Protein AF-0000000084436915 (afdb_homodimer)

Foldseek 3Di:
DVVLVVVLVVLLVVLVVLQPVCVVVWAWDDWDWFWAWEWEQDPNDTDHTDTATKIWIWTFDDDLQDTAKIKIWIGHPVDLLFIKMFMAGQVNVVVQCVVQVPDDHPSCVVVVVVVLRVCSVVPPPQWHWYWYDYPVQKIKTWIWGCPVVDIDTRGITIMGRDDPVSSVSSSVSVVVSVVSSVVSVVVVVCVVPPPPD/DVVLVVVLVVLLVVLVVLQPVCVVVWAWDDWDWFWAWEWEQDPNDTDHTDTATKIWIWTFDDDLQDTAKIKIWIGHPVDLLFIKMFMAGQVNVVVQCVVQVPDDHPSCVVVVVVVLRVCSVVPPPQWHWYWYDYPVQKIKTWIWGCPVVDIDTRGITIMGRDDPVSSVSSSVSVVVSVVSSVVSVVVVVCVVPPPPD

Nearest PDB structures (foldseek):
  4ttz-assembly2_B  TM=8.827E-01  e=2.877E-11  Chlamydomonas reinhardtii
  4ckm-assembly1_A-2  TM=8.558E-01  e=2.824E-09  Leishmania major
  4ckn-assembly1_B  TM=7.468E-01  e=2.021E-10  Leishmania major
  4ckp-assembly1_B  TM=7.082E-01  e=3.585E-10  Leishmania major
  4ckp-assembly1_E  TM=7.113E-01  e=1.195E-09  Leishmania major

pLDDT: mean 89.86, std 12.75, range [22.12, 98.81]

Sequence (394 aa):
MADLLSQLEQDFIAIQQADPSLADGSRLVYDREVPFELRAMRDGQSSAGSLEPMKVKVLTTGEERNLASLRVEVATESDIFFHYTCIINDQGFLRLREDQNLVCEFSEFLMTLLKMFNRCIREPGRFIAALLLGDDGTANLEFVENLEYKLVSVLVLPFRASPPEVVREQAQYRYSAVRARLDLVTEQIKHASPARRMADLLSQLEQDFIAIQQADPSLADGSRLVYDREVPFELRAMRDGQSSAGSLEPMKVKVLTTGEERNLASLRVEVATESDIFFHYTCIINDQGFLRLREDQNLVCEFSEFLMTLLKMFNRCIREPGRFIAALLLGDDGTANLEFVENLEYKLVSVLVLPFRASPPEVVREQAQYRYSAVRARLDLVTEQIKHASPARR

Solvent-accessible surface area (backbone atoms only — not comparable to full-atom values): 21140 Å² total; per-residue (Å²): 110,69,64,57,50,49,49,50,50,51,51,51,50,54,52,58,70,64,40,71,85,42,72,84,68,37,42,78,78,43,78,45,74,35,53,28,33,39,26,45,38,52,94,85,41,72,49,87,61,46,82,40,70,26,40,37,36,34,31,35,37,69,46,97,93,45,66,49,32,39,36,38,38,42,33,36,87,88,39,59,70,48,41,33,36,28,75,37,36,66,68,51,41,54,51,49,29,66,77,63,69,52,88,68,51,76,76,51,41,56,60,53,51,53,49,50,52,48,37,22,58,76,33,64,79,39,28,40,36,33,38,36,34,45,86,81,42,41,28,36,39,33,32,33,39,44,71,85,85,48,79,42,79,74,45,75,44,68,30,32,51,50,56,69,69,56,31,51,52,50,32,45,46,53,42,53,45,52,48,52,48,37,53,54,54,53,54,49,50,58,64,69,56,60,74,88,122,110,70,66,57,50,50,49,50,52,50,51,50,50,55,51,58,70,63,39,70,85,41,71,85,68,36,42,78,79,42,77,45,75,32,55,26,34,39,26,45,39,52,95,86,40,69,48,87,60,43,82,40,69,26,42,37,36,34,32,35,37,70,46,98,91,45,66,48,34,40,36,38,38,40,32,37,88,90,39,59,69,48,38,32,35,28,76,38,35,66,68,52,40,54,51,49,30,65,77,62,70,52,87,70,51,76,76,52,40,57,58,52,50,53,49,52,53,48,38,22,58,76,33,64,81,38,29,40,35,33,39,37,34,45,87,81,43,41,29,38,40,33,33,33,38,45,71,86,86,48,79,40,80,75,45,75,44,69,31,31,52,50,56,69,70,56,33,50,51,50,33,45,48,54,43,51,45,49,49,51,50,36,53,53,54,53,54,48,52,58,65,68,56,60,74,88,123

Structure (mmCIF, N/CA/C/O backbone):
data_AF-0000000084436915-model_v1
#
loop_
_entity.id
_entity.type
_entity.pdbx_description
1 polymer 'Spindle assembly abnormal protein 6 N-terminal domain-containing protein'
#
loop_
_atom_site.group_PDB
_atom_site.id
_atom_site.type_symbol
_atom_site.label_atom_id
_atom_site.label_alt_id
_atom_site.label_comp_id
_atom_site.label_asym_id
_atom_site.label_entity_id
_atom_site.label_seq_id
_atom_site.pdbx_PDB_ins_code
_atom_site.Cartn_x
_atom_site.Cartn_y
_atom_site.Cartn_z
_atom_site.occupancy
_atom_site.B_iso_or_equiv
_atom_site.auth_seq_id
_atom_site.auth_comp_id
_atom_site.auth_asym_id
_atom_site.auth_atom_id
_atom_site.pdbx_PDB_model_num
ATOM 1 N N . MET A 1 1 ? -28.812 -1.755 16.781 1 49.59 1 MET A N 1
ATOM 2 C CA . MET A 1 1 ? -28.25 -0.771 15.867 1 49.59 1 MET A CA 1
ATOM 3 C C . MET A 1 1 ? -27.234 0.114 16.578 1 49.59 1 MET A C 1
ATOM 5 O O . MET A 1 1 ? -26.125 0.333 16.062 1 49.59 1 MET A O 1
ATOM 9 N N . ALA A 1 2 ? -27.547 0.521 17.797 1 55.34 2 ALA A N 1
ATOM 10 C CA . ALA A 1 2 ? -26.672 1.374 18.594 1 55.34 2 ALA A CA 1
ATOM 11 C C . ALA A 1 2 ? -25.406 0.633 19 1 55.34 2 ALA A C 1
ATOM 13 O O . ALA A 1 2 ? -24.312 1.193 18.938 1 55.34 2 ALA A O 1
ATOM 14 N N . ASP A 1 3 ? -25.594 -0.653 19.25 1 66.81 3 ASP A N 1
ATOM 15 C CA . ASP A 1 3 ? -24.484 -1.4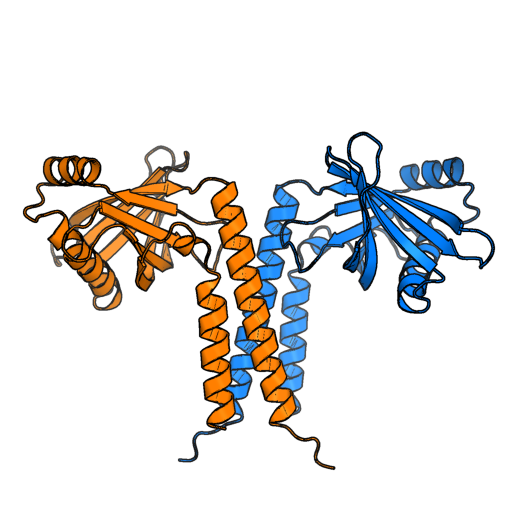69 19.703 1 66.81 3 ASP A CA 1
ATOM 16 C C . ASP A 1 3 ? -23.484 -1.728 18.578 1 66.81 3 ASP A C 1
ATOM 18 O O . ASP A 1 3 ? -22.281 -1.649 18.781 1 66.81 3 ASP A O 1
ATOM 22 N N . LEU A 1 4 ? -24.047 -1.872 17.453 1 65.19 4 LEU A N 1
ATOM 23 C CA . LEU A 1 4 ? -23.219 -2.115 16.266 1 65.19 4 LEU A CA 1
ATOM 24 C C . LEU A 1 4 ? -22.422 -0.872 15.906 1 65.19 4 LEU A C 1
ATOM 26 O O . LEU A 1 4 ? -21.234 -0.969 15.57 1 65.19 4 LEU A O 1
ATOM 30 N N . LEU A 1 5 ? -23.062 0.223 16.047 1 67.5 5 LEU A N 1
ATOM 31 C CA . LEU A 1 5 ? -22.391 1.479 15.758 1 67.5 5 LEU A CA 1
ATOM 32 C C . LEU A 1 5 ? -21.266 1.732 16.766 1 67.5 5 LEU A C 1
ATOM 34 O O . LEU A 1 5 ? -20.188 2.205 16.391 1 67.5 5 LEU A O 1
ATOM 38 N N . SER A 1 6 ? -21.594 1.365 17.984 1 72.31 6 SER A N 1
ATOM 39 C CA . SER A 1 6 ? -20.594 1.547 19.016 1 72.31 6 SER A CA 1
ATOM 40 C C . SER A 1 6 ? -19.375 0.644 18.781 1 72.31 6 SER A C 1
ATOM 42 O O . SER A 1 6 ? -18.234 1.072 18.938 1 72.31 6 SER A O 1
ATOM 44 N N . GLN A 1 7 ? -19.672 -0.538 18.406 1 73.38 7 GLN A N 1
ATOM 45 C CA . GLN A 1 7 ? -18.578 -1.467 18.125 1 73.38 7 GLN A CA 1
ATOM 46 C C . GLN A 1 7 ? -17.75 -0.993 16.938 1 73.38 7 GLN A C 1
ATOM 48 O O . GLN A 1 7 ? -16.516 -1.088 16.953 1 73.38 7 GLN A O 1
ATOM 53 N N . LEU A 1 8 ? -18.438 -0.499 15.977 1 73.5 8 LEU A N 1
ATOM 54 C CA . LEU A 1 8 ? -17.75 0.014 14.789 1 73.5 8 LEU A CA 1
ATOM 55 C C . LEU A 1 8 ? -16.844 1.179 15.148 1 73.5 8 LEU A C 1
ATOM 57 O O . LEU A 1 8 ? -15.711 1.268 14.648 1 73.5 8 LEU A O 1
ATOM 61 N N . GLU A 1 9 ? -17.375 1.971 15.992 1 74.38 9 GLU A N 1
ATOM 62 C CA . GLU A 1 9 ? -16.594 3.119 16.438 1 74.38 9 GLU A CA 1
ATOM 63 C C . GLU A 1 9 ? -15.352 2.674 17.188 1 74.38 9 GLU A C 1
ATOM 65 O O . GLU A 1 9 ? -14.266 3.227 17 1 74.38 9 GLU A O 1
ATOM 70 N N . GLN A 1 10 ? -15.586 1.636 18.031 1 76.75 10 GLN A N 1
ATOM 71 C CA . GLN A 1 10 ? -14.453 1.127 18.797 1 76.75 10 GLN A CA 1
ATOM 72 C C . GLN A 1 10 ? -13.414 0.485 17.891 1 76.75 10 GLN A C 1
ATOM 74 O O . GLN A 1 10 ? -12.211 0.647 18.109 1 76.75 10 GLN A O 1
ATOM 79 N N . ASP A 1 11 ? -13.914 -0.188 16.922 1 77.5 11 ASP A N 1
ATOM 80 C CA . ASP A 1 11 ? -13.008 -0.833 15.961 1 77.5 11 ASP A CA 1
ATOM 81 C C . ASP A 1 11 ? -12.227 0.203 15.164 1 77.5 11 ASP A C 1
ATOM 83 O O . ASP A 1 11 ? -11.031 0.03 14.914 1 77.5 11 ASP A O 1
ATOM 87 N N . PHE A 1 12 ? -12.891 1.218 14.891 1 77.5 12 PHE A N 1
ATOM 88 C CA . PHE A 1 12 ? -12.234 2.285 14.148 1 77.5 12 PHE A CA 1
ATOM 89 C C . PHE A 1 12 ? -11.164 2.963 14.992 1 77.5 12 PHE A C 1
ATOM 91 O O . PHE A 1 12 ? -10.094 3.301 14.484 1 77.5 12 PHE A O 1
ATOM 98 N N . ILE A 1 13 ? -11.438 3.061 16.281 1 77.69 13 ILE A N 1
ATOM 99 C CA . ILE A 1 13 ? -10.477 3.662 17.188 1 77.69 13 ILE A CA 1
ATOM 100 C C . ILE A 1 13 ? -9.242 2.771 17.297 1 77.69 13 ILE A C 1
ATOM 102 O O . ILE A 1 13 ? -8.109 3.266 17.281 1 77.69 13 ILE A O 1
ATOM 106 N N . ALA A 1 14 ? -9.492 1.497 17.344 1 80.44 14 ALA A N 1
ATOM 107 C CA . ALA A 1 14 ? -8.383 0.557 17.438 1 80.44 14 ALA A CA 1
ATOM 108 C C . ALA A 1 14 ? -7.496 0.616 16.203 1 80.44 14 ALA A C 1
ATOM 110 O O . ALA A 1 14 ? -6.27 0.528 16.297 1 80.44 14 ALA A O 1
ATOM 111 N N . ILE A 1 15 ? -8.094 0.757 15.109 1 83.94 15 ILE A N 1
ATOM 112 C CA . ILE A 1 15 ? -7.352 0.85 13.859 1 83.94 15 ILE A CA 1
ATOM 113 C C . ILE A 1 15 ? -6.496 2.115 13.859 1 83.94 15 ILE A C 1
ATOM 115 O O . ILE A 1 15 ? -5.328 2.082 13.461 1 83.94 15 ILE A O 1
ATOM 119 N N . GLN A 1 16 ? -7.012 3.168 14.391 1 84.06 16 GLN A N 1
ATOM 120 C CA . GLN A 1 16 ? -6.305 4.445 14.422 1 84.06 16 GLN A CA 1
ATOM 121 C C . GLN A 1 16 ? -5.113 4.387 15.375 1 84.06 16 GLN A C 1
ATOM 123 O O . GLN A 1 16 ? -4.086 5.023 15.133 1 84.06 16 GLN A O 1
ATOM 128 N N . GLN A 1 17 ? -5.273 3.561 16.406 1 86.75 17 GLN A N 1
ATOM 129 C CA . GLN A 1 17 ? -4.211 3.447 17.406 1 86.75 17 GLN A CA 1
ATOM 130 C C . GLN A 1 17 ? -2.99 2.736 16.828 1 86.75 17 GLN A C 1
ATOM 132 O O . GLN A 1 17 ? -1.882 2.869 17.359 1 86.75 17 GLN A O 1
ATOM 137 N N . ALA A 1 18 ? -3.197 2.045 15.758 1 92.12 18 ALA A N 1
ATOM 138 C CA . ALA A 1 18 ? -2.111 1.307 15.117 1 92.12 18 ALA A CA 1
ATOM 139 C C . ALA A 1 18 ? -1.327 2.201 14.164 1 92.12 18 ALA A C 1
ATOM 141 O O . ALA A 1 18 ? -0.371 1.752 13.523 1 92.12 18 ALA A O 1
ATOM 142 N N . ASP A 1 19 ? -1.645 3.492 14.094 1 95.12 19 ASP A N 1
ATOM 143 C CA . ASP A 1 19 ? -0.974 4.441 13.219 1 95.12 19 ASP A CA 1
ATOM 144 C C . ASP A 1 19 ? 0.506 4.566 13.57 1 95.12 19 ASP A C 1
ATOM 146 O O . ASP A 1 19 ? 0.853 4.953 14.688 1 95.12 19 ASP A O 1
ATOM 150 N N . PRO A 1 20 ? 1.365 4.254 12.578 1 96.69 20 PRO A N 1
ATOM 151 C CA . PRO A 1 20 ? 2.803 4.312 12.859 1 96.69 20 PRO A CA 1
ATOM 152 C C . PRO A 1 20 ? 3.27 5.711 13.25 1 96.69 20 PRO A C 1
ATOM 154 O O . PRO A 1 20 ? 4.301 5.859 13.914 1 96.69 20 PRO A O 1
ATOM 157 N N . SER A 1 21 ? 2.58 6.75 12.844 1 96.5 21 SER A N 1
ATOM 158 C CA . SER A 1 21 ? 2.936 8.133 13.164 1 96.5 21 SER A CA 1
ATOM 159 C C . SER A 1 21 ? 2.947 8.359 14.672 1 96.5 21 SER A C 1
ATOM 161 O O . SER A 1 21 ? 3.578 9.305 15.156 1 96.5 21 SER A O 1
ATOM 163 N N . LEU A 1 22 ? 2.293 7.5 15.43 1 96.19 22 LEU A N 1
ATOM 164 C CA . LEU A 1 22 ? 2.141 7.676 16.859 1 96.19 22 LEU A CA 1
ATOM 165 C C . LEU A 1 22 ? 3.131 6.805 17.625 1 96.19 22 LEU A C 1
ATOM 167 O O . LEU A 1 22 ? 3.193 6.859 18.859 1 96.19 22 LEU A O 1
ATOM 171 N N . ALA A 1 23 ? 3.881 5.977 16.922 1 93.56 23 ALA A N 1
ATOM 172 C CA . ALA A 1 23 ? 4.73 4.957 17.531 1 93.56 23 ALA A CA 1
ATOM 173 C C . ALA A 1 23 ? 5.781 5.586 18.438 1 93.56 23 ALA A C 1
ATOM 175 O O . ALA A 1 23 ? 6.227 4.965 19.406 1 93.56 23 ALA A O 1
ATOM 176 N N . ASP A 1 24 ? 6.172 6.855 18.172 1 92.56 24 ASP A N 1
ATOM 177 C CA . ASP A 1 24 ? 7.234 7.496 18.938 1 92.56 24 ASP A CA 1
ATOM 178 C C . ASP A 1 24 ? 6.668 8.258 20.125 1 92.56 24 ASP A C 1
ATOM 180 O O . ASP A 1 24 ? 7.383 9.016 20.797 1 92.56 24 ASP A O 1
ATOM 184 N N . GLY A 1 25 ? 5.418 8.102 20.391 1 91.62 25 GLY A N 1
ATOM 185 C CA . GLY A 1 25 ? 4.801 8.75 21.547 1 91.62 25 GLY A CA 1
ATOM 186 C C . GLY A 1 25 ? 4.277 10.141 21.234 1 91.62 25 GLY A C 1
ATOM 187 O O . GLY A 1 25 ? 3.834 10.859 22.141 1 91.62 25 GLY A O 1
ATOM 188 N N . SER A 1 26 ? 4.301 10.523 19.969 1 94.94 26 SER A N 1
ATOM 189 C CA . SER A 1 26 ? 3.787 11.836 19.578 1 94.94 26 SER A CA 1
ATOM 190 C C . SER A 1 26 ? 2.273 11.906 19.75 1 94.94 26 SER A C 1
ATOM 192 O O . SER A 1 26 ? 1.596 10.875 19.781 1 94.94 26 SER A O 1
ATOM 194 N N . ARG A 1 27 ? 1.855 13.078 19.938 1 95.19 27 ARG A N 1
ATOM 195 C CA . ARG A 1 27 ? 0.421 13.312 20.062 1 95.19 27 ARG A CA 1
ATOM 196 C C . ARG A 1 27 ? -0.157 13.891 18.781 1 95.19 27 ARG A C 1
ATOM 198 O O . ARG A 1 27 ? 0.373 14.867 18.25 1 95.19 27 ARG A O 1
ATOM 205 N N . LEU A 1 28 ? -1.145 13.25 18.312 1 96.06 28 LEU A N 1
ATOM 206 C CA . LEU A 1 28 ? -1.835 13.742 17.125 1 96.06 28 LEU A CA 1
ATOM 207 C C . LEU A 1 28 ? -2.758 14.906 17.484 1 96.06 28 LEU A C 1
ATOM 209 O O . LEU A 1 28 ? -3.689 14.742 18.266 1 96.06 28 LEU A O 1
ATOM 213 N N . VAL A 1 29 ? -2.594 16.062 16.859 1 96.12 29 VAL A N 1
ATOM 214 C CA . VAL A 1 29 ? -3.375 17.234 17.281 1 96.12 29 VAL A CA 1
ATOM 215 C C . VAL A 1 29 ? -4.188 17.75 16.094 1 96.12 29 VAL A C 1
ATOM 217 O O . VAL A 1 29 ? -5.035 18.641 16.266 1 96.12 29 VAL A O 1
ATOM 220 N N . TYR A 1 30 ? -3.906 17.266 14.945 1 97.69 30 TYR A N 1
ATOM 221 C CA . TYR A 1 30 ? -4.602 17.672 13.734 1 97.69 30 TYR A CA 1
ATOM 222 C C . TYR A 1 30 ? -4.621 16.547 12.703 1 97.69 30 TYR A C 1
ATOM 224 O O . TYR A 1 30 ? -3.605 15.891 12.477 1 97.69 30 TYR A O 1
ATOM 232 N N . ASP A 1 31 ? -5.688 16.219 12.156 1 97.06 31 ASP A N 1
ATOM 233 C CA . ASP A 1 31 ? -5.879 15.172 11.164 1 97.06 31 ASP A CA 1
ATOM 234 C C . ASP A 1 31 ? -7.039 15.508 10.227 1 97.06 31 ASP A C 1
ATOM 236 O O . ASP A 1 31 ? -8.195 15.234 10.547 1 97.06 31 ASP A O 1
ATOM 240 N N . ARG A 1 32 ? -6.691 16.109 9.031 1 97.94 32 ARG A N 1
ATOM 241 C CA . ARG A 1 32 ? -7.734 16.531 8.102 1 97.94 32 ARG A CA 1
ATOM 242 C C . ARG A 1 32 ? -7.25 16.438 6.66 1 97.94 32 ARG A C 1
ATOM 244 O O . ARG A 1 32 ? -6.051 16.312 6.41 1 97.94 32 ARG A O 1
ATOM 251 N N . GLU A 1 33 ? -8.211 16.375 5.824 1 97.94 33 GLU A N 1
ATOM 252 C CA . GLU A 1 33 ? -7.93 16.578 4.406 1 97.94 33 GLU A CA 1
ATOM 253 C C . GLU A 1 33 ? -7.926 18.062 4.055 1 97.94 33 GLU A C 1
ATOM 255 O O . GLU A 1 33 ? -8.883 18.781 4.355 1 97.94 33 GLU A O 1
ATOM 260 N N . VAL A 1 34 ? -6.859 18.547 3.537 1 98.56 34 VAL A N 1
ATOM 261 C CA . VAL A 1 34 ? -6.684 19.953 3.193 1 98.56 34 VAL A CA 1
ATOM 262 C C . VAL A 1 34 ? -6.402 20.078 1.699 1 98.56 34 VAL A C 1
ATOM 264 O O . VAL A 1 34 ? -5.582 19.344 1.146 1 98.56 34 VAL A O 1
ATOM 267 N N . PRO A 1 35 ? -7.066 21 1.013 1 98.12 35 PRO A N 1
ATOM 268 C CA . PRO A 1 35 ? -6.758 21.203 -0.405 1 98.12 35 PRO A CA 1
ATOM 269 C C . PRO A 1 35 ? -5.391 21.844 -0.625 1 98.12 35 PRO A C 1
ATOM 271 O O . PRO A 1 35 ? -5.086 22.875 -0.038 1 98.12 35 PRO A O 1
ATOM 274 N N . PHE A 1 36 ? -4.547 21.172 -1.396 1 98 36 PHE A N 1
ATOM 275 C CA . PHE A 1 36 ? -3.238 21.703 -1.777 1 98 36 PHE A CA 1
ATOM 276 C C . PHE A 1 36 ? -3.166 21.922 -3.281 1 98 36 PHE A C 1
ATOM 278 O O . PHE A 1 36 ? -3.717 21.156 -4.062 1 98 36 PHE A O 1
ATOM 285 N N . GLU A 1 37 ? -2.531 22.953 -3.621 1 95.88 37 GLU A N 1
ATOM 286 C CA . GLU A 1 37 ? -2.049 23.078 -4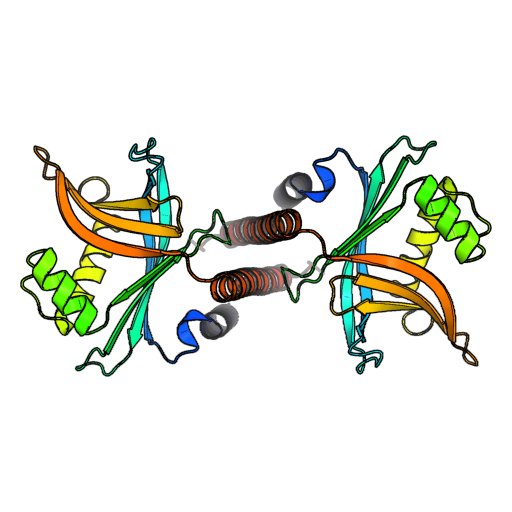.996 1 95.88 37 GLU A CA 1
ATOM 287 C C . GLU A 1 37 ? -0.69 22.391 -5.16 1 95.88 37 GLU A C 1
ATOM 289 O O . GLU A 1 37 ? 0.299 22.828 -4.562 1 95.88 37 GLU A O 1
ATOM 294 N N . LEU A 1 38 ? -0.652 21.359 -5.934 1 95.12 38 LEU A N 1
ATOM 295 C CA . LEU A 1 38 ? 0.601 20.656 -6.164 1 95.12 38 LEU A CA 1
ATOM 296 C C . LEU A 1 38 ? 1.319 21.203 -7.391 1 95.12 38 LEU A C 1
ATOM 298 O O . LEU A 1 38 ? 0.708 21.391 -8.445 1 95.12 38 LEU A O 1
ATOM 302 N N . ARG A 1 39 ? 2.549 21.516 -7.199 1 92.25 39 ARG A N 1
ATOM 303 C CA . ARG A 1 39 ? 3.391 22 -8.289 1 92.25 39 ARG A CA 1
ATOM 304 C C . ARG A 1 39 ? 4.723 21.25 -8.328 1 92.25 39 ARG A C 1
ATOM 306 O O . ARG A 1 39 ? 5.293 20.938 -7.277 1 92.25 39 ARG A O 1
ATOM 313 N N . ALA A 1 40 ? 5.043 20.844 -9.523 1 87.56 40 ALA A N 1
ATOM 314 C CA . ALA A 1 40 ? 6.352 20.203 -9.672 1 87.56 40 ALA A CA 1
ATOM 315 C C . ALA A 1 40 ? 7.402 21.219 -10.125 1 87.56 40 ALA A C 1
ATOM 317 O O . ALA A 1 40 ? 7.121 22.094 -10.945 1 87.56 40 ALA A O 1
ATOM 318 N N . MET A 1 41 ? 8.43 21.203 -9.359 1 77.25 41 MET A N 1
ATOM 319 C CA . MET A 1 41 ? 9.531 22.078 -9.75 1 77.25 41 MET A CA 1
ATOM 320 C C . MET A 1 41 ? 10.586 21.297 -10.531 1 77.25 41 MET A C 1
ATOM 322 O O . MET A 1 41 ? 11.148 20.328 -10.023 1 77.25 41 MET A O 1
ATOM 326 N N . ARG A 1 42 ? 10.523 21.438 -11.812 1 69.62 42 ARG A N 1
ATOM 327 C CA . ARG A 1 42 ? 11.57 20.844 -12.625 1 69.62 42 ARG A CA 1
ATOM 328 C C . ARG A 1 42 ? 12.508 21.906 -13.188 1 69.62 42 ARG A C 1
ATOM 330 O O . ARG A 1 42 ? 12.062 22.828 -13.867 1 69.62 42 ARG A O 1
ATOM 337 N N . ASP A 1 43 ? 13.75 21.703 -12.914 1 65.12 43 ASP A N 1
ATOM 338 C CA . ASP A 1 43 ? 14.781 22.594 -13.422 1 65.12 43 ASP A CA 1
ATOM 339 C C . ASP A 1 43 ? 14.406 24.062 -13.164 1 65.12 43 ASP A C 1
ATOM 341 O O . ASP A 1 43 ? 14.531 24.906 -14.047 1 65.12 43 ASP A O 1
ATOM 345 N N . GLY A 1 44 ? 13.828 24.328 -12.18 1 61.16 44 GLY A N 1
ATOM 346 C CA . GLY A 1 44 ? 13.531 25.688 -11.789 1 61.16 44 GLY A CA 1
ATOM 347 C C . GLY A 1 44 ? 12.188 26.172 -12.297 1 61.16 44 GLY A C 1
ATOM 348 O O . GLY A 1 44 ? 11.797 27.312 -12.039 1 61.16 44 GLY A O 1
ATOM 349 N N . GLN A 1 45 ? 11.586 25.375 -13.195 1 63.66 45 GLN A N 1
ATOM 350 C CA . GLN A 1 45 ? 10.297 25.812 -13.727 1 63.66 45 GLN A CA 1
ATOM 351 C C . GLN A 1 45 ? 9.156 24.984 -13.148 1 63.66 45 GLN A C 1
ATOM 353 O O . GLN A 1 45 ? 9.312 23.781 -12.906 1 63.66 45 GLN A O 1
ATOM 358 N N . SER A 1 46 ? 8.125 25.797 -12.695 1 64.5 46 SER A N 1
ATOM 359 C CA . SER A 1 46 ? 6.949 25.156 -12.109 1 64.5 46 SER A CA 1
ATOM 360 C C . SER A 1 46 ? 5.961 24.719 -13.188 1 64.5 46 SER A C 1
ATOM 362 O O . SER A 1 46 ? 5.812 25.406 -14.203 1 64.5 46 SER A O 1
ATOM 364 N N . SER A 1 47 ? 5.531 23.438 -13.086 1 67.38 47 SER A N 1
ATOM 365 C CA . SER A 1 47 ? 4.461 22.969 -13.961 1 67.38 47 SER A CA 1
ATOM 366 C C . SER A 1 47 ? 3.098 23.438 -13.469 1 67.38 47 SER A C 1
ATOM 368 O O . SER A 1 47 ? 2.986 24.016 -12.383 1 67.38 47 SER A O 1
ATOM 370 N N . ALA A 1 48 ? 2.178 23.406 -14.406 1 75.06 48 ALA A N 1
ATOM 371 C CA . ALA A 1 48 ? 0.808 23.734 -14.031 1 75.06 48 ALA A CA 1
ATOM 372 C C . ALA A 1 48 ? 0.351 22.922 -12.828 1 75.06 48 ALA A C 1
ATOM 374 O O . ALA A 1 48 ? 0.646 21.734 -12.727 1 75.06 48 ALA A O 1
ATOM 375 N N . GLY A 1 49 ? -0.13 23.578 -11.797 1 79.62 49 GLY A N 1
ATOM 376 C CA . GLY A 1 49 ? -0.54 23 -10.531 1 79.62 49 GLY A CA 1
ATOM 377 C C . GLY A 1 49 ? -1.896 22.312 -10.602 1 79.62 49 GLY A C 1
ATOM 378 O O . GLY A 1 49 ? -2.654 22.531 -11.555 1 79.62 49 GLY A O 1
ATOM 379 N N . SER A 1 50 ? -2.004 21.344 -9.773 1 88.31 50 SER A N 1
ATOM 380 C CA . SER A 1 50 ? -3.293 20.688 -9.617 1 88.31 50 SER A CA 1
ATOM 381 C C . SER A 1 50 ? -3.762 20.719 -8.164 1 88.31 50 SER A C 1
ATOM 383 O O . SER A 1 50 ? -2.953 20.609 -7.242 1 88.31 50 SER A O 1
ATOM 385 N N . LEU A 1 51 ? -5.02 21.156 -8.07 1 92.12 51 LEU A N 1
ATOM 386 C CA . LEU A 1 51 ? -5.617 21.125 -6.738 1 92.12 51 LEU A CA 1
ATOM 387 C C . LEU A 1 51 ? -5.949 19.688 -6.332 1 92.12 51 LEU A C 1
ATOM 389 O O . LEU A 1 51 ? -6.609 18.969 -7.082 1 92.12 51 LEU A O 1
ATOM 393 N N . GLU A 1 52 ? -5.461 19.281 -5.176 1 94.62 52 GLU A N 1
ATOM 394 C CA . GLU A 1 52 ? -5.66 17.922 -4.707 1 94.62 52 GLU A CA 1
ATOM 395 C C . GLU A 1 52 ? -5.945 17.875 -3.209 1 94.62 52 GLU A C 1
ATOM 397 O O . GLU A 1 52 ? -5.352 18.641 -2.441 1 94.62 52 GLU A O 1
ATOM 402 N N . PRO A 1 53 ? -6.824 17.047 -2.832 1 97 53 PRO A N 1
ATOM 403 C CA . PRO A 1 53 ? -6.996 16.844 -1.392 1 97 53 PRO A CA 1
ATOM 404 C C . PRO A 1 53 ? -5.82 16.109 -0.754 1 97 53 PRO A C 1
ATOM 406 O O . PRO A 1 53 ? -5.438 15.031 -1.216 1 97 53 PRO A O 1
ATOM 409 N N . MET A 1 54 ? -5.234 16.641 0.22 1 98.12 54 MET A N 1
ATOM 410 C CA . MET A 1 54 ? -4.094 16.047 0.915 1 98.12 54 MET A CA 1
ATOM 411 C C . MET A 1 54 ? -4.453 15.703 2.357 1 98.12 54 MET A C 1
ATOM 413 O O . MET A 1 54 ? -5.125 16.484 3.033 1 98.12 54 MET A O 1
ATOM 417 N N . LYS A 1 55 ? -4.023 14.539 2.783 1 98.12 55 LYS A N 1
ATOM 418 C CA . LYS A 1 55 ? -4.137 14.195 4.195 1 98.12 55 LYS A CA 1
ATOM 419 C C . LYS A 1 55 ? -3.021 14.844 5.012 1 98.12 55 LYS A C 1
ATOM 421 O O . LYS A 1 55 ? -1.841 14.586 4.773 1 98.12 55 LYS A O 1
ATOM 426 N N . VAL A 1 56 ? -3.422 15.664 5.961 1 98.81 56 VAL A N 1
ATOM 427 C CA . VAL A 1 56 ? -2.445 16.375 6.777 1 98.81 56 VAL A CA 1
ATOM 428 C C . VAL A 1 56 ? -2.57 15.938 8.234 1 98.81 56 VAL A C 1
ATOM 430 O O . VAL A 1 56 ? -3.658 15.992 8.812 1 98.81 56 VAL A O 1
ATOM 433 N N . LYS A 1 57 ? -1.502 15.469 8.766 1 98.5 57 LYS A N 1
ATOM 434 C CA . LYS A 1 57 ? -1.404 15.203 10.195 1 98.5 57 LYS A CA 1
ATOM 435 C C . LYS A 1 57 ? -0.389 16.125 10.859 1 98.5 57 LYS A C 1
ATOM 437 O O . LYS A 1 57 ? 0.685 16.375 10.312 1 98.5 57 LYS A O 1
ATOM 442 N N . VAL A 1 58 ? -0.761 16.656 11.961 1 98.5 58 VAL A N 1
ATOM 443 C CA . VAL A 1 58 ? 0.177 17.406 12.789 1 98.5 58 VAL A CA 1
ATOM 444 C C . VAL A 1 58 ? 0.342 16.719 14.141 1 98.5 58 VAL A C 1
ATOM 446 O O . VAL A 1 58 ? -0.642 16.469 14.836 1 98.5 58 VAL A O 1
ATOM 449 N N . LEU A 1 59 ? 1.568 16.375 14.43 1 97.62 59 LEU A N 1
ATOM 450 C CA . LEU A 1 59 ? 1.896 15.672 15.664 1 97.62 59 LEU A CA 1
ATOM 451 C C . LEU A 1 59 ? 2.867 16.484 16.516 1 97.62 59 LEU A C 1
ATOM 453 O O . LEU A 1 59 ? 3.684 17.234 15.977 1 97.62 59 LEU A O 1
ATOM 457 N N . THR A 1 60 ? 2.744 16.328 17.812 1 96.94 60 THR A N 1
ATOM 458 C CA . THR A 1 60 ? 3.607 17.094 18.703 1 96.94 60 THR A CA 1
ATOM 459 C C . THR A 1 60 ? 4.262 16.188 19.734 1 96.94 60 THR A C 1
ATOM 461 O O . THR A 1 60 ? 3.74 15.117 20.047 1 96.94 60 THR A O 1
ATOM 464 N N . THR A 1 61 ? 5.418 16.547 20.125 1 95.62 61 THR A N 1
ATOM 465 C CA . THR A 1 61 ? 6.066 15.953 21.281 1 95.62 61 THR A CA 1
ATOM 466 C C . THR A 1 61 ? 6.312 17 22.359 1 95.62 61 THR A C 1
ATOM 468 O O . THR A 1 61 ? 6.305 18.203 22.078 1 95.62 61 THR A O 1
ATOM 471 N N . GLY A 1 62 ? 6.457 16.516 23.562 1 91.19 62 GLY A N 1
ATOM 472 C CA . GLY A 1 62 ? 6.648 17.438 24.672 1 91.19 62 GLY A CA 1
ATOM 473 C C . GLY A 1 62 ? 5.414 17.578 25.547 1 91.19 62 GLY A C 1
ATOM 474 O O . GLY A 1 62 ? 4.461 16.812 25.406 1 91.19 62 GLY A O 1
ATOM 475 N N . GLU A 1 63 ? 5.504 18.484 26.422 1 84 63 GLU A N 1
ATOM 476 C CA . GLU A 1 63 ? 4.387 18.75 27.328 1 84 63 GLU A CA 1
ATOM 477 C C . GLU A 1 63 ? 3.486 19.859 26.781 1 84 63 GLU A C 1
ATOM 479 O O . GLU A 1 63 ? 3.881 20.594 25.875 1 84 63 GLU A O 1
ATOM 484 N N . GLU A 1 64 ? 2.201 19.859 27.234 1 73 64 GLU A N 1
ATOM 485 C CA . GLU A 1 64 ? 1.214 20.828 26.766 1 73 64 GLU A CA 1
ATOM 486 C C . GLU A 1 64 ? 1.772 22.25 26.797 1 73 64 GLU A C 1
ATOM 488 O O . GLU A 1 64 ? 1.579 23.016 25.859 1 73 64 GLU A O 1
ATOM 493 N N . ARG A 1 65 ? 2.537 22.594 27.859 1 77.56 65 ARG A N 1
ATOM 494 C CA . ARG A 1 65 ? 3.035 23.953 28.016 1 77.56 65 ARG A CA 1
ATOM 495 C C . ARG A 1 65 ? 4.469 24.078 27.516 1 77.56 65 ARG A C 1
ATOM 497 O O . ARG A 1 65 ? 5.047 25.156 27.531 1 77.56 65 ARG A O 1
ATOM 504 N N . ASN A 1 66 ? 5.008 22.984 27.094 1 86.5 66 ASN A N 1
ATOM 505 C CA . ASN A 1 66 ? 6.387 22.984 26.609 1 86.5 66 ASN A CA 1
ATOM 506 C C . ASN A 1 66 ? 6.562 22.078 25.391 1 86.5 66 ASN A C 1
ATOM 508 O O . ASN A 1 66 ? 7.082 20.969 25.5 1 86.5 66 ASN A O 1
ATOM 512 N N . LEU A 1 67 ? 6.215 22.719 24.25 1 90.62 67 LEU A N 1
ATOM 513 C CA . LEU A 1 67 ? 6.297 22.016 22.984 1 90.62 67 LEU A CA 1
ATOM 514 C C . LEU A 1 67 ? 7.746 21.734 22.609 1 90.62 67 LEU A C 1
ATOM 516 O O . LEU A 1 67 ? 8.57 22.641 22.578 1 90.62 67 LEU A O 1
ATOM 520 N N . ALA A 1 68 ? 8.078 20.422 22.438 1 93.62 68 ALA A N 1
ATOM 521 C CA . ALA A 1 68 ? 9.445 20.047 22.094 1 93.62 68 ALA A CA 1
ATOM 522 C C . ALA A 1 68 ? 9.625 19.984 20.578 1 93.62 68 ALA A C 1
ATOM 524 O O . ALA A 1 68 ? 10.68 20.375 20.062 1 93.62 68 ALA A O 1
ATOM 525 N N . SER A 1 69 ? 8.68 19.484 19.891 1 95.88 69 SER A N 1
ATOM 526 C CA . SER A 1 69 ? 8.781 19.406 18.438 1 95.88 69 SER A CA 1
ATOM 527 C C . SER A 1 69 ? 7.406 19.297 17.781 1 95.88 69 SER A C 1
ATOM 529 O O . SER A 1 69 ? 6.438 18.906 18.438 1 95.88 69 SER A O 1
ATOM 531 N N . LEU A 1 70 ? 7.367 19.766 16.609 1 96.19 70 LEU A N 1
ATOM 532 C CA . LEU A 1 70 ? 6.207 19.672 15.734 1 96.19 70 LEU A CA 1
ATOM 533 C C . LEU A 1 70 ? 6.551 18.891 14.461 1 96.19 70 LEU A C 1
ATOM 535 O O . LEU A 1 70 ? 7.598 19.125 13.859 1 96.19 70 LEU A O 1
ATOM 539 N N . ARG A 1 71 ? 5.68 17.891 14.125 1 97.94 71 ARG A N 1
ATOM 540 C CA . ARG A 1 71 ? 5.852 17.125 12.891 1 97.94 71 ARG A CA 1
ATOM 541 C C . ARG A 1 71 ? 4.594 17.188 12.023 1 97.94 71 ARG A C 1
ATOM 543 O O . ARG A 1 71 ? 3.498 16.875 12.492 1 97.94 71 ARG A O 1
ATOM 550 N N . VAL A 1 72 ? 4.781 17.672 10.859 1 98.69 72 VAL A N 1
ATOM 551 C CA . VAL A 1 72 ? 3.689 17.703 9.891 1 98.69 72 VAL A CA 1
ATOM 552 C C . VAL A 1 72 ? 3.895 16.594 8.852 1 98.69 72 VAL A C 1
ATOM 554 O O . VAL A 1 72 ? 4.984 16.469 8.289 1 98.69 72 VAL A O 1
ATOM 557 N N . GLU A 1 73 ? 2.912 15.812 8.68 1 98.81 73 GLU A N 1
ATOM 558 C CA . GLU A 1 73 ? 2.926 14.766 7.656 1 98.81 73 GLU A CA 1
ATOM 559 C C . GLU A 1 73 ? 1.895 15.055 6.57 1 98.81 73 GLU A C 1
ATOM 561 O O . GLU A 1 73 ? 0.775 15.477 6.863 1 98.81 73 GLU A O 1
ATOM 566 N N . VAL A 1 74 ? 2.324 14.891 5.367 1 98.75 74 VAL A N 1
ATOM 567 C CA . VAL A 1 74 ? 1.433 15.086 4.227 1 98.75 74 VAL A CA 1
ATOM 568 C C . VAL A 1 74 ? 1.418 13.836 3.355 1 98.75 74 VAL A C 1
ATOM 570 O O . VAL A 1 74 ? 2.475 13.312 2.994 1 98.75 74 VAL A O 1
ATOM 573 N N . ALA A 1 75 ? 0.255 13.344 3.09 1 98.31 75 ALA A N 1
ATOM 574 C CA . ALA A 1 75 ? 0.054 12.172 2.242 1 98.31 75 ALA A CA 1
ATOM 575 C C . ALA A 1 75 ? -1.17 12.344 1.349 1 98.31 75 ALA A C 1
ATOM 577 O O . ALA A 1 75 ? -1.928 13.305 1.502 1 98.31 75 ALA A O 1
ATOM 578 N N . THR A 1 76 ? -1.281 11.531 0.347 1 96.62 76 THR A N 1
ATOM 579 C CA . THR A 1 76 ? -2.438 11.555 -0.543 1 96.62 76 THR A CA 1
ATOM 580 C C . THR A 1 76 ? -2.969 10.148 -0.783 1 96.62 76 THR A C 1
ATOM 582 O O . THR A 1 76 ? -2.215 9.172 -0.718 1 96.62 76 THR A O 1
ATOM 585 N N . GLU A 1 77 ? -4.242 10.039 -1.065 1 93.38 77 GLU A N 1
ATOM 586 C CA . GLU A 1 77 ? -4.863 8.75 -1.374 1 93.38 77 GLU A CA 1
ATOM 587 C C . GLU A 1 77 ? -4.551 8.32 -2.803 1 93.38 77 GLU A C 1
ATOM 589 O O . GLU A 1 77 ? -4.703 7.145 -3.146 1 93.38 77 GLU A O 1
ATOM 594 N N . SER A 1 78 ? -4.137 9.203 -3.609 1 93.44 78 SER A N 1
ATOM 595 C CA . SER A 1 78 ? -3.914 8.914 -5.023 1 93.44 78 SER A CA 1
ATOM 596 C C . SER A 1 78 ? -2.602 8.172 -5.238 1 93.44 78 SER A C 1
ATOM 598 O O . SER A 1 78 ? -2.396 7.547 -6.281 1 93.44 78 SER A O 1
ATOM 600 N N . ASP A 1 79 ? -1.712 8.273 -4.359 1 95.81 79 ASP A N 1
ATOM 601 C CA . ASP A 1 79 ? -0.422 7.594 -4.375 1 95.81 79 ASP A CA 1
ATOM 602 C C . ASP A 1 79 ? -0.021 7.145 -2.975 1 95.81 79 ASP A C 1
ATOM 604 O O . ASP A 1 79 ? 0.42 7.953 -2.158 1 95.81 79 ASP A O 1
ATOM 608 N N . ILE A 1 80 ? -0.074 5.875 -2.75 1 96.5 80 ILE A N 1
ATOM 609 C CA . ILE A 1 80 ? 0.091 5.352 -1.398 1 96.5 80 ILE A CA 1
ATOM 610 C C . ILE A 1 80 ? 1.542 5.52 -0.954 1 96.5 80 ILE A C 1
ATOM 612 O O . ILE A 1 80 ? 1.855 5.379 0.23 1 96.5 80 ILE A O 1
ATOM 616 N N . PHE A 1 81 ? 2.461 5.914 -1.854 1 96.88 81 PHE A N 1
ATOM 617 C CA . PHE A 1 81 ? 3.873 6.062 -1.525 1 96.88 81 PHE A CA 1
ATOM 618 C C . PHE A 1 81 ? 4.227 7.531 -1.322 1 96.88 81 PHE A C 1
ATOM 620 O O . PHE A 1 81 ? 5.359 7.859 -0.96 1 96.88 81 PHE A O 1
ATOM 627 N N . PHE A 1 82 ? 3.344 8.398 -1.598 1 97.5 82 PHE A N 1
ATOM 628 C CA . PHE A 1 82 ? 3.551 9.828 -1.362 1 97.5 82 PHE A CA 1
ATOM 629 C C . PHE A 1 82 ? 3.465 10.148 0.126 1 97.5 82 PHE A C 1
ATOM 631 O O . PHE A 1 82 ? 2.404 10.008 0.736 1 97.5 82 PHE A O 1
ATOM 638 N N . HIS A 1 83 ? 4.57 10.523 0.666 1 98.56 83 HIS A N 1
ATOM 639 C CA . HIS A 1 83 ? 4.625 10.867 2.082 1 98.56 83 HIS A CA 1
ATOM 640 C C . HIS A 1 83 ? 5.754 11.852 2.367 1 98.56 83 HIS A C 1
ATOM 642 O O . HIS A 1 83 ? 6.926 11.547 2.143 1 98.56 83 HIS A O 1
ATOM 648 N N . TYR A 1 84 ? 5.438 13.016 2.756 1 98.69 84 TYR A N 1
ATOM 649 C CA . TYR A 1 84 ? 6.395 14.062 3.088 1 98.69 84 TYR A CA 1
ATOM 650 C C . TYR A 1 84 ? 6.234 14.508 4.535 1 98.69 84 TYR A C 1
ATOM 652 O O . TYR A 1 84 ? 5.129 14.469 5.086 1 98.69 84 TYR A O 1
ATOM 660 N N . THR A 1 85 ? 7.305 14.898 5.129 1 98.69 85 THR A N 1
ATOM 661 C CA . THR A 1 85 ? 7.262 15.328 6.523 1 98.69 85 THR A CA 1
ATOM 662 C C . THR A 1 85 ? 8.039 16.625 6.719 1 98.69 85 THR A C 1
ATOM 664 O O . THR A 1 85 ? 8.969 16.922 5.961 1 98.69 85 THR A O 1
ATOM 667 N N . CYS A 1 86 ? 7.633 17.469 7.555 1 98.56 86 CYS A N 1
ATOM 668 C CA . CYS A 1 86 ? 8.32 18.641 8.086 1 98.56 86 CYS A CA 1
ATOM 669 C C . CYS A 1 86 ? 8.422 18.578 9.602 1 98.56 86 CYS A C 1
ATOM 671 O O . CYS A 1 86 ? 7.406 18.484 10.297 1 98.56 86 CYS A O 1
ATOM 673 N N . ILE A 1 87 ? 9.609 18.578 10.07 1 97.75 87 ILE A N 1
ATOM 674 C CA . ILE A 1 87 ? 9.828 18.516 11.508 1 97.75 87 ILE A CA 1
ATOM 675 C C . ILE A 1 87 ? 10.445 19.828 12 1 97.75 87 ILE A C 1
ATOM 677 O O . ILE A 1 87 ? 11.469 20.266 11.469 1 97.75 87 ILE A O 1
ATOM 681 N N . ILE A 1 88 ? 9.836 20.391 12.977 1 97.19 88 ILE A N 1
ATOM 682 C CA . ILE A 1 88 ? 10.297 21.656 13.531 1 97.19 88 ILE A CA 1
ATOM 683 C C . ILE A 1 88 ? 10.516 21.516 15.039 1 97.19 88 ILE A C 1
ATOM 685 O O . ILE A 1 88 ? 9.562 21.25 15.781 1 97.19 88 ILE A O 1
ATOM 689 N N . ASN A 1 89 ? 11.734 21.578 15.469 1 95.12 89 ASN A N 1
ATOM 690 C CA . ASN A 1 89 ? 12.055 21.672 16.891 1 95.12 89 ASN A CA 1
ATOM 691 C C . ASN A 1 89 ? 12.398 23.109 17.297 1 95.12 89 ASN A C 1
ATOM 693 O O . ASN A 1 89 ? 12.211 24.047 16.516 1 95.12 89 ASN A O 1
ATOM 697 N N . ASP A 1 90 ? 12.875 23.328 18.5 1 93.12 90 ASP A N 1
ATOM 698 C CA . ASP A 1 90 ? 13.164 24.672 19 1 93.12 90 ASP A CA 1
ATOM 699 C C . ASP A 1 90 ? 14.148 25.406 18.094 1 93.12 90 ASP A C 1
ATOM 701 O O . ASP A 1 90 ? 13.906 26.547 17.688 1 93.12 90 ASP A O 1
ATOM 705 N N . GLN A 1 91 ? 15.203 24.688 17.781 1 94.19 91 GLN A N 1
ATOM 706 C CA . GLN A 1 91 ? 16.219 25.297 16.953 1 94.19 91 GLN A CA 1
ATOM 707 C C . GLN A 1 91 ? 15.688 25.578 15.547 1 94.19 91 GLN A C 1
ATOM 709 O O . GLN A 1 91 ? 15.953 26.641 14.977 1 94.19 91 GLN A O 1
ATOM 714 N N . GLY A 1 92 ? 14.984 24.609 15.016 1 95 92 GLY A N 1
ATOM 715 C CA . GLY A 1 92 ? 14.367 24.812 13.711 1 95 92 GLY A CA 1
ATOM 716 C C . GLY A 1 92 ? 13.406 25.984 13.68 1 95 92 GLY A C 1
ATOM 717 O O . GLY A 1 92 ? 13.375 26.734 12.703 1 95 92 GLY A O 1
ATOM 718 N N . PHE A 1 93 ? 12.695 26.141 14.758 1 95.94 93 PHE A N 1
ATOM 719 C CA . PHE A 1 93 ? 11.734 27.234 14.805 1 95.94 93 PHE A CA 1
ATOM 720 C C . PHE A 1 93 ? 12.453 28.578 14.867 1 95.94 93 PHE A C 1
ATOM 722 O O . PHE A 1 93 ? 12.016 29.547 14.242 1 95.94 93 PHE A O 1
ATOM 729 N N . LEU A 1 94 ? 13.477 28.641 15.633 1 95.25 94 LEU A N 1
ATOM 730 C CA . LEU A 1 94 ? 14.234 29.891 15.727 1 95.25 94 LEU A CA 1
ATOM 731 C C . LEU A 1 94 ? 14.711 30.344 14.352 1 95.25 94 LEU A C 1
ATOM 733 O O . LEU A 1 94 ? 14.633 31.531 14.023 1 95.25 94 LEU A O 1
ATOM 737 N N . ARG A 1 95 ? 15.18 29.391 13.562 1 95.69 95 ARG A N 1
ATOM 738 C CA . ARG A 1 95 ? 15.617 29.703 12.203 1 95.69 95 ARG A CA 1
ATOM 739 C C . ARG A 1 95 ? 14.445 30.156 11.336 1 95.69 95 ARG A C 1
ATOM 741 O O . ARG A 1 95 ? 14.562 31.109 10.578 1 95.69 95 ARG A O 1
ATOM 748 N N . LEU A 1 96 ? 13.375 29.422 11.461 1 95.56 96 LEU A N 1
ATOM 749 C CA . LEU A 1 96 ? 12.164 29.766 10.719 1 95.56 96 LEU A CA 1
ATOM 750 C C . LEU A 1 96 ? 11.68 31.172 11.078 1 95.56 96 LEU A C 1
ATOM 752 O O . LEU A 1 96 ? 11.305 31.938 10.203 1 95.56 96 LEU A O 1
ATOM 756 N N . ARG A 1 97 ? 11.656 31.422 12.352 1 95.12 97 ARG A N 1
ATOM 757 C CA . ARG A 1 97 ? 11.219 32.719 12.867 1 95.12 97 ARG A CA 1
ATOM 758 C C . ARG A 1 97 ? 12.078 33.844 12.305 1 95.12 97 ARG A C 1
ATOM 760 O O . ARG A 1 97 ? 11.547 34.844 11.836 1 95.12 97 ARG A O 1
ATOM 767 N N . GLU A 1 98 ? 13.367 33.625 12.336 1 94.94 98 GLU A N 1
ATOM 768 C CA . GLU A 1 98 ? 14.305 34.625 11.836 1 94.94 98 GLU A CA 1
ATOM 769 C C . GLU A 1 98 ? 14.18 34.781 10.328 1 94.94 98 GLU A C 1
ATOM 771 O O . GLU A 1 98 ? 14.094 35.906 9.82 1 94.94 98 GLU A O 1
ATOM 776 N N . ASP A 1 99 ? 14.109 33.719 9.594 1 95.56 99 ASP A N 1
ATOM 777 C CA . ASP A 1 99 ? 14.109 33.719 8.133 1 95.56 99 ASP A CA 1
ATOM 778 C C . ASP A 1 99 ? 12.812 34.281 7.578 1 95.56 99 ASP A C 1
ATOM 780 O O . ASP A 1 99 ? 12.812 34.906 6.508 1 95.56 99 ASP A O 1
ATOM 784 N N . GLN A 1 100 ? 11.688 34.156 8.344 1 95.38 100 GLN A N 1
ATOM 785 C CA . GLN A 1 100 ? 10.398 34.5 7.77 1 95.38 100 GLN A CA 1
ATOM 786 C C . GLN A 1 100 ? 9.703 35.594 8.602 1 95.38 100 GLN A C 1
ATOM 788 O O . GLN A 1 100 ? 8.508 35.812 8.445 1 95.38 100 GLN A O 1
ATOM 793 N N . ASN A 1 101 ? 10.398 36.188 9.492 1 94.81 101 ASN A N 1
ATOM 794 C CA . ASN A 1 101 ? 9.945 37.312 10.305 1 94.81 101 ASN A CA 1
ATOM 795 C C . ASN A 1 101 ? 8.656 37 11.047 1 94.81 101 ASN A C 1
ATOM 797 O O . ASN A 1 101 ? 7.688 37.75 10.984 1 94.81 101 ASN A O 1
ATOM 801 N N . LEU A 1 102 ? 8.711 35.781 11.68 1 93.12 102 LEU A N 1
ATOM 802 C CA . LEU A 1 102 ? 7.566 35.375 12.5 1 93.12 102 LEU A CA 1
ATOM 803 C C . LEU A 1 102 ? 7.594 36.094 13.844 1 93.12 102 LEU A C 1
ATOM 805 O O . LEU A 1 102 ? 8.656 36.281 14.438 1 93.12 102 LEU A O 1
ATOM 809 N N . VAL A 1 103 ? 6.457 36.5 14.359 1 92 103 VAL A N 1
ATOM 810 C CA . VAL A 1 103 ? 6.387 37.281 15.594 1 92 103 VAL A CA 1
ATOM 811 C C . VAL A 1 103 ? 5.871 36.375 16.734 1 92 103 VAL A C 1
ATOM 813 O O . VAL A 1 103 ? 5.922 36.781 17.891 1 92 103 VAL A O 1
ATOM 816 N N . CYS A 1 104 ? 5.637 35.281 16.547 1 90.62 104 CYS A N 1
ATOM 817 C CA . CYS A 1 104 ? 5.086 34.406 17.578 1 90.62 104 CYS A CA 1
ATOM 818 C C . CYS A 1 104 ? 6.172 33.531 18.188 1 90.62 104 CYS A C 1
ATOM 820 O O . CYS A 1 104 ? 7.277 33.438 17.641 1 90.62 104 CYS A O 1
ATOM 822 N N . GLU A 1 105 ? 5.797 32.938 19.391 1 91.38 105 GLU A N 1
ATOM 823 C CA . GLU A 1 105 ? 6.652 31.922 20.016 1 91.38 105 GLU A CA 1
ATOM 824 C C . GLU A 1 105 ? 6.32 30.531 19.5 1 91.38 105 GLU A C 1
ATOM 826 O O . GLU A 1 105 ? 5.25 30.312 18.938 1 91.38 105 GLU A O 1
ATOM 831 N N . PHE A 1 106 ? 7.289 29.656 19.734 1 92.31 106 PHE A N 1
ATOM 832 C CA . PHE A 1 106 ? 7.113 28.297 19.25 1 92.31 106 PHE A CA 1
ATOM 833 C C . PHE A 1 106 ? 5.812 27.688 19.781 1 92.31 106 PHE A C 1
ATOM 835 O O . PHE A 1 106 ? 5.09 27.016 19.031 1 92.31 106 PHE A O 1
ATOM 842 N N . SER A 1 107 ? 5.434 27.969 21 1 87.44 107 SER A N 1
ATOM 843 C CA . SER A 1 107 ? 4.242 27.438 21.641 1 87.44 107 SER A CA 1
ATOM 844 C C . SER A 1 107 ? 2.973 27.922 20.953 1 87.44 107 SER A C 1
ATOM 846 O O . SER A 1 107 ? 1.946 27.234 20.969 1 87.44 107 SER A O 1
ATOM 848 N N . GLU A 1 108 ? 3.064 29.109 20.391 1 92.31 108 GLU A N 1
ATOM 849 C CA . GLU A 1 108 ? 1.914 29.703 19.719 1 92.31 108 GLU A CA 1
ATOM 850 C C . GLU A 1 108 ? 1.876 29.297 18.25 1 92.31 108 GLU A C 1
ATOM 852 O O . GLU A 1 108 ? 0.84 29.422 17.594 1 92.31 108 GLU A O 1
ATOM 857 N N . PHE A 1 109 ? 3.037 28.891 17.812 1 95.31 109 PHE A N 1
ATOM 858 C CA . PHE A 1 109 ? 3.178 28.609 16.391 1 95.31 109 PHE A CA 1
ATOM 859 C C . PHE A 1 109 ? 2.262 27.453 15.969 1 95.31 109 PHE A C 1
ATOM 861 O O . PHE A 1 109 ? 1.688 27.484 14.875 1 95.31 109 PHE A O 1
ATOM 868 N N . LEU A 1 110 ? 2.172 26.469 16.812 1 95 110 LEU A N 1
ATOM 869 C CA . LEU A 1 110 ? 1.309 25.328 16.516 1 95 110 LEU A CA 1
ATOM 870 C C . LEU A 1 110 ? -0.101 25.797 16.172 1 95 110 LEU A C 1
ATOM 872 O O . LEU A 1 110 ? -0.633 25.438 15.109 1 95 110 LEU A O 1
ATOM 876 N N . MET A 1 111 ? -0.691 26.578 17.047 1 95.12 111 MET A N 1
ATOM 877 C CA . MET A 1 111 ? -2.057 27.062 16.828 1 95.12 111 MET A CA 1
ATOM 878 C C . MET A 1 111 ? -2.16 27.875 15.547 1 95.12 111 MET A C 1
ATOM 880 O O . MET A 1 111 ? -3.148 27.766 14.82 1 95.12 111 MET A O 1
ATOM 884 N N . THR A 1 112 ? -1.208 28.688 15.328 1 95.44 112 THR A N 1
ATOM 885 C CA . THR A 1 112 ? -1.168 29.5 14.117 1 95.44 112 THR A CA 1
ATOM 886 C C . THR A 1 112 ? -1.168 28.594 12.875 1 95.44 112 THR A C 1
ATOM 888 O O . THR A 1 112 ? -1.915 28.844 11.93 1 95.44 112 THR A O 1
ATOM 891 N N . LEU A 1 113 ? -0.324 27.594 12.922 1 97.5 113 LEU A N 1
ATOM 892 C CA . LEU A 1 113 ? -0.211 26.656 11.805 1 97.5 113 LEU A CA 1
ATOM 893 C C . LEU A 1 113 ? -1.539 25.953 11.547 1 97.5 113 LEU A C 1
ATOM 895 O O . LEU A 1 113 ? -1.984 25.859 10.398 1 97.5 113 LEU A O 1
ATOM 899 N N . LEU A 1 114 ? -2.139 25.469 12.602 1 98.25 114 LEU A N 1
ATOM 900 C CA . LEU A 1 114 ? -3.422 24.781 12.469 1 98.25 114 LEU A CA 1
ATOM 901 C C . LEU A 1 114 ? -4.477 25.719 11.883 1 98.25 114 LEU A C 1
ATOM 903 O O . LEU A 1 114 ? -5.297 25.297 11.062 1 98.25 114 LEU A O 1
ATOM 907 N N . LYS A 1 115 ? -4.477 26.938 12.32 1 97.81 115 LYS A N 1
ATOM 908 C CA . LYS A 1 115 ? -5.387 27.938 11.773 1 97.81 115 LYS A CA 1
ATOM 909 C C . LYS A 1 115 ? -5.176 28.109 10.273 1 97.81 115 LYS A C 1
ATOM 911 O O . LYS A 1 115 ? -6.137 28.266 9.516 1 97.81 115 LYS A O 1
ATOM 916 N N . MET A 1 116 ? -3.969 28.125 9.883 1 98 116 MET A N 1
ATOM 917 C CA . MET A 1 116 ? -3.662 28.281 8.469 1 98 116 MET A CA 1
ATOM 918 C C . MET A 1 116 ? -4.207 27.109 7.66 1 98 116 MET A C 1
ATOM 920 O O . MET A 1 116 ? -4.84 27.297 6.621 1 98 116 MET A O 1
ATOM 924 N N . PHE A 1 117 ? -3.957 25.906 8.156 1 98.62 117 PHE A N 1
ATOM 925 C CA . PHE A 1 117 ? -4.516 24.734 7.488 1 98.62 117 PHE A CA 1
ATOM 926 C C . PHE A 1 117 ? -6.031 24.828 7.395 1 98.62 117 PHE A C 1
ATOM 928 O O . PHE A 1 117 ? -6.617 24.562 6.344 1 98.62 117 PHE A O 1
ATOM 935 N N . ASN A 1 118 ? -6.645 25.281 8.422 1 98.5 118 ASN A N 1
ATOM 936 C CA . ASN A 1 118 ? -8.102 25.375 8.445 1 98.5 118 ASN A CA 1
ATOM 937 C C . ASN A 1 118 ? -8.594 26.453 7.488 1 98.5 118 ASN A C 1
ATOM 939 O O . ASN A 1 118 ? -9.664 26.328 6.891 1 98.5 118 ASN A O 1
ATOM 943 N N . ARG A 1 119 ? -7.895 27.5 7.391 1 98.12 119 ARG A N 1
ATOM 944 C CA . ARG A 1 119 ? -8.266 28.562 6.461 1 98.12 119 ARG A CA 1
ATOM 945 C C . ARG A 1 119 ? -8.234 28.062 5.02 1 98.12 119 ARG A C 1
ATOM 947 O O . ARG A 1 119 ? -9.07 28.453 4.199 1 98.12 119 ARG A O 1
ATOM 954 N N . CYS A 1 120 ? -7.277 27.188 4.703 1 98.12 120 CYS A N 1
ATOM 955 C CA . CYS A 1 120 ? -7.223 26.594 3.369 1 98.12 120 CYS A CA 1
ATOM 956 C C . CYS A 1 120 ? -8.5 25.812 3.066 1 98.12 120 CYS A C 1
ATOM 958 O O . CYS A 1 120 ? -8.914 25.719 1.91 1 98.12 120 CYS A O 1
ATOM 960 N N . ILE A 1 121 ? -9.039 25.266 4.074 1 98.31 121 ILE A N 1
ATOM 961 C CA . ILE A 1 121 ? -10.266 24.5 3.926 1 98.31 121 ILE A CA 1
ATOM 962 C C . ILE A 1 121 ? -11.461 25.438 3.824 1 98.31 121 ILE A C 1
ATOM 964 O O . ILE A 1 121 ? -12.32 25.281 2.949 1 98.31 121 ILE A O 1
ATOM 968 N N . ARG A 1 122 ? -11.531 26.453 4.613 1 98 122 ARG A N 1
ATOM 969 C CA . ARG A 1 122 ? -12.711 27.297 4.785 1 98 122 ARG A CA 1
ATOM 970 C C . ARG A 1 122 ? -12.773 28.375 3.709 1 98 122 ARG A C 1
ATOM 972 O O . ARG A 1 122 ? -13.859 28.828 3.338 1 98 122 ARG A O 1
ATOM 979 N N . GLU A 1 123 ? -11.586 28.797 3.266 1 96.94 123 GLU A N 1
ATOM 980 C CA . GLU A 1 123 ? -11.5 29.906 2.322 1 96.94 123 GLU A CA 1
ATOM 981 C C . GLU A 1 123 ? -10.734 29.5 1.065 1 96.94 123 GLU A C 1
ATOM 983 O O . GLU A 1 123 ? -9.727 30.125 0.723 1 96.94 123 GLU A O 1
ATOM 988 N N . PRO A 1 124 ? -11.352 28.547 0.416 1 90.88 124 PRO A N 1
ATOM 989 C CA . PRO A 1 124 ? -10.664 28.125 -0.808 1 90.88 124 PRO A CA 1
ATOM 990 C C . PRO A 1 124 ? -10.484 29.281 -1.8 1 90.88 124 PRO A C 1
ATOM 992 O O . PRO A 1 124 ? -11.398 30.094 -1.976 1 90.88 124 PRO A O 1
ATOM 995 N N . GLY A 1 125 ? -9.398 29.406 -2.428 1 89.88 125 GLY A N 1
ATOM 996 C CA . GLY A 1 125 ? -9.109 30.484 -3.369 1 89.88 125 GLY A CA 1
ATOM 997 C C . GLY A 1 125 ? -8.492 31.703 -2.711 1 89.88 125 GLY A C 1
ATOM 998 O O . GLY A 1 125 ? -7.605 32.344 -3.283 1 89.88 125 GLY A O 1
ATOM 999 N N . ARG A 1 126 ? -8.969 32.031 -1.544 1 96 126 ARG A N 1
ATOM 1000 C CA . ARG A 1 126 ? -8.43 33.188 -0.813 1 96 126 ARG A CA 1
ATOM 1001 C C . ARG A 1 126 ? -7.148 32.812 -0.076 1 96 126 ARG A C 1
ATOM 1003 O O . ARG A 1 126 ? -6.188 33.562 -0.049 1 96 126 ARG A O 1
ATOM 1010 N N . PHE A 1 127 ? -7.227 31.734 0.561 1 97.44 127 PHE A N 1
ATOM 1011 C CA . PHE A 1 127 ? -6.066 31.188 1.262 1 97.44 127 PHE A CA 1
ATOM 1012 C C . PHE A 1 127 ? -5.664 29.844 0.682 1 97.44 127 PHE A C 1
ATOM 1014 O O . PHE A 1 127 ? -6.461 28.906 0.684 1 97.44 127 PHE A O 1
ATOM 1021 N N . ILE A 1 128 ? -4.414 29.781 0.153 1 96.69 128 ILE A N 1
ATOM 1022 C CA . ILE A 1 128 ? -3.998 28.641 -0.656 1 96.69 128 ILE A CA 1
ATOM 1023 C C . ILE A 1 128 ? -2.76 27.984 -0.037 1 96.69 128 ILE A C 1
ATOM 1025 O O . ILE A 1 128 ? -1.844 28.688 0.406 1 96.69 128 ILE A O 1
ATOM 1029 N N . ALA A 1 129 ? -2.756 26.719 0.082 1 98.06 129 ALA A N 1
ATOM 1030 C CA . ALA A 1 129 ? -1.547 25.953 0.378 1 98.06 129 ALA A CA 1
ATOM 1031 C C . ALA A 1 129 ? -0.953 25.344 -0.892 1 98.06 129 ALA A C 1
ATOM 1033 O O . ALA A 1 129 ? -1.608 24.562 -1.578 1 98.06 129 ALA A O 1
ATOM 1034 N N . ALA A 1 130 ? 0.199 25.766 -1.227 1 96.88 130 ALA A N 1
ATOM 1035 C CA . ALA A 1 130 ? 0.873 25.266 -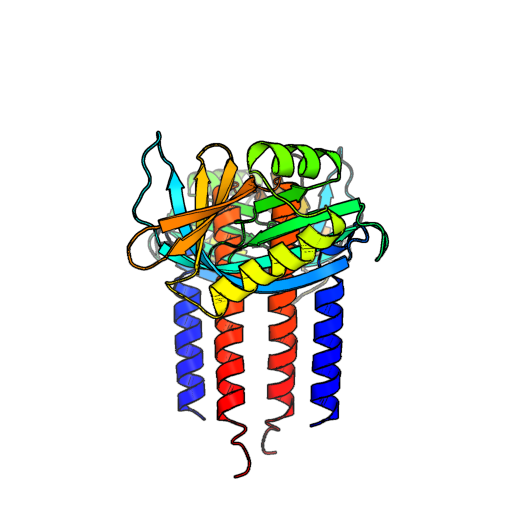2.424 1 96.88 130 ALA A CA 1
ATOM 1036 C C . ALA A 1 130 ? 2.08 24.406 -2.057 1 96.88 130 ALA A C 1
ATOM 1038 O O . ALA A 1 130 ? 2.996 24.875 -1.375 1 96.88 130 ALA A O 1
ATOM 1039 N N . LEU A 1 131 ? 2.057 23.203 -2.422 1 97.69 131 LEU A N 1
ATOM 1040 C CA . LEU A 1 131 ? 3.18 22.297 -2.191 1 97.69 131 LEU A CA 1
ATOM 1041 C C . LEU A 1 131 ? 4.051 22.172 -3.438 1 97.69 131 LEU A C 1
ATOM 1043 O O . LEU A 1 131 ? 3.617 21.625 -4.449 1 97.69 131 LEU A O 1
ATOM 1047 N N . LEU A 1 132 ? 5.168 22.703 -3.365 1 96.25 132 LEU A N 1
ATOM 1048 C CA . LEU A 1 132 ? 6.137 22.672 -4.457 1 96.25 132 LEU A CA 1
ATOM 1049 C C . LEU A 1 132 ? 7.113 21.516 -4.281 1 96.25 132 LEU A C 1
ATOM 1051 O O . LEU A 1 132 ? 7.902 21.5 -3.332 1 96.25 132 LEU A O 1
ATOM 1055 N N . LEU A 1 133 ? 7.098 20.609 -5.195 1 96 133 LEU A N 1
ATOM 1056 C CA . LEU A 1 133 ? 7.898 19.391 -5.078 1 96 133 LEU A CA 1
ATOM 1057 C C . LEU A 1 133 ? 9.18 19.516 -5.895 1 96 133 LEU A C 1
ATOM 1059 O O . LEU A 1 133 ? 9.133 19.828 -7.086 1 96 133 LEU A O 1
ATOM 1063 N N . GLY A 1 134 ? 10.227 19.266 -5.188 1 94.19 134 GLY A N 1
ATOM 1064 C CA . GLY A 1 134 ? 11.508 19.219 -5.883 1 94.19 134 GLY A CA 1
ATOM 1065 C C . GLY A 1 134 ? 11.836 17.844 -6.426 1 94.19 134 GLY A C 1
ATOM 1066 O O . GLY A 1 134 ? 11.141 16.859 -6.125 1 94.19 134 GLY A O 1
ATOM 1067 N N . ASP A 1 135 ? 12.922 17.719 -7.211 1 90.44 135 ASP A N 1
ATOM 1068 C CA . ASP A 1 135 ? 13.305 16.453 -7.828 1 90.44 135 ASP A CA 1
ATOM 1069 C C . ASP A 1 135 ? 14.188 15.633 -6.895 1 90.44 135 ASP A C 1
ATOM 1071 O O . ASP A 1 135 ? 14.453 14.453 -7.156 1 90.44 135 ASP A O 1
ATOM 1075 N N . ASP A 1 136 ? 14.641 16.219 -5.801 1 93.25 136 ASP A N 1
ATOM 1076 C CA . ASP A 1 136 ? 15.586 15.523 -4.926 1 93.25 136 ASP A CA 1
ATOM 1077 C C . ASP A 1 136 ? 14.914 15.109 -3.615 1 93.25 136 ASP A C 1
ATOM 1079 O O . ASP A 1 136 ? 15.594 14.867 -2.617 1 93.25 136 ASP A O 1
ATOM 1083 N N . GLY A 1 137 ? 13.633 15.125 -3.604 1 94.62 137 GLY A N 1
ATOM 1084 C CA . GLY A 1 137 ? 12.922 14.727 -2.4 1 94.62 137 GLY A CA 1
ATOM 1085 C C . GLY A 1 137 ? 12.586 15.898 -1.496 1 94.62 137 GLY A C 1
ATOM 1086 O O . GLY A 1 137 ? 11.93 15.727 -0.466 1 94.62 137 GLY A O 1
ATOM 1087 N N . THR A 1 138 ? 13.086 17.141 -1.834 1 96.75 138 THR A N 1
ATOM 1088 C CA . THR A 1 138 ? 12.734 18.328 -1.085 1 96.75 138 THR A CA 1
ATOM 1089 C C . THR A 1 138 ? 11.383 18.875 -1.534 1 96.75 138 THR A C 1
ATOM 1091 O O . THR A 1 138 ? 10.938 18.594 -2.65 1 96.75 138 THR A O 1
ATOM 1094 N N . ALA A 1 139 ? 10.742 19.547 -0.651 1 97.5 139 ALA A N 1
ATOM 1095 C CA . ALA A 1 139 ? 9.492 20.234 -0.978 1 97.5 139 ALA A CA 1
ATOM 1096 C C . ALA A 1 139 ? 9.281 21.438 -0.067 1 97.5 139 ALA A C 1
ATOM 1098 O O . ALA A 1 139 ? 9.812 21.484 1.044 1 97.5 139 ALA A O 1
ATOM 1099 N N . ASN A 1 140 ? 8.594 22.422 -0.595 1 97.5 140 ASN A N 1
ATOM 1100 C CA . ASN A 1 140 ? 8.172 23.578 0.201 1 97.5 140 ASN A CA 1
ATOM 1101 C C . ASN A 1 140 ? 6.652 23.734 0.202 1 97.5 140 ASN A C 1
ATOM 1103 O O . ASN A 1 140 ? 6.027 23.75 -0.859 1 97.5 140 ASN A O 1
ATOM 1107 N N . LEU A 1 141 ? 6.137 23.719 1.296 1 98.38 141 LEU A N 1
ATOM 1108 C CA . LEU A 1 141 ? 4.73 24.094 1.422 1 98.38 141 LEU A CA 1
ATOM 1109 C C . LEU A 1 141 ? 4.59 25.594 1.672 1 98.38 141 LEU A C 1
ATOM 1111 O O . LEU A 1 141 ? 5.043 26.109 2.701 1 98.38 141 LEU A O 1
ATOM 1115 N N . GLU A 1 142 ? 3.936 26.234 0.759 1 97.62 142 GLU A N 1
ATOM 1116 C CA . GLU A 1 142 ? 3.777 27.688 0.842 1 97.62 142 GLU A CA 1
ATOM 1117 C C . GLU A 1 142 ? 2.318 28.062 1.078 1 97.62 142 GLU A C 1
ATOM 1119 O O . GLU A 1 142 ? 1.436 27.672 0.318 1 97.62 142 GLU A O 1
ATOM 1124 N N . PHE A 1 143 ? 2.123 28.766 2.125 1 98.12 143 PHE A N 1
ATOM 1125 C CA . PHE A 1 143 ? 0.816 29.359 2.363 1 98.12 143 PHE A CA 1
ATOM 1126 C C . PHE A 1 143 ? 0.73 30.75 1.717 1 98.12 143 PHE A C 1
ATOM 1128 O O . PHE A 1 143 ? 1.527 31.625 2.025 1 98.12 143 PHE A O 1
ATOM 1135 N N . VAL A 1 144 ? -0.281 30.875 0.894 1 97.25 144 VAL A N 1
ATOM 1136 C CA . VAL A 1 144 ? -0.418 32.094 0.104 1 97.25 144 VAL A CA 1
ATOM 1137 C C . VAL A 1 144 ? -1.786 32.719 0.357 1 97.25 144 VAL A C 1
ATOM 1139 O O . VAL A 1 144 ? -2.811 32.031 0.302 1 97.25 144 VAL A O 1
ATOM 1142 N N . GLU A 1 145 ? -1.808 33.938 0.699 1 96.94 145 GLU A N 1
ATOM 1143 C CA . GLU A 1 145 ? -3.064 34.656 0.819 1 96.94 145 GLU A CA 1
ATOM 1144 C C . GLU A 1 145 ? -3.334 35.5 -0.424 1 96.94 145 GLU A C 1
ATOM 1146 O O . GLU A 1 145 ? -2.471 36.281 -0.861 1 96.94 145 GLU A O 1
ATOM 1151 N N . ASN A 1 146 ? -4.449 35.312 -1.001 1 95.31 146 ASN A N 1
ATOM 1152 C CA . ASN A 1 146 ? -4.926 36.094 -2.127 1 95.31 146 ASN A CA 1
ATOM 1153 C C . ASN A 1 146 ? -5.676 37.344 -1.657 1 95.31 146 ASN A C 1
ATOM 1155 O O . ASN A 1 146 ? -6.836 37.25 -1.254 1 95.31 146 ASN A O 1
ATOM 1159 N N . LEU A 1 147 ? -5.078 38.5 -1.709 1 93 147 LEU A N 1
ATOM 1160 C CA . LEU A 1 147 ? -5.656 39.75 -1.25 1 93 147 LEU A CA 1
ATOM 1161 C C . LEU A 1 147 ? -6.441 40.438 -2.367 1 93 147 LEU A C 1
ATOM 1163 O O . LEU A 1 147 ? -6.809 41.594 -2.252 1 93 147 LEU A O 1
ATOM 1167 N N . GLU A 1 148 ? -6.84 39.719 -3.4 1 89.75 148 GLU A N 1
ATOM 1168 C CA . GLU A 1 148 ? -7.566 40.188 -4.574 1 89.75 148 GLU A CA 1
ATOM 1169 C C . GLU A 1 148 ? -6.648 40.938 -5.523 1 89.75 148 GLU A C 1
ATOM 1171 O O . GLU A 1 148 ? -6.656 40.719 -6.734 1 89.75 148 GLU A O 1
ATOM 1176 N N . TYR A 1 149 ? -5.781 41.875 -5.039 1 92.81 149 TYR A N 1
ATOM 1177 C CA . TYR A 1 149 ? -4.898 42.656 -5.91 1 92.81 149 TYR A CA 1
ATOM 1178 C C . TYR A 1 149 ? -3.479 42.094 -5.871 1 92.81 149 TYR A C 1
ATOM 1180 O O . TYR A 1 149 ? -2.625 42.5 -6.656 1 92.81 149 TYR A O 1
ATOM 1188 N N . LYS A 1 150 ? -3.199 41.156 -4.918 1 95.62 150 LYS A N 1
ATOM 1189 C CA . LYS A 1 150 ? -1.848 40.625 -4.766 1 95.62 150 LYS A CA 1
ATOM 1190 C C . LYS A 1 150 ? -1.867 39.25 -4.07 1 95.62 150 LYS A C 1
ATOM 1192 O O . LYS A 1 150 ? -2.648 39.031 -3.145 1 95.62 150 LYS A O 1
ATOM 1197 N N . LEU A 1 151 ? -0.972 38.344 -4.508 1 94.06 151 LEU A N 1
ATOM 1198 C CA . LEU A 1 151 ? -0.707 37.094 -3.787 1 94.06 151 LEU A CA 1
ATOM 1199 C C . LEU A 1 151 ? 0.444 37.281 -2.805 1 94.06 151 LEU A C 1
ATOM 1201 O O . LEU A 1 151 ? 1.526 37.75 -3.184 1 94.06 151 LEU A O 1
ATOM 1205 N N . VAL A 1 152 ? 0.182 36.969 -1.55 1 96.06 152 VAL A N 1
ATOM 1206 C CA . VAL A 1 152 ? 1.199 37.188 -0.523 1 96.06 152 VAL A CA 1
ATOM 1207 C C . VAL A 1 152 ? 1.566 35.844 0.112 1 96.06 152 VAL A C 1
ATOM 1209 O O . VAL A 1 152 ? 0.694 35.125 0.598 1 96.06 152 VAL A O 1
ATOM 1212 N N . SER A 1 153 ? 2.824 35.531 0.108 1 96.31 153 SER A N 1
ATOM 1213 C CA . SER A 1 153 ? 3.314 34.375 0.83 1 96.31 153 SER A CA 1
ATOM 1214 C C . SER A 1 153 ? 3.354 34.625 2.334 1 96.31 153 SER A C 1
ATOM 1216 O O . SER A 1 153 ? 4.031 35.531 2.795 1 96.31 153 SER A O 1
ATOM 1218 N N . VAL A 1 154 ? 2.652 33.844 3.055 1 95.88 154 VAL A N 1
ATOM 1219 C CA . VAL A 1 154 ? 2.51 34.094 4.488 1 95.88 154 VAL A CA 1
ATOM 1220 C C . VAL A 1 154 ? 3.492 33.219 5.258 1 95.88 154 VAL A C 1
ATOM 1222 O O . VAL A 1 154 ? 4 33.625 6.309 1 95.88 154 VAL A O 1
ATOM 1225 N N . LEU A 1 155 ? 3.705 32.031 4.781 1 97.38 155 LEU A N 1
ATOM 1226 C CA . LEU A 1 155 ? 4.559 31.062 5.465 1 97.38 155 LEU A CA 1
ATOM 1227 C C . LEU A 1 155 ? 5.059 30 4.492 1 97.38 155 LEU A C 1
ATOM 1229 O O . LEU A 1 155 ? 4.309 29.531 3.637 1 97.38 155 LEU A O 1
ATOM 1233 N N . VAL A 1 156 ? 6.266 29.672 4.605 1 97.94 156 VAL A N 1
ATOM 1234 C CA . VAL A 1 156 ? 6.84 28.578 3.836 1 97.94 156 VAL A CA 1
ATOM 1235 C C . VAL A 1 156 ? 7.453 27.547 4.781 1 97.94 156 VAL A C 1
ATOM 1237 O O . VAL A 1 156 ? 8.242 27.891 5.664 1 97.94 156 VAL A O 1
ATOM 1240 N N . LEU A 1 157 ? 7.082 26.344 4.66 1 98.31 157 LEU A N 1
ATOM 1241 C CA . LEU A 1 157 ? 7.625 25.266 5.465 1 98.31 157 LEU A CA 1
ATOM 1242 C C . LEU A 1 157 ? 8.422 24.297 4.602 1 98.31 157 LEU A C 1
ATOM 1244 O O . LEU A 1 157 ? 7.953 23.859 3.545 1 98.31 157 LEU A O 1
ATOM 1248 N N . PRO A 1 158 ? 9.57 23.922 5.059 1 97.88 158 PRO A N 1
ATOM 1249 C CA . PRO A 1 158 ? 10.375 22.953 4.316 1 97.88 158 PRO A CA 1
ATOM 1250 C C . PRO A 1 158 ? 9.984 21.5 4.609 1 97.88 158 PRO A C 1
ATOM 1252 O O . PRO A 1 158 ? 9.938 21.094 5.773 1 97.88 158 PRO A O 1
ATOM 1255 N N . PHE A 1 159 ? 9.711 20.781 3.598 1 98.56 159 PHE A N 1
ATOM 1256 C CA . PHE A 1 159 ? 9.383 19.359 3.707 1 98.56 159 PHE A CA 1
ATOM 1257 C C . PHE A 1 159 ? 10.453 18.5 3.045 1 98.56 159 PHE A C 1
ATOM 1259 O O . PHE A 1 159 ? 11.25 19 2.25 1 98.56 159 PHE A O 1
ATOM 1266 N N . ARG A 1 160 ? 10.461 17.328 3.463 1 98.5 160 ARG A N 1
ATOM 1267 C CA . ARG A 1 160 ? 11.289 16.281 2.846 1 98.5 160 ARG A CA 1
ATOM 1268 C C . ARG A 1 160 ? 10.492 15 2.646 1 98.5 160 ARG A C 1
ATOM 1270 O O . ARG A 1 160 ? 9.688 14.625 3.498 1 98.5 160 ARG A O 1
ATOM 1277 N N . ALA A 1 161 ? 10.75 14.406 1.528 1 98.38 161 ALA A N 1
ATOM 1278 C CA . ALA A 1 161 ? 10.203 13.062 1.368 1 98.38 161 ALA A CA 1
ATOM 1279 C C . ALA A 1 161 ? 10.641 12.156 2.514 1 98.38 161 ALA A C 1
ATOM 1281 O O . ALA A 1 161 ? 11.812 12.156 2.906 1 98.38 161 ALA A O 1
ATOM 1282 N N . SER A 1 162 ? 9.672 11.43 3.057 1 98.38 162 SER A N 1
ATOM 1283 C CA . SER A 1 162 ? 10.016 10.508 4.137 1 98.38 162 SER A CA 1
ATOM 1284 C C . SER A 1 162 ? 10.914 9.383 3.639 1 98.38 162 SER A C 1
ATOM 1286 O O . SER A 1 162 ? 10.844 8.992 2.471 1 98.38 162 SER A O 1
ATOM 1288 N N . PRO A 1 163 ? 11.781 8.883 4.523 1 97 163 PRO A N 1
ATOM 1289 C CA . PRO A 1 163 ? 12.625 7.754 4.129 1 97 163 PRO A CA 1
ATOM 1290 C C . PRO A 1 163 ? 11.82 6.523 3.723 1 97 163 PRO A C 1
ATOM 1292 O O . PRO A 1 163 ? 10.68 6.359 4.152 1 97 163 PRO A O 1
ATOM 1295 N N . PRO A 1 164 ? 12.438 5.648 2.961 1 94.75 164 PRO A N 1
ATOM 1296 C CA . PRO A 1 164 ? 11.742 4.473 2.43 1 94.75 164 PRO A CA 1
ATOM 1297 C C . PRO A 1 164 ? 11.109 3.619 3.523 1 94.75 164 PRO A C 1
ATOM 1299 O O . PRO A 1 164 ? 10.016 3.08 3.334 1 94.75 164 PRO A O 1
ATOM 1302 N N . GLU A 1 165 ? 11.75 3.496 4.633 1 95.81 165 GLU A N 1
ATOM 1303 C CA . GLU A 1 165 ? 11.219 2.684 5.727 1 95.81 165 GLU A CA 1
ATOM 1304 C C . GLU A 1 165 ? 9.922 3.262 6.27 1 95.81 165 GLU A C 1
ATOM 1306 O O . GLU A 1 165 ? 8.977 2.521 6.566 1 95.81 165 GLU A O 1
ATOM 1311 N N . VAL A 1 166 ? 9.82 4.539 6.395 1 96.88 166 VAL A N 1
ATOM 1312 C CA . VAL A 1 166 ? 8.625 5.215 6.883 1 96.88 166 VAL A CA 1
ATOM 1313 C C . VAL A 1 166 ? 7.504 5.098 5.852 1 96.88 166 VAL A C 1
ATOM 1315 O O . VAL A 1 166 ? 6.355 4.812 6.203 1 96.88 166 VAL A O 1
ATOM 1318 N N . VAL A 1 167 ? 7.898 5.305 4.598 1 97.38 167 VAL A N 1
ATOM 1319 C CA . VAL A 1 167 ? 6.922 5.207 3.516 1 97.38 167 VAL A CA 1
ATOM 1320 C C . VAL A 1 167 ? 6.312 3.807 3.494 1 97.38 167 VAL A C 1
ATOM 1322 O O . VAL A 1 167 ? 5.098 3.652 3.363 1 97.38 167 VAL A O 1
ATOM 1325 N N . ARG A 1 168 ? 7.145 2.822 3.646 1 96.44 168 ARG A N 1
ATOM 1326 C CA . ARG A 1 168 ? 6.68 1.439 3.646 1 96.44 168 ARG A CA 1
ATOM 1327 C C . ARG A 1 168 ? 5.723 1.186 4.809 1 96.44 168 ARG A C 1
ATOM 1329 O O . ARG A 1 168 ? 4.656 0.595 4.625 1 96.44 168 ARG A O 1
ATOM 1336 N N . GLU A 1 169 ? 6.066 1.663 5.957 1 96.81 169 GLU A N 1
ATOM 1337 C CA . GLU A 1 169 ? 5.238 1.471 7.145 1 96.81 169 GLU A CA 1
ATOM 1338 C C . GLU A 1 169 ? 3.895 2.178 6.996 1 96.81 169 GLU A C 1
ATOM 1340 O O . GLU A 1 169 ? 2.85 1.61 7.32 1 96.81 169 GLU A O 1
ATOM 1345 N N . GLN A 1 170 ? 3.984 3.338 6.516 1 97.62 170 GLN A N 1
ATOM 1346 C CA . GLN A 1 170 ? 2.766 4.117 6.328 1 97.62 170 GLN A CA 1
ATOM 1347 C C . GLN A 1 170 ? 1.858 3.479 5.281 1 97.62 170 GLN A C 1
ATOM 1349 O O . GLN A 1 170 ? 0.644 3.395 5.473 1 97.62 170 GLN A O 1
ATOM 1354 N N . ALA A 1 171 ? 2.461 3.061 4.234 1 97.25 171 ALA A N 1
ATOM 1355 C CA . ALA A 1 171 ? 1.691 2.414 3.174 1 97.25 171 ALA A CA 1
ATOM 1356 C C . ALA A 1 171 ? 1.023 1.139 3.682 1 97.25 171 ALA A C 1
ATOM 1358 O O . ALA A 1 171 ? -0.168 0.919 3.449 1 97.25 171 ALA A O 1
ATOM 1359 N N . GLN A 1 172 ? 1.801 0.291 4.387 1 96.88 172 GLN A N 1
ATOM 1360 C CA . GLN A 1 172 ? 1.263 -0.943 4.949 1 96.88 172 GLN A CA 1
ATOM 1361 C C . GLN A 1 172 ? 0.111 -0.653 5.91 1 96.88 172 GLN A C 1
ATOM 1363 O O . GLN A 1 172 ? -0.918 -1.331 5.871 1 96.88 172 GLN A O 1
ATOM 1368 N N . TYR A 1 173 ? 0.293 0.316 6.773 1 96.75 173 TYR A N 1
ATOM 1369 C CA . TYR A 1 173 ? -0.737 0.695 7.734 1 96.75 173 TYR A CA 1
ATOM 1370 C C . TYR A 1 173 ? -2.012 1.131 7.023 1 96.75 173 TYR A C 1
ATOM 1372 O O . TYR A 1 173 ? -3.105 0.673 7.363 1 96.75 173 TYR A O 1
ATOM 1380 N N . ARG A 1 174 ? -1.873 2.029 6.07 1 95.94 174 ARG A N 1
ATOM 1381 C CA . ARG A 1 174 ? -3.039 2.547 5.363 1 95.94 174 ARG A CA 1
ATOM 1382 C C . ARG A 1 174 ? -3.799 1.426 4.664 1 95.94 174 ARG A C 1
ATOM 1384 O O . ARG A 1 174 ? -5.031 1.387 4.699 1 95.94 174 ARG A O 1
ATOM 1391 N N . TYR A 1 175 ? -3.072 0.553 4.039 1 96.75 175 TYR A N 1
ATOM 1392 C CA . TYR A 1 175 ? -3.701 -0.59 3.385 1 96.75 175 TYR A CA 1
ATOM 1393 C C . TYR A 1 175 ? -4.457 -1.446 4.395 1 96.75 175 TYR A C 1
ATOM 1395 O O . TYR A 1 175 ? -5.621 -1.788 4.18 1 96.75 175 TYR A O 1
ATOM 1403 N N . SER A 1 176 ? -3.762 -1.8 5.508 1 95.44 176 SER A N 1
ATOM 1404 C CA . SER A 1 176 ? -4.363 -2.652 6.531 1 95.44 176 SER A CA 1
ATOM 1405 C C . SER A 1 176 ? -5.586 -1.988 7.152 1 95.44 176 SER A C 1
ATOM 1407 O O . SER A 1 176 ? -6.562 -2.664 7.484 1 95.44 176 SER A O 1
ATOM 1409 N N . ALA A 1 177 ? -5.504 -0.713 7.328 1 93.5 177 ALA A N 1
ATOM 1410 C CA . ALA A 1 177 ? -6.613 0.029 7.93 1 93.5 177 ALA A CA 1
ATOM 1411 C C . ALA A 1 177 ? -7.844 -0.001 7.027 1 93.5 177 ALA A C 1
ATOM 1413 O O . ALA A 1 177 ? -8.961 -0.233 7.5 1 93.5 177 ALA A O 1
ATOM 1414 N N . VAL A 1 178 ? -7.645 0.234 5.727 1 93.31 178 VAL A N 1
ATOM 1415 C CA . VAL A 1 178 ? -8.758 0.245 4.781 1 93.31 178 VAL A CA 1
ATOM 1416 C C . VAL A 1 178 ? -9.344 -1.16 4.656 1 93.31 178 VAL A C 1
ATOM 1418 O O . VAL A 1 178 ? -10.562 -1.325 4.57 1 93.31 178 VAL A O 1
ATOM 1421 N N . ARG A 1 179 ? -8.5 -2.143 4.637 1 93 179 ARG A N 1
ATOM 1422 C CA . ARG A 1 179 ? -8.961 -3.525 4.574 1 93 179 ARG A CA 1
ATOM 1423 C C . ARG A 1 179 ? -9.805 -3.877 5.797 1 93 179 ARG A C 1
ATOM 1425 O O . ARG A 1 179 ? -10.859 -4.496 5.672 1 93 179 ARG A O 1
ATOM 1432 N N . ALA A 1 180 ? -9.297 -3.496 6.965 1 91.31 180 ALA A N 1
ATOM 1433 C CA . ALA A 1 180 ? -10.039 -3.754 8.195 1 91.31 180 ALA A CA 1
ATOM 1434 C C . ALA A 1 180 ? -11.406 -3.076 8.172 1 91.31 180 ALA A C 1
ATOM 1436 O O . ALA A 1 180 ? -12.398 -3.662 8.602 1 91.31 180 ALA A O 1
ATOM 1437 N N . ARG A 1 181 ? -11.469 -1.919 7.711 1 89.56 181 ARG A N 1
ATOM 1438 C CA . ARG A 1 181 ? -12.734 -1.192 7.605 1 89.56 181 ARG A CA 1
ATOM 1439 C C . ARG A 1 181 ? -13.695 -1.897 6.656 1 89.56 181 ARG A C 1
ATOM 1441 O O . ARG A 1 181 ? -14.883 -2.016 6.941 1 89.56 181 ARG A O 1
ATOM 1448 N N . LEU A 1 182 ? -13.195 -2.301 5.555 1 89.25 182 LEU A N 1
ATOM 1449 C CA . LEU A 1 182 ? -14.008 -3.02 4.582 1 89.25 182 LEU A CA 1
ATOM 1450 C C . LEU A 1 182 ? -14.602 -4.281 5.195 1 89.25 182 LEU A C 1
ATOM 1452 O O . LEU A 1 182 ? -15.789 -4.57 5.012 1 89.25 182 LEU A O 1
ATOM 1456 N N . ASP A 1 183 ? -13.695 -4.992 5.859 1 88.25 183 ASP A N 1
ATOM 1457 C CA . ASP A 1 183 ? -14.148 -6.219 6.504 1 88.25 183 ASP A CA 1
ATOM 1458 C C . ASP A 1 183 ? -15.273 -5.938 7.5 1 88.25 183 ASP A C 1
ATOM 1460 O O . ASP A 1 183 ? -16.25 -6.672 7.562 1 88.25 183 ASP A O 1
ATOM 1464 N N . LEU A 1 184 ? -15.156 -4.91 8.266 1 84.12 184 LEU A N 1
ATOM 1465 C CA . LEU A 1 184 ? -16.141 -4.535 9.281 1 84.12 184 LEU A CA 1
ATOM 1466 C C . LEU A 1 184 ? -17.469 -4.156 8.633 1 84.12 184 LEU A C 1
ATOM 1468 O O . LEU A 1 184 ? -18.531 -4.598 9.078 1 84.12 184 LEU A O 1
ATOM 1472 N N . VAL A 1 185 ? -17.422 -3.402 7.617 1 82.06 185 VAL A N 1
ATOM 1473 C CA . VAL A 1 185 ? -18.625 -2.916 6.957 1 82.06 185 VAL A CA 1
ATOM 1474 C C . VAL A 1 185 ? -19.328 -4.07 6.254 1 82.06 185 VAL A C 1
ATOM 1476 O O . VAL A 1 185 ? -20.562 -4.156 6.27 1 82.06 185 VAL A O 1
ATOM 1479 N N . THR A 1 186 ? -18.609 -4.938 5.641 1 82.06 186 THR A N 1
ATOM 1480 C CA . THR A 1 186 ? -19.156 -6.086 4.938 1 82.06 186 THR A CA 1
ATOM 1481 C C . THR A 1 186 ? -19.828 -7.051 5.918 1 82.06 186 THR A C 1
ATOM 1483 O O . THR A 1 186 ? -20.891 -7.609 5.629 1 82.06 186 THR A O 1
ATOM 1486 N N . GLU A 1 187 ? -19.203 -7.18 7.02 1 79.31 187 GLU A N 1
ATOM 1487 C CA . GLU A 1 187 ? -19.781 -8.031 8.055 1 79.31 187 GLU A CA 1
ATOM 1488 C C . GLU A 1 187 ? -21.094 -7.457 8.57 1 79.31 187 GLU A C 1
ATOM 1490 O O . GLU A 1 187 ? -22.031 -8.203 8.891 1 79.31 187 GLU A O 1
ATOM 1495 N N . GLN A 1 188 ? -21.219 -6.203 8.602 1 74.31 188 GLN A N 1
ATOM 1496 C CA . GLN A 1 188 ? -22.438 -5.535 9.062 1 74.31 188 GLN A CA 1
ATOM 1497 C C . GLN A 1 188 ? -23.578 -5.711 8.062 1 74.31 188 GLN A C 1
ATOM 1499 O O . GLN A 1 188 ? -24.734 -5.871 8.453 1 74.31 188 GLN A O 1
ATOM 1504 N N . ILE A 1 189 ? -23.312 -5.648 6.887 1 73.69 189 ILE A N 1
ATOM 1505 C CA . ILE A 1 189 ? -24.328 -5.824 5.844 1 73.69 189 ILE A CA 1
ATOM 1506 C C . ILE A 1 189 ? -24.859 -7.25 5.887 1 73.69 189 ILE A C 1
ATOM 1508 O O . ILE A 1 189 ? -26.078 -7.465 5.734 1 73.69 189 ILE A O 1
ATOM 1512 N N . LYS A 1 190 ? -23.922 -8.133 6.051 1 73.06 190 LYS A N 1
ATOM 1513 C CA . LYS A 1 190 ? -24.359 -9.531 6.125 1 73.06 190 LYS A CA 1
ATOM 1514 C C . LYS A 1 190 ? -25.297 -9.75 7.305 1 73.06 190 LYS A C 1
ATOM 1516 O O . LYS A 1 190 ? -26.25 -10.523 7.199 1 73.06 190 LYS A O 1
ATOM 1521 N N . HIS A 1 191 ? -25.141 -9.07 8.305 1 68.81 191 HIS A N 1
ATOM 1522 C CA . HIS A 1 191 ? -25.969 -9.203 9.492 1 68.81 191 HIS A CA 1
ATOM 1523 C C . HIS A 1 191 ? -27.281 -8.422 9.352 1 68.81 191 HIS A C 1
ATOM 1525 O O . HIS A 1 191 ? -28.281 -8.773 9.969 1 68.81 191 HIS A O 1
ATOM 1531 N N . ALA A 1 192 ? -27.281 -7.32 8.773 1 60.81 192 ALA A N 1
ATOM 1532 C CA . ALA A 1 192 ? -28.5 -6.539 8.602 1 60.81 192 ALA A CA 1
ATOM 1533 C C . ALA A 1 192 ? -29.422 -7.172 7.551 1 60.81 192 ALA A C 1
ATOM 1535 O O . ALA A 1 192 ? -30.641 -6.977 7.574 1 60.81 192 ALA A O 1
ATOM 1536 N N . SER A 1 193 ? -29.109 -7.738 6.527 1 55.94 193 SER A N 1
ATOM 1537 C CA . SER A 1 193 ? -29.938 -8.398 5.523 1 55.94 193 SER A CA 1
ATOM 1538 C C . SER A 1 193 ? -30.094 -9.883 5.832 1 55.94 193 SER A C 1
ATOM 1540 O O . SER A 1 193 ? -29.391 -10.719 5.281 1 55.94 193 SER A O 1
ATOM 1542 N N . PRO A 1 194 ? -30.797 -10.141 6.992 1 50.75 194 PRO A N 1
ATOM 1543 C CA . PRO A 1 194 ? -31.047 -11.57 7.195 1 50.75 194 PRO A CA 1
ATOM 1544 C C . PRO A 1 194 ? -31.672 -12.242 5.965 1 50.75 194 PRO A C 1
ATOM 1546 O O . PRO A 1 194 ? -32.375 -11.586 5.188 1 50.75 194 PRO A O 1
ATOM 1549 N N . ALA A 1 195 ? -31.094 -13.195 5.383 1 40.56 195 ALA A N 1
ATOM 1550 C CA . ALA A 1 195 ? -31.891 -14.008 4.469 1 40.56 195 ALA A CA 1
ATOM 1551 C C . ALA A 1 195 ? -33.312 -14.188 4.992 1 40.56 195 ALA A C 1
ATOM 1553 O O . ALA A 1 195 ? -33.531 -14.398 6.191 1 40.56 195 ALA A O 1
ATOM 1554 N N . ARG A 1 196 ? -34.438 -13.57 4.348 1 36.12 196 ARG A N 1
ATOM 1555 C CA . ARG A 1 196 ? -35.75 -14.219 4.469 1 36.12 196 ARG A CA 1
ATOM 1556 C C . ARG A 1 196 ? -35.594 -15.742 4.414 1 36.12 196 ARG A C 1
ATOM 1558 O O . ARG A 1 196 ? -35.219 -16.297 3.387 1 36.12 196 ARG A O 1
ATOM 1565 N N . ARG A 1 197 ? -35.219 -16.406 5.535 1 23.14 197 ARG A N 1
ATOM 1566 C CA . ARG A 1 197 ? -35.844 -17.719 5.727 1 23.14 197 ARG A CA 1
ATOM 1567 C C . ARG A 1 197 ? -37.344 -17.578 5.871 1 23.14 197 ARG A C 1
ATOM 1569 O O . ARG A 1 197 ? -37.844 -16.688 6.574 1 23.14 197 ARG A O 1
ATOM 1576 N N . MET B 1 1 ? -32.719 -4.234 -5.652 1 49.94 1 MET B N 1
ATOM 1577 C CA . MET B 1 1 ? -31.703 -5.066 -5.02 1 49.94 1 MET B CA 1
ATOM 1578 C C . MET B 1 1 ? -30.859 -5.785 -6.07 1 49.94 1 MET B C 1
ATOM 1580 O O . MET B 1 1 ? -29.625 -5.781 -5.992 1 49.94 1 MET B O 1
ATOM 1584 N N . ALA B 1 2 ? -31.516 -6.293 -7.09 1 55.56 2 ALA B N 1
ATOM 1585 C CA . ALA B 1 2 ? -30.844 -7.008 -8.164 1 55.56 2 ALA B CA 1
ATOM 1586 C C . ALA B 1 2 ? -29.953 -6.062 -8.977 1 55.56 2 ALA B C 1
ATOM 1588 O O . ALA B 1 2 ? -28.828 -6.414 -9.344 1 55.56 2 ALA B O 1
ATOM 1589 N N . ASP B 1 3 ? -30.469 -4.844 -9.133 1 67.06 3 ASP B N 1
ATOM 1590 C CA . ASP B 1 3 ? -29.75 -3.859 -9.945 1 67.06 3 ASP B CA 1
ATOM 1591 C C . ASP B 1 3 ? -28.5 -3.377 -9.234 1 67.06 3 ASP B C 1
ATOM 1593 O O . ASP B 1 3 ? -27.438 -3.23 -9.859 1 67.06 3 ASP B O 1
ATOM 1597 N N . LEU B 1 4 ? -28.641 -3.285 -7.973 1 65.31 4 LEU B N 1
ATOM 1598 C CA . LEU B 1 4 ? -27.5 -2.848 -7.164 1 65.31 4 LEU B CA 1
ATOM 1599 C C . LEU B 1 4 ? -26.406 -3.908 -7.145 1 65.31 4 LEU B C 1
ATOM 1601 O O . LEU B 1 4 ? -25.219 -3.584 -7.242 1 65.31 4 LEU B O 1
ATOM 1605 N N . LEU B 1 5 ? -26.844 -5.109 -7.082 1 67.56 5 LEU B N 1
ATOM 1606 C CA . LEU B 1 5 ? -25.891 -6.207 -7.086 1 67.56 5 LEU B CA 1
ATOM 1607 C C . LEU B 1 5 ? -25.172 -6.293 -8.43 1 67.56 5 LEU B C 1
ATOM 1609 O O . LEU B 1 5 ? -23.969 -6.547 -8.477 1 67.56 5 LEU B O 1
ATOM 1613 N N . SER B 1 6 ? -25.984 -6.047 -9.438 1 72.5 6 SER B N 1
ATOM 1614 C CA . SER B 1 6 ? -25.391 -6.086 -10.773 1 72.5 6 SER B CA 1
ATOM 1615 C C . SER B 1 6 ? -24.375 -4.969 -10.953 1 72.5 6 SER B C 1
ATOM 1617 O O . SER B 1 6 ? -23.297 -5.188 -11.531 1 72.5 6 SER B O 1
ATOM 1619 N N . GLN B 1 7 ? -24.719 -3.846 -10.477 1 73.56 7 GLN B N 1
ATOM 1620 C CA . GLN B 1 7 ? -23.797 -2.723 -10.57 1 73.56 7 GLN B CA 1
ATOM 1621 C C . GLN B 1 7 ? -22.531 -2.99 -9.773 1 73.56 7 GLN B C 1
ATOM 1623 O O . GLN B 1 7 ? -21.422 -2.672 -10.219 1 73.56 7 GLN B O 1
ATOM 1628 N N . LEU B 1 8 ? -22.719 -3.551 -8.641 1 73.5 8 LEU B N 1
ATOM 1629 C CA . LEU B 1 8 ? -21.578 -3.883 -7.793 1 73.5 8 LEU B CA 1
ATOM 1630 C C . LEU B 1 8 ? -20.656 -4.875 -8.492 1 73.5 8 LEU B C 1
ATOM 1632 O O . LEU B 1 8 ? -19.422 -4.738 -8.43 1 73.5 8 LEU B O 1
ATOM 1636 N N . GLU B 1 9 ? -21.297 -5.789 -9.102 1 74.5 9 GLU B N 1
ATOM 1637 C CA . GLU B 1 9 ? -20.531 -6.793 -9.82 1 74.5 9 GLU B CA 1
ATOM 1638 C C . GLU B 1 9 ? -19.75 -6.16 -10.969 1 74.5 9 GLU B C 1
ATOM 1640 O O . GLU B 1 9 ? -18.578 -6.5 -11.195 1 74.5 9 GLU B O 1
ATOM 1645 N N . GLN B 1 10 ? -20.453 -5.223 -11.641 1 76.81 10 GLN B N 1
ATOM 1646 C CA . GLN B 1 10 ? -19.781 -4.547 -12.75 1 76.81 10 GLN B CA 1
ATOM 1647 C C . GLN B 1 10 ? -18.625 -3.688 -12.258 1 76.81 10 GLN B C 1
ATOM 1649 O O . GLN B 1 10 ? -17.562 -3.635 -12.891 1 76.81 10 GLN B O 1
ATOM 1654 N N . ASP B 1 11 ? -18.844 -3.072 -11.156 1 77.62 11 ASP B N 1
ATOM 1655 C CA . ASP B 1 11 ? -17.812 -2.234 -10.578 1 77.62 11 ASP B CA 1
ATOM 1656 C C . ASP B 1 11 ? -16.609 -3.074 -10.133 1 77.62 11 ASP B C 1
ATOM 1658 O O . ASP B 1 11 ? -15.461 -2.676 -10.328 1 77.62 11 ASP B O 1
ATOM 1662 N N . PHE B 1 12 ? -16.938 -4.176 -9.68 1 77.69 12 PHE B N 1
ATOM 1663 C CA . PHE B 1 12 ? -15.883 -5.074 -9.234 1 77.69 12 PHE B CA 1
ATOM 1664 C C . PHE B 1 12 ? -15.078 -5.578 -10.43 1 77.69 12 PHE B C 1
ATOM 1666 O O . PHE B 1 12 ? -13.852 -5.695 -10.352 1 77.69 12 PHE B O 1
ATOM 1673 N N . ILE B 1 13 ? -15.758 -5.785 -11.523 1 77.88 13 ILE B N 1
ATOM 1674 C CA . ILE B 1 13 ? -15.094 -6.238 -12.734 1 77.88 13 ILE B CA 1
ATOM 1675 C C . ILE B 1 13 ? -14.164 -5.141 -13.258 1 77.88 13 ILE B C 1
ATOM 1677 O O . ILE B 1 13 ? -13.031 -5.418 -13.664 1 77.88 13 ILE B O 1
ATOM 1681 N N . ALA B 1 14 ? -14.664 -3.938 -13.18 1 80.56 14 ALA B N 1
ATOM 1682 C CA . ALA B 1 14 ? -13.852 -2.814 -13.648 1 80.56 14 ALA B CA 1
ATOM 1683 C C . ALA B 1 14 ? -12.586 -2.658 -12.805 1 80.56 14 ALA B C 1
ATOM 1685 O O . ALA B 1 14 ? -11.516 -2.35 -13.336 1 80.56 14 ALA B O 1
ATOM 1686 N N . ILE B 1 15 ? -12.719 -2.861 -11.578 1 84 15 ILE B N 1
ATOM 1687 C CA . ILE B 1 15 ? -11.578 -2.764 -10.672 1 84 15 ILE B CA 1
ATOM 1688 C C . ILE B 1 15 ? -10.562 -3.85 -11.016 1 84 15 ILE B C 1
ATOM 1690 O O . ILE B 1 15 ? -9.359 -3.588 -11.055 1 84 15 ILE B O 1
ATOM 1694 N N . GLN B 1 16 ? -11.023 -4.996 -11.352 1 83.94 16 GLN B N 1
ATOM 1695 C CA . GLN B 1 16 ? -10.148 -6.121 -11.672 1 83.94 16 GLN B CA 1
ATOM 1696 C C . GLN B 1 16 ? -9.406 -5.887 -12.984 1 83.94 16 GLN B C 1
ATOM 1698 O O . GLN B 1 16 ? -8.266 -6.316 -13.141 1 83.94 16 GLN B O 1
ATOM 1703 N N . GLN B 1 17 ? -10.086 -5.16 -13.875 1 86.56 17 GLN B N 1
ATOM 1704 C CA . GLN B 1 17 ? -9.484 -4.898 -15.18 1 86.56 17 GLN B CA 1
ATOM 1705 C C . GLN B 1 17 ? -8.289 -3.951 -15.055 1 86.56 17 GLN B C 1
ATOM 1707 O O . GLN B 1 17 ? -7.441 -3.898 -15.945 1 86.56 17 GLN B O 1
ATOM 1712 N N . ALA B 1 18 ? -8.227 -3.262 -13.961 1 92.06 18 ALA B N 1
ATOM 1713 C CA . ALA B 1 18 ? -7.141 -2.314 -13.734 1 92.06 18 ALA B CA 1
ATOM 1714 C C . ALA B 1 18 ? -5.918 -3.014 -13.148 1 92.06 18 ALA B C 1
ATOM 1716 O O . ALA B 1 18 ? -4.895 -2.373 -12.883 1 92.06 18 ALA B O 1
ATOM 1717 N N . ASP B 1 19 ? -5.949 -4.348 -13.016 1 95.12 19 ASP B N 1
ATOM 1718 C CA . ASP B 1 19 ? -4.844 -5.125 -12.461 1 95.12 19 ASP B CA 1
ATOM 1719 C C . ASP B 1 19 ? -3.592 -4.996 -13.32 1 95.12 19 ASP B C 1
ATOM 1721 O O . ASP B 1 19 ? -3.605 -5.352 -14.5 1 95.12 19 ASP B O 1
ATOM 1725 N N . PRO B 1 20 ? -2.508 -4.484 -12.695 1 96.69 20 PRO B N 1
ATOM 1726 C CA . PRO B 1 20 ? -1.282 -4.293 -13.469 1 96.69 20 PRO B CA 1
ATOM 1727 C C . PRO B 1 20 ? -0.74 -5.598 -14.047 1 96.69 20 PRO B C 1
ATOM 1729 O O . PRO B 1 20 ? -0.005 -5.582 -15.039 1 96.69 20 PRO B O 1
ATOM 1732 N N . SER B 1 21 ? -1.033 -6.734 -13.453 1 96.5 21 SER B N 1
ATOM 1733 C CA . SER B 1 21 ? -0.573 -8.039 -13.922 1 96.5 21 SER B CA 1
ATOM 1734 C C . SER B 1 21 ? -1.057 -8.312 -15.336 1 96.5 21 SER B C 1
ATOM 1736 O O . SER B 1 21 ? -0.478 -9.141 -16.047 1 96.5 21 SER B O 1
ATOM 1738 N N . LEU B 1 22 ? -2.092 -7.617 -15.781 1 96.12 22 LEU B N 1
ATOM 1739 C CA . LEU B 1 22 ? -2.713 -7.871 -17.078 1 96.12 22 LEU B CA 1
ATOM 1740 C C . LEU B 1 22 ? -2.236 -6.863 -18.109 1 96.12 22 LEU B C 1
ATOM 1742 O O . LEU B 1 22 ? -2.609 -6.949 -19.281 1 96.12 22 LEU B O 1
ATOM 1746 N N . ALA B 1 23 ? -1.446 -5.887 -17.703 1 93.5 23 ALA B N 1
ATOM 1747 C CA . ALA B 1 23 ? -1.072 -4.75 -18.531 1 93.5 23 ALA B CA 1
ATOM 1748 C C . ALA B 1 23 ? -0.319 -5.211 -19.781 1 93.5 23 ALA B C 1
ATOM 1750 O O . ALA B 1 23 ? -0.375 -4.555 -20.828 1 93.5 23 ALA B O 1
ATOM 1751 N N . ASP B 1 24 ? 0.37 -6.371 -19.719 1 92.44 24 ASP B N 1
ATOM 1752 C CA . ASP B 1 24 ? 1.185 -6.836 -20.844 1 92.44 24 ASP B CA 1
ATOM 1753 C C . ASP B 1 24 ? 0.375 -7.727 -21.781 1 92.44 24 ASP B C 1
ATOM 1755 O O . ASP B 1 24 ? 0.932 -8.359 -22.672 1 92.44 24 ASP B O 1
ATOM 1759 N N . GLY B 1 25 ? -0.894 -7.805 -21.562 1 91.69 25 GLY B N 1
ATOM 1760 C CA . GLY B 1 25 ? -1.752 -8.594 -22.438 1 91.69 25 GLY B CA 1
ATOM 1761 C C . GLY B 1 25 ? -1.866 -10.047 -22 1 91.69 25 GLY B C 1
ATOM 1762 O O . GLY B 1 25 ? -2.463 -10.859 -22.719 1 91.69 25 GLY B O 1
ATOM 1763 N N . SER B 1 26 ? -1.322 -10.375 -20.844 1 94.88 26 SER B N 1
ATOM 1764 C CA . SER B 1 26 ? -1.415 -11.742 -20.344 1 94.88 26 SER B CA 1
ATOM 1765 C C . SER B 1 26 ? -2.85 -12.094 -19.953 1 94.88 26 SER B C 1
ATOM 1767 O O . SER B 1 26 ? -3.668 -11.211 -19.703 1 94.88 26 SER B O 1
ATOM 1769 N N . ARG B 1 27 ? -3.086 -13.32 -20.016 1 95.12 27 ARG B N 1
ATOM 1770 C CA . ARG B 1 27 ? -4.402 -13.82 -19.641 1 95.12 27 ARG B CA 1
ATOM 1771 C C . ARG B 1 27 ? -4.367 -14.453 -18.25 1 95.12 27 ARG B C 1
ATOM 1773 O O . ARG B 1 27 ? -3.51 -15.297 -17.969 1 95.12 27 ARG B O 1
ATOM 1780 N N . LEU B 1 28 ? -5.215 -13.984 -17.422 1 96 28 LEU B N 1
ATOM 1781 C CA . LEU B 1 28 ? -5.332 -14.555 -16.094 1 96 28 LEU B CA 1
ATOM 1782 C C . LEU B 1 28 ? -6.09 -15.875 -16.125 1 96 28 LEU B C 1
ATOM 1784 O O . LEU B 1 28 ? -7.258 -15.914 -16.531 1 96 28 LEU B O 1
ATOM 1788 N N . VAL B 1 29 ? -5.512 -16.969 -15.656 1 96.06 29 VAL B N 1
ATOM 1789 C CA . VAL B 1 29 ? -6.16 -18.266 -15.805 1 96.06 29 VAL B CA 1
ATOM 1790 C C . VAL B 1 29 ? -6.391 -18.875 -14.43 1 96.06 29 VAL B C 1
ATOM 1792 O O . VAL B 1 29 ? -7.066 -19.906 -14.305 1 96.06 29 VAL B O 1
ATOM 1795 N N . TYR B 1 30 ? -5.805 -18.312 -13.43 1 97.56 30 TYR B N 1
ATOM 1796 C CA . TYR B 1 30 ? -5.938 -18.797 -12.07 1 97.56 30 TYR B CA 1
ATOM 1797 C C . TYR B 1 30 ? -5.789 -17.672 -11.062 1 97.56 30 TYR B C 1
ATOM 1799 O O . TYR B 1 30 ? -4.883 -16.828 -11.18 1 97.56 30 TYR B O 1
ATOM 1807 N N . ASP B 1 31 ? -6.633 -17.516 -10.164 1 97.06 31 ASP B N 1
ATOM 1808 C CA . ASP B 1 31 ? -6.641 -16.484 -9.125 1 97.06 31 ASP B CA 1
ATOM 1809 C C . ASP B 1 31 ? -7.309 -17 -7.852 1 97.06 31 ASP B C 1
ATOM 1811 O O . ASP B 1 31 ? -8.531 -16.938 -7.727 1 97.06 31 ASP B O 1
ATOM 1815 N N . ARG B 1 32 ? -6.449 -17.469 -6.887 1 97.94 32 ARG B N 1
ATOM 1816 C CA . ARG B 1 32 ? -6.996 -18.047 -5.66 1 97.94 32 ARG B CA 1
ATOM 1817 C C . ARG B 1 32 ? -6.055 -17.812 -4.48 1 97.94 32 ARG B C 1
ATOM 1819 O O . ARG B 1 32 ? -4.891 -17.453 -4.672 1 97.94 32 ARG B O 1
ATOM 1826 N N . GLU B 1 33 ? -6.652 -17.906 -3.355 1 97.94 33 GLU B N 1
ATOM 1827 C CA . GLU B 1 33 ? -5.855 -18 -2.135 1 97.94 33 GLU B CA 1
ATOM 1828 C C . GLU B 1 33 ? -5.453 -19.438 -1.854 1 97.94 33 GLU B C 1
ATOM 1830 O O . GLU B 1 33 ? -6.305 -20.328 -1.813 1 97.94 33 GLU B O 1
ATOM 1835 N N . VAL B 1 34 ? -4.199 -19.703 -1.763 1 98.56 34 VAL B N 1
ATOM 1836 C CA . VAL B 1 34 ? -3.658 -21.031 -1.557 1 98.56 34 VAL B CA 1
ATOM 1837 C C . VAL B 1 34 ? -2.84 -21.078 -0.268 1 98.56 34 VAL B C 1
ATOM 1839 O O . VAL B 1 34 ? -2.023 -20.172 -0.019 1 98.56 34 VAL B O 1
ATOM 1842 N N . PRO B 1 35 ? -3.031 -22.062 0.579 1 98.12 35 PRO B N 1
ATOM 1843 C CA . PRO B 1 35 ? -2.203 -22.172 1.783 1 98.12 35 PRO B CA 1
ATOM 1844 C C . PRO B 1 35 ? -0.753 -22.531 1.474 1 98.12 35 PRO B C 1
ATOM 1846 O O . PRO B 1 35 ? -0.499 -23.531 0.785 1 98.12 35 PRO B O 1
ATOM 1849 N N . PHE B 1 36 ? 0.168 -21.703 1.91 1 98 36 PHE B N 1
ATOM 1850 C CA . PHE B 1 36 ? 1.597 -21.969 1.78 1 98 36 PHE B CA 1
ATOM 1851 C C . PHE B 1 36 ? 2.244 -22.125 3.15 1 98 36 PHE B C 1
ATOM 1853 O O . PHE B 1 36 ? 1.88 -21.438 4.102 1 98 36 PHE B O 1
ATOM 1860 N N . GLU B 1 37 ? 3.135 -23.016 3.209 1 95.88 37 GLU B N 1
ATOM 1861 C CA . GLU B 1 37 ? 4.09 -22.984 4.312 1 95.88 37 GLU B CA 1
ATOM 1862 C C . GLU B 1 37 ? 5.27 -22.062 4 1 95.88 37 GLU B C 1
ATOM 1864 O O . GLU B 1 37 ? 6.039 -22.328 3.076 1 95.88 37 GLU B O 1
ATOM 1869 N N . LEU B 1 38 ? 5.391 -21.016 4.73 1 95.12 38 LEU B N 1
ATOM 1870 C CA . LEU B 1 38 ? 6.488 -20.094 4.523 1 95.12 38 LEU B CA 1
ATOM 1871 C C . LEU B 1 38 ? 7.691 -20.453 5.387 1 95.12 38 LEU B C 1
ATOM 1873 O O . LEU B 1 38 ? 7.543 -20.703 6.586 1 95.12 38 LEU B O 1
ATOM 1877 N N . ARG B 1 39 ? 8.805 -20.531 4.758 1 92.25 39 ARG B N 1
ATOM 1878 C CA . ARG B 1 39 ? 10.055 -20.812 5.453 1 92.25 39 ARG B CA 1
ATOM 1879 C C . ARG B 1 39 ? 11.156 -19.844 5.035 1 92.25 39 ARG B C 1
ATOM 1881 O O . ARG B 1 39 ? 11.25 -19.469 3.863 1 92.25 39 ARG B O 1
ATOM 1888 N N . ALA B 1 40 ? 11.797 -19.344 6.047 1 87.75 40 ALA B N 1
ATOM 1889 C CA . ALA B 1 40 ? 12.938 -18.484 5.742 1 87.75 40 ALA B CA 1
ATOM 1890 C C . ALA B 1 40 ? 14.242 -19.281 5.742 1 87.75 40 ALA B C 1
ATOM 1892 O O . ALA B 1 40 ? 14.438 -20.172 6.574 1 87.75 40 ALA B O 1
ATOM 1893 N N . MET B 1 41 ? 14.906 -19.094 4.676 1 77.69 41 MET B N 1
ATOM 1894 C CA . MET B 1 41 ? 16.219 -19.734 4.613 1 77.69 41 MET B CA 1
ATOM 1895 C C . MET B 1 41 ? 17.312 -18.766 5.004 1 77.69 41 MET B C 1
ATOM 1897 O O . MET B 1 41 ? 17.484 -17.719 4.367 1 77.69 41 MET B O 1
ATOM 1901 N N . ARG B 1 42 ? 17.75 -18.891 6.215 1 69.56 42 ARG B N 1
ATOM 1902 C CA . ARG B 1 42 ? 18.891 -18.078 6.629 1 69.56 42 ARG B CA 1
ATOM 1903 C C . ARG B 1 42 ? 20.141 -18.938 6.773 1 69.56 42 ARG B C 1
ATOM 1905 O O . ARG B 1 42 ? 20.141 -19.906 7.527 1 69.56 42 ARG B O 1
ATOM 1912 N N . ASP B 1 43 ? 21.141 -18.484 6.098 1 65.38 43 ASP B N 1
ATOM 1913 C CA . ASP B 1 43 ? 22.438 -19.172 6.164 1 65.38 43 ASP B CA 1
ATOM 1914 C C . ASP B 1 43 ? 22.266 -20.672 5.992 1 65.38 43 ASP B C 1
ATOM 1916 O O . ASP B 1 43 ? 22.859 -21.469 6.738 1 65.38 43 ASP B O 1
ATOM 1920 N N . GLY B 1 44 ? 21.422 -21.078 5.277 1 61.47 44 GLY B N 1
ATOM 1921 C CA . GLY B 1 44 ? 21.266 -22.484 4.965 1 61.47 44 GLY B CA 1
ATOM 1922 C C . GLY B 1 44 ? 20.297 -23.188 5.891 1 61.47 44 GLY B C 1
ATOM 1923 O O . GLY B 1 44 ? 20.047 -24.391 5.742 1 61.47 44 GLY B O 1
ATOM 1924 N N . GLN B 1 45 ? 19.938 -22.484 6.988 1 63.66 45 GLN B N 1
ATOM 1925 C CA . GLN B 1 45 ? 19.031 -23.141 7.918 1 63.66 45 GLN B CA 1
ATOM 1926 C C . GLN B 1 45 ? 17.625 -22.547 7.816 1 63.66 45 GLN B C 1
ATOM 1928 O O . GLN B 1 45 ? 17.453 -21.344 7.582 1 63.66 45 GLN B O 1
ATOM 1933 N N . SER B 1 46 ? 16.672 -23.547 7.715 1 64.44 46 SER B N 1
ATOM 1934 C CA . SER B 1 46 ? 15.266 -23.141 7.617 1 64.44 46 SER B CA 1
ATOM 1935 C C . SER B 1 46 ? 14.672 -22.875 8.992 1 64.44 46 SER B C 1
ATOM 1937 O O . SER B 1 46 ? 15.016 -23.547 9.969 1 64.44 46 SER B O 1
ATOM 1939 N N . SER B 1 47 ? 14.016 -21.703 9.109 1 67.31 47 SER B N 1
ATOM 1940 C CA . SER B 1 47 ? 13.266 -21.406 10.328 1 67.31 47 SER B CA 1
ATOM 1941 C C . SER B 1 47 ? 11.922 -22.141 10.336 1 67.31 47 SER B C 1
ATOM 1943 O O . SER B 1 47 ? 11.531 -22.75 9.344 1 67.31 47 SER B O 1
ATOM 1945 N N . ALA B 1 48 ? 11.406 -22.234 11.547 1 74.75 48 ALA B N 1
ATOM 1946 C CA . ALA B 1 48 ? 10.078 -22.844 11.672 1 74.75 48 ALA B CA 1
ATOM 1947 C C . ALA B 1 48 ? 9.078 -22.156 10.742 1 74.75 48 ALA B C 1
ATOM 1949 O O . ALA B 1 48 ? 9.102 -20.938 10.594 1 74.75 48 ALA B O 1
ATOM 1950 N N . GLY B 1 49 ? 8.383 -22.922 9.938 1 79.81 49 GLY B N 1
ATOM 1951 C CA . GLY B 1 49 ? 7.449 -22.453 8.93 1 79.81 49 GLY B CA 1
ATOM 1952 C C . GLY B 1 49 ? 6.109 -22.031 9.508 1 79.81 49 GLY B C 1
ATOM 1953 O O . GLY B 1 49 ? 5.797 -22.344 10.656 1 79.81 49 GLY B O 1
ATOM 1954 N N . SER B 1 50 ? 5.535 -21.125 8.805 1 88.38 50 SER B N 1
ATOM 1955 C CA . SER B 1 50 ? 4.18 -20.719 9.148 1 88.38 50 SER B CA 1
ATOM 1956 C C . SER B 1 50 ? 3.234 -20.891 7.961 1 88.38 50 SER B C 1
ATOM 1958 O O . SER B 1 50 ? 3.619 -20.641 6.816 1 88.38 50 SER B O 1
ATOM 1960 N N . LEU B 1 51 ? 2.117 -21.562 8.297 1 92 51 LEU B N 1
ATOM 1961 C CA . LEU B 1 51 ? 1.085 -21.672 7.273 1 92 51 LEU B CA 1
ATOM 1962 C C . LEU B 1 51 ? 0.371 -20.344 7.066 1 92 51 LEU B C 1
ATOM 1964 O O . LEU B 1 51 ? -0.101 -19.734 8.023 1 92 51 LEU B O 1
ATOM 1968 N N . GLU B 1 52 ? 0.34 -19.891 5.828 1 94.56 52 GLU B N 1
ATOM 1969 C CA . GLU B 1 52 ? -0.26 -18.594 5.512 1 94.56 52 GLU B CA 1
ATOM 1970 C C . GLU B 1 52 ? -1.065 -18.656 4.215 1 94.56 52 GLU B C 1
ATOM 1972 O O . GLU B 1 52 ? -0.659 -19.328 3.262 1 94.56 52 GLU B O 1
ATOM 1977 N N . PRO B 1 53 ? -2.152 -18.016 4.215 1 97 53 PRO B N 1
ATOM 1978 C CA . PRO B 1 53 ? -2.867 -17.891 2.939 1 97 53 PRO B CA 1
ATOM 1979 C C . PRO B 1 53 ? -2.152 -16.984 1.947 1 97 53 PRO B C 1
ATOM 1981 O O . PRO B 1 53 ? -1.84 -15.828 2.275 1 97 53 PRO B O 1
ATOM 1984 N N . MET B 1 54 ? -1.862 -17.422 0.808 1 98.06 54 MET B N 1
ATOM 1985 C CA . MET B 1 54 ? -1.177 -16.656 -0.228 1 98.06 54 MET B CA 1
ATOM 1986 C C . MET B 1 54 ? -2.086 -16.438 -1.433 1 98.06 54 MET B C 1
ATOM 1988 O O . MET B 1 54 ? -2.809 -17.344 -1.845 1 98.06 54 MET B O 1
ATOM 1992 N N . LYS B 1 55 ? -2.057 -15.227 -1.95 1 98.12 55 LYS B N 1
ATOM 1993 C CA . LYS B 1 55 ? -2.734 -14.961 -3.217 1 98.12 55 LYS B CA 1
ATOM 1994 C C . LYS B 1 55 ? -1.89 -15.422 -4.398 1 98.12 55 LYS B C 1
ATOM 1996 O O . LYS B 1 55 ? -0.771 -14.938 -4.594 1 98.12 55 LYS B O 1
ATOM 2001 N N . VAL B 1 56 ? -2.447 -16.328 -5.168 1 98.81 56 VAL B N 1
ATOM 2002 C CA . VAL B 1 56 ? -1.714 -16.875 -6.301 1 98.81 56 VAL B CA 1
ATOM 2003 C C . VAL B 1 56 ? -2.432 -16.531 -7.602 1 98.81 56 VAL B C 1
ATOM 2005 O O . VAL B 1 56 ? -3.623 -16.797 -7.754 1 98.81 56 VAL B O 1
ATOM 2008 N N . LYS B 1 57 ? -1.729 -15.883 -8.469 1 98.5 57 LYS B N 1
ATOM 2009 C CA . LYS B 1 57 ? -2.203 -15.656 -9.836 1 98.5 57 LYS B CA 1
ATOM 2010 C C . LYS B 1 57 ? -1.341 -16.406 -10.844 1 98.5 57 LYS B C 1
ATOM 2012 O O . LYS B 1 57 ? -0.115 -16.438 -10.727 1 98.5 57 LYS B O 1
ATOM 2017 N N . VAL B 1 58 ? -1.976 -17.047 -11.75 1 98.44 58 VAL B N 1
ATOM 2018 C CA . VAL B 1 58 ? -1.275 -17.641 -12.891 1 98.44 58 VAL B CA 1
ATOM 2019 C C . VAL B 1 58 ? -1.735 -16.969 -14.18 1 98.44 58 VAL B C 1
ATOM 2021 O O . VAL B 1 58 ? -2.932 -16.922 -14.477 1 98.44 58 VAL B O 1
ATOM 2024 N N . LEU B 1 59 ? -0.786 -16.422 -14.875 1 97.62 59 LEU B N 1
ATOM 2025 C CA . LEU B 1 59 ? -1.058 -15.719 -16.125 1 97.62 59 LEU B CA 1
ATOM 2026 C C . LEU B 1 59 ? -0.321 -16.375 -17.297 1 97.62 59 LEU B C 1
ATOM 2028 O O . LEU B 1 59 ? 0.759 -16.938 -17.109 1 97.62 59 LEU B O 1
ATOM 2032 N N . THR B 1 60 ? -0.917 -16.281 -18.453 1 96.88 60 THR B N 1
ATOM 2033 C CA . THR B 1 60 ? -0.3 -16.906 -19.625 1 96.88 60 THR B CA 1
ATOM 2034 C C . THR B 1 60 ? -0.243 -15.938 -20.797 1 96.88 60 THR B C 1
ATOM 2036 O O . THR B 1 60 ? -1.027 -14.984 -20.859 1 96.88 60 THR B O 1
ATOM 2039 N N . THR B 1 61 ? 0.75 -16.078 -21.578 1 95.56 61 THR B N 1
ATOM 2040 C CA . THR B 1 61 ? 0.818 -15.414 -22.875 1 95.56 61 THR B CA 1
ATOM 2041 C C . THR B 1 61 ? 0.849 -16.438 -24 1 95.56 61 THR B C 1
ATOM 2043 O O . THR B 1 61 ? 1.16 -17.609 -23.766 1 95.56 61 THR B O 1
ATOM 2046 N N . GLY B 1 62 ? 0.466 -15.984 -25.156 1 91.19 62 GLY B N 1
ATOM 2047 C CA . GLY B 1 62 ? 0.41 -16.875 -26.297 1 91.19 62 GLY B CA 1
ATOM 2048 C C . GLY B 1 62 ? -1.004 -17.281 -26.672 1 91.19 62 GLY B C 1
ATOM 2049 O O . GLY B 1 62 ? -1.973 -16.703 -26.172 1 91.19 62 GLY B O 1
ATOM 2050 N N . GLU B 1 63 ? -1.063 -18.188 -27.547 1 83.88 63 GLU B N 1
ATOM 2051 C CA . GLU B 1 63 ? -2.359 -18.688 -28 1 83.88 63 GLU B CA 1
ATOM 2052 C C . GLU B 1 63 ? -2.781 -19.922 -27.203 1 83.88 63 GLU B C 1
ATOM 2054 O O . GLU B 1 63 ? -1.957 -20.547 -26.531 1 83.88 63 GLU B O 1
ATOM 2059 N N . GLU B 1 64 ? -4.125 -20.188 -27.188 1 73.25 64 GLU B N 1
ATOM 2060 C CA . GLU B 1 64 ? -4.676 -21.312 -26.438 1 73.25 64 GLU B CA 1
ATOM 2061 C C . GLU B 1 64 ? -3.91 -22.594 -26.719 1 73.25 64 GLU B C 1
ATOM 2063 O O . GLU B 1 64 ? -3.604 -23.359 -25.812 1 73.25 64 GLU B O 1
ATOM 2068 N N . ARG B 1 65 ? -3.529 -22.828 -28 1 77.75 65 ARG B N 1
ATOM 2069 C CA . ARG B 1 65 ? -2.871 -24.078 -28.375 1 77.75 65 ARG B CA 1
ATOM 2070 C C . ARG B 1 65 ? -1.357 -23.906 -28.438 1 77.75 65 ARG B C 1
ATOM 2072 O O . ARG B 1 65 ? -0.627 -24.859 -28.703 1 77.75 65 ARG B O 1
ATOM 2079 N N . ASN B 1 66 ? -0.914 -22.719 -28.172 1 86.38 66 ASN B N 1
ATOM 2080 C CA . ASN B 1 66 ? 0.518 -22.438 -28.219 1 86.38 66 ASN B CA 1
ATOM 2081 C C . ASN B 1 66 ? 0.941 -21.484 -27.109 1 86.38 66 ASN B C 1
ATOM 2083 O O . ASN B 1 66 ? 1.182 -20.297 -27.359 1 86.38 66 ASN B O 1
ATOM 2087 N N . LEU B 1 67 ? 1.129 -22.141 -25.953 1 90.56 67 LEU B N 1
ATOM 2088 C CA . LEU B 1 67 ? 1.524 -21.391 -24.766 1 90.56 67 LEU B CA 1
ATOM 2089 C C . LEU B 1 67 ? 2.938 -20.844 -24.922 1 90.56 67 LEU B C 1
ATOM 2091 O O . LEU B 1 67 ? 3.873 -21.578 -25.203 1 90.56 67 LEU B O 1
ATOM 2095 N N . ALA B 1 68 ? 3.055 -19.484 -24.828 1 93.5 68 ALA B N 1
ATOM 2096 C CA . ALA B 1 68 ? 4.363 -18.844 -24.969 1 93.5 68 ALA B CA 1
ATOM 2097 C C . ALA B 1 68 ? 5.062 -18.719 -23.625 1 93.5 68 ALA B C 1
ATOM 2099 O O . ALA B 1 68 ? 6.285 -18.875 -23.531 1 93.5 68 ALA B O 1
ATOM 2100 N N . SER B 1 69 ? 4.355 -18.375 -22.625 1 95.88 69 SER B N 1
ATOM 2101 C CA . SER B 1 69 ? 4.957 -18.234 -21.297 1 95.88 69 SER B CA 1
ATOM 2102 C C . SER B 1 69 ? 3.908 -18.344 -20.203 1 95.88 69 SER B C 1
ATOM 2104 O O . SER B 1 69 ? 2.717 -18.156 -20.453 1 95.88 69 SER B O 1
ATOM 2106 N N . LEU B 1 70 ? 4.371 -18.766 -19.109 1 96.19 70 LEU B N 1
ATOM 2107 C CA . LEU B 1 70 ? 3.605 -18.844 -17.875 1 96.19 70 LEU B CA 1
ATOM 2108 C C . LEU B 1 70 ? 4.234 -17.984 -16.797 1 96.19 70 LEU B C 1
ATOM 2110 O O . LEU B 1 70 ? 5.453 -17.984 -16.609 1 96.19 70 LEU B O 1
ATOM 2114 N N . ARG B 1 71 ? 3.375 -17.141 -16.125 1 97.88 71 ARG B N 1
ATOM 2115 C CA . ARG B 1 71 ? 3.836 -16.328 -15 1 97.88 71 ARG B CA 1
ATOM 2116 C C . ARG B 1 71 ? 3.006 -16.594 -13.75 1 97.88 71 ARG B C 1
ATOM 2118 O O . ARG B 1 71 ? 1.778 -16.5 -13.781 1 97.88 71 ARG B O 1
ATOM 2125 N N . VAL B 1 72 ? 3.678 -16.984 -12.75 1 98.69 72 VAL B N 1
ATOM 2126 C CA . VAL B 1 72 ? 3.031 -17.172 -11.453 1 98.69 72 VAL B CA 1
ATOM 2127 C C . VAL B 1 72 ? 3.393 -16.031 -10.516 1 98.69 72 VAL B C 1
ATOM 2129 O O . VAL B 1 72 ? 4.566 -15.672 -10.375 1 98.69 72 VAL B O 1
ATOM 2132 N N . GLU B 1 73 ? 2.41 -15.422 -9.984 1 98.81 73 GLU B N 1
ATOM 2133 C CA . GLU B 1 73 ? 2.598 -14.359 -9 1 98.81 73 GLU B CA 1
ATOM 2134 C C . GLU B 1 73 ? 2.098 -14.789 -7.625 1 98.81 73 GLU B C 1
ATOM 2136 O O . GLU B 1 73 ? 1.044 -15.422 -7.512 1 98.81 73 GLU B O 1
ATOM 2141 N N . VAL B 1 74 ? 2.883 -14.508 -6.648 1 98.75 74 VAL B N 1
ATOM 2142 C CA . VAL B 1 74 ? 2.512 -14.82 -5.277 1 98.75 74 VAL B CA 1
ATOM 2143 C C . VAL B 1 74 ? 2.584 -13.562 -4.414 1 98.75 74 VAL B C 1
ATOM 2145 O O . VAL B 1 74 ? 3.582 -12.844 -4.441 1 98.75 74 VAL B O 1
ATOM 2148 N N . ALA B 1 75 ? 1.538 -13.281 -3.73 1 98.31 75 ALA B N 1
ATOM 2149 C CA . ALA B 1 75 ? 1.443 -12.141 -2.826 1 98.31 75 ALA B CA 1
ATOM 2150 C C . ALA B 1 75 ? 0.677 -12.508 -1.559 1 98.31 75 ALA B C 1
ATOM 2152 O O . ALA B 1 75 ? 0.103 -13.594 -1.464 1 98.31 75 ALA B O 1
ATOM 2153 N N . THR B 1 76 ? 0.784 -11.695 -0.55 1 96.56 76 THR B N 1
ATOM 2154 C CA . THR B 1 76 ? 0.052 -11.898 0.695 1 96.56 76 THR B CA 1
ATOM 2155 C C . THR B 1 76 ? -0.608 -10.602 1.157 1 96.56 76 THR B C 1
ATOM 2157 O O . THR B 1 76 ? -0.122 -9.516 0.855 1 96.56 76 THR B O 1
ATOM 2160 N N . GLU B 1 77 ? -1.692 -10.719 1.876 1 93.38 77 GLU B N 1
ATOM 2161 C CA . GLU B 1 77 ? -2.383 -9.562 2.432 1 93.38 77 GLU B CA 1
ATOM 2162 C C . GLU B 1 77 ? -1.66 -9.023 3.664 1 93.38 77 GLU B C 1
ATOM 2164 O O . GLU B 1 77 ? -1.886 -7.887 4.074 1 93.38 77 GLU B O 1
ATOM 2169 N N . SER B 1 78 ? -0.829 -9.789 4.246 1 93.31 78 SER B N 1
ATOM 2170 C CA . SER B 1 78 ? -0.17 -9.422 5.492 1 93.31 78 SER B CA 1
ATOM 2171 C C . SER B 1 78 ? 0.977 -8.445 5.25 1 93.31 78 SER B C 1
ATOM 2173 O O . SER B 1 78 ? 1.434 -7.77 6.172 1 93.31 78 SER B O 1
ATOM 2175 N N . ASP B 1 79 ? 1.488 -8.406 4.105 1 95.75 79 ASP B N 1
ATOM 2176 C CA . ASP B 1 79 ? 2.551 -7.5 3.682 1 95.75 79 ASP B CA 1
ATOM 2177 C C . ASP B 1 79 ? 2.332 -7.035 2.244 1 95.75 79 ASP B C 1
ATOM 2179 O O . ASP B 1 79 ? 2.6 -7.781 1.297 1 95.75 79 ASP B O 1
ATOM 2183 N N . ILE B 1 80 ? 1.959 -5.82 2.094 1 96.5 80 ILE B N 1
ATOM 2184 C CA . ILE B 1 80 ? 1.528 -5.324 0.79 1 96.5 80 ILE B CA 1
ATOM 2185 C C . ILE B 1 80 ? 2.727 -5.242 -0.153 1 96.5 80 ILE B C 1
ATOM 2187 O O . ILE B 1 80 ? 2.562 -5.094 -1.365 1 96.5 80 ILE B O 1
ATOM 2191 N N . PHE B 1 81 ? 3.965 -5.422 0.344 1 96.94 81 PHE B N 1
ATOM 2192 C CA . PHE B 1 81 ? 5.164 -5.32 -0.475 1 96.94 81 PHE B CA 1
ATOM 2193 C C . PHE B 1 81 ? 5.688 -6.703 -0.841 1 96.94 81 PHE B C 1
ATOM 2195 O O . PHE B 1 81 ? 6.656 -6.828 -1.597 1 96.94 81 PHE B O 1
ATOM 2202 N N . PHE B 1 82 ? 5.141 -7.707 -0.292 1 97.5 82 PHE B N 1
ATOM 2203 C CA . PHE B 1 82 ? 5.508 -9.07 -0.639 1 97.5 82 PHE B CA 1
ATOM 2204 C C . PHE B 1 82 ? 4.953 -9.453 -2.008 1 97.5 82 PHE B C 1
ATOM 2206 O O . PHE B 1 82 ? 3.738 -9.531 -2.189 1 97.5 82 PHE B O 1
ATOM 2213 N N . HIS B 1 83 ? 5.84 -9.648 -2.924 1 98.56 83 HIS B N 1
ATOM 2214 C CA . HIS B 1 83 ? 5.445 -10.023 -4.277 1 98.56 83 HIS B CA 1
ATOM 2215 C C . HIS B 1 83 ? 6.551 -10.797 -4.98 1 98.56 83 HIS B C 1
ATOM 2217 O O . HIS B 1 83 ? 7.652 -10.281 -5.18 1 98.56 83 HIS B O 1
ATOM 2223 N N . TYR B 1 84 ? 6.34 -12 -5.262 1 98.69 84 TYR B N 1
ATOM 2224 C CA . TYR B 1 84 ? 7.289 -12.867 -5.953 1 98.69 84 TYR B CA 1
ATOM 2225 C C . TYR B 1 84 ? 6.703 -13.391 -7.258 1 98.69 84 TYR B C 1
ATOM 2227 O O . TYR B 1 84 ? 5.488 -13.57 -7.371 1 98.69 84 TYR B O 1
ATOM 2235 N N . THR B 1 85 ? 7.539 -13.602 -8.203 1 98.69 85 THR B N 1
ATOM 2236 C CA . THR B 1 85 ? 7.074 -14.086 -9.5 1 98.69 85 THR B CA 1
ATOM 2237 C C . THR B 1 85 ? 7.953 -15.227 -10 1 98.69 85 THR B C 1
ATOM 2239 O O . THR B 1 85 ? 9.133 -15.312 -9.641 1 98.69 85 THR B O 1
ATOM 2242 N N . CYS B 1 86 ? 7.438 -16.156 -10.672 1 98.56 86 CYS B N 1
ATOM 2243 C CA . CYS B 1 86 ? 8.094 -17.188 -11.453 1 98.56 86 CYS B CA 1
ATOM 2244 C C . CYS B 1 86 ? 7.629 -17.156 -12.906 1 98.56 86 CYS B C 1
ATOM 2246 O O . CYS B 1 86 ? 6.438 -17.281 -13.188 1 98.56 86 CYS B O 1
ATOM 2248 N N . ILE B 1 87 ? 8.555 -16.969 -13.766 1 97.69 87 ILE B N 1
ATOM 2249 C CA . ILE B 1 87 ? 8.227 -16.906 -15.188 1 97.69 87 ILE B CA 1
ATOM 2250 C C . ILE B 1 87 ? 8.852 -18.094 -15.914 1 97.69 87 ILE B C 1
ATOM 2252 O O . ILE B 1 87 ? 10.055 -18.328 -15.805 1 97.69 87 ILE B O 1
ATOM 2256 N N . ILE B 1 88 ? 8.047 -18.812 -16.625 1 97.12 88 ILE B N 1
ATOM 2257 C CA . ILE B 1 88 ? 8.508 -19.984 -17.359 1 97.12 88 ILE B CA 1
ATOM 2258 C C . ILE B 1 88 ? 8.133 -19.844 -18.828 1 97.12 88 ILE B C 1
ATOM 2260 O O . ILE B 1 88 ? 6.953 -19.797 -19.172 1 97.12 88 ILE B O 1
ATOM 2264 N N . ASN B 1 89 ? 9.109 -19.719 -19.672 1 94.94 89 ASN B N 1
ATOM 2265 C CA . ASN B 1 89 ? 8.898 -19.812 -21.109 1 94.94 89 ASN B CA 1
ATOM 2266 C C . ASN B 1 89 ? 9.336 -21.172 -21.656 1 94.94 89 ASN B C 1
ATOM 2268 O O . ASN B 1 89 ? 9.617 -22.094 -20.891 1 94.94 89 ASN B O 1
ATOM 2272 N N . ASP B 1 90 ? 9.383 -21.344 -22.969 1 92.88 90 ASP B N 1
ATOM 2273 C CA . ASP B 1 90 ? 9.711 -22.625 -23.594 1 92.88 90 ASP B CA 1
ATOM 2274 C C . ASP B 1 90 ? 11.07 -23.125 -23.125 1 92.88 90 ASP B C 1
ATOM 2276 O O . ASP B 1 90 ? 11.203 -24.266 -22.703 1 92.88 90 ASP B O 1
ATOM 2280 N N . GLN B 1 91 ? 12.008 -22.219 -23.188 1 93.94 91 GLN B N 1
ATOM 2281 C CA . GLN B 1 91 ? 13.359 -22.609 -22.797 1 93.94 91 GLN B CA 1
ATOM 2282 C C . GLN B 1 91 ? 13.43 -22.938 -21.297 1 93.94 91 GLN B C 1
ATOM 2284 O O . GLN B 1 91 ? 14.062 -23.906 -20.906 1 93.94 91 GLN B O 1
ATOM 2289 N N . GLY B 1 92 ? 12.797 -22.094 -20.516 1 94.88 92 GLY B N 1
ATOM 2290 C CA . GLY B 1 92 ? 12.734 -22.344 -19.078 1 94.88 92 GLY B CA 1
ATOM 2291 C C . GLY B 1 92 ? 12.078 -23.672 -18.75 1 94.88 92 GLY B C 1
ATOM 2292 O O . GLY B 1 92 ? 12.539 -24.391 -17.859 1 94.88 92 GLY B O 1
ATOM 2293 N N . PHE B 1 93 ? 11.078 -24 -19.5 1 95.81 93 PHE B N 1
ATOM 2294 C CA . PHE B 1 93 ? 10.383 -25.25 -19.25 1 95.81 93 PHE B CA 1
ATOM 2295 C C . PHE B 1 93 ? 11.266 -26.453 -19.594 1 95.81 93 PHE B C 1
ATOM 2297 O O . PHE B 1 93 ? 11.266 -27.453 -18.891 1 95.81 93 PHE B O 1
ATOM 2304 N N . LEU B 1 94 ? 11.938 -26.344 -20.688 1 95.12 94 LEU B N 1
ATOM 2305 C CA . LEU B 1 94 ? 12.82 -27.438 -21.094 1 95.12 94 LEU B CA 1
ATOM 2306 C C . LEU B 1 94 ? 13.836 -27.734 -19.984 1 95.12 94 LEU B C 1
ATOM 2308 O O . LEU B 1 94 ? 14.094 -28.906 -19.688 1 95.12 94 LEU B O 1
ATOM 2312 N N . ARG B 1 95 ? 14.383 -26.703 -19.391 1 95.56 95 ARG B N 1
ATOM 2313 C CA . ARG B 1 95 ? 15.32 -26.875 -18.281 1 95.56 95 ARG B CA 1
ATOM 2314 C C . ARG B 1 95 ? 14.641 -27.5 -17.078 1 95.56 95 ARG B C 1
ATOM 2316 O O . ARG B 1 95 ? 15.195 -28.406 -16.438 1 95.56 95 ARG B O 1
ATOM 2323 N N . LEU B 1 96 ? 13.477 -26.984 -16.781 1 95.44 96 LEU B N 1
ATOM 2324 C CA . LEU B 1 96 ? 12.695 -27.516 -15.664 1 95.44 96 LEU B CA 1
ATOM 2325 C C . LEU B 1 96 ? 12.383 -29 -15.875 1 95.44 96 LEU B C 1
ATOM 2327 O O . LEU B 1 96 ? 12.5 -29.797 -14.945 1 95.44 96 LEU B O 1
ATOM 2331 N N . ARG B 1 97 ? 11.945 -29.297 -17.062 1 95.06 97 ARG B N 1
ATOM 2332 C CA . ARG B 1 97 ? 11.602 -30.656 -17.438 1 95.06 97 ARG B CA 1
ATOM 2333 C C . ARG B 1 97 ? 12.789 -31.594 -17.25 1 95.06 97 ARG B C 1
ATOM 2335 O O . ARG B 1 97 ? 12.664 -32.656 -16.656 1 95.06 97 ARG B O 1
ATOM 2342 N N . GLU B 1 98 ? 13.922 -31.141 -17.734 1 94.88 98 GLU B N 1
ATOM 2343 C CA . GLU B 1 98 ? 15.141 -31.922 -17.641 1 94.88 98 GLU B CA 1
ATOM 2344 C C . GLU B 1 98 ? 15.602 -32.062 -16.188 1 94.88 98 GLU B C 1
ATOM 2346 O O . GLU B 1 98 ? 15.906 -33.156 -15.719 1 94.88 98 GLU B O 1
ATOM 2351 N N . ASP B 1 99 ? 15.602 -31 -15.438 1 95.44 99 ASP B N 1
ATOM 2352 C CA . ASP B 1 99 ? 16.125 -30.938 -14.07 1 95.44 99 ASP B CA 1
ATOM 2353 C C . ASP B 1 99 ? 15.242 -31.734 -13.109 1 95.44 99 ASP B C 1
ATOM 2355 O O . ASP B 1 99 ? 15.727 -32.281 -12.133 1 95.44 99 ASP B O 1
ATOM 2359 N N . GLN B 1 100 ? 13.914 -31.812 -13.422 1 95.19 100 GLN B N 1
ATOM 2360 C CA . GLN B 1 100 ? 13 -32.375 -12.438 1 95.19 100 GLN B CA 1
ATOM 2361 C C . GLN B 1 100 ? 12.258 -33.594 -13 1 95.19 100 GLN B C 1
ATOM 2363 O O . GLN B 1 100 ? 11.266 -34.031 -12.43 1 95.19 100 GLN B O 1
ATOM 2368 N N . ASN B 1 101 ? 12.695 -34.094 -14.102 1 94.75 101 ASN B N 1
ATOM 2369 C CA . ASN B 1 101 ? 12.203 -35.312 -14.727 1 94.75 101 ASN B CA 1
ATOM 2370 C C . ASN B 1 101 ? 10.695 -35.25 -14.953 1 94.75 101 ASN B C 1
ATOM 2372 O O . ASN B 1 101 ? 9.969 -36.188 -14.578 1 94.75 101 ASN B O 1
ATOM 2376 N N . LEU B 1 102 ? 10.297 -34.062 -15.531 1 93.06 102 LEU B N 1
ATOM 2377 C CA . LEU B 1 102 ? 8.883 -33.938 -15.875 1 93.06 102 LEU B CA 1
ATOM 2378 C C . LEU B 1 102 ? 8.562 -34.688 -17.156 1 93.06 102 LEU B C 1
ATOM 2380 O O . LEU B 1 102 ? 9.367 -34.719 -18.094 1 93.06 102 LEU B O 1
ATOM 2384 N N . VAL B 1 103 ? 7.406 -35.281 -17.25 1 92.06 103 VAL B N 1
ATOM 2385 C CA . VAL B 1 103 ? 7.047 -36.094 -18.391 1 92.06 103 VAL B CA 1
ATOM 2386 C C . VAL B 1 103 ? 5.996 -35.375 -19.234 1 92.06 103 VAL B C 1
ATOM 2388 O O . VAL B 1 103 ? 5.668 -35.812 -20.344 1 92.06 103 VAL B O 1
ATOM 2391 N N . CYS B 1 104 ? 5.645 -34.344 -18.969 1 90.75 104 CYS B N 1
ATOM 2392 C CA . CYS B 1 104 ? 4.605 -33.625 -19.703 1 90.75 104 CYS B CA 1
ATOM 2393 C C . CYS B 1 104 ? 5.215 -32.562 -20.625 1 90.75 104 CYS B C 1
ATOM 2395 O O . CYS B 1 104 ? 6.406 -32.25 -20.516 1 90.75 104 CYS B O 1
ATOM 2397 N N . GLU B 1 105 ? 4.332 -32.094 -21.594 1 91.31 105 GLU B N 1
ATOM 2398 C CA . GLU B 1 105 ? 4.703 -30.969 -22.438 1 91.31 105 GLU B CA 1
ATOM 2399 C C . GLU B 1 105 ? 4.328 -29.641 -21.797 1 91.31 105 GLU B C 1
ATOM 2401 O O . GLU B 1 105 ? 3.514 -29.594 -20.875 1 91.31 105 GLU B O 1
ATOM 2406 N N . PHE B 1 106 ? 4.98 -28.625 -22.312 1 92.19 106 PHE B N 1
ATOM 2407 C CA . PHE B 1 106 ? 4.75 -27.297 -21.75 1 92.19 106 PHE B CA 1
ATOM 2408 C C . PHE B 1 106 ? 3.264 -26.969 -21.75 1 92.19 106 PHE B C 1
ATOM 2410 O O . PHE B 1 106 ? 2.75 -26.406 -20.766 1 92.19 106 PHE B O 1
ATOM 2417 N N . SER B 1 107 ? 2.516 -27.328 -22.75 1 87.06 107 SER B N 1
ATOM 2418 C CA . SER B 1 107 ? 1.093 -27.031 -22.891 1 87.06 107 SER B CA 1
ATOM 2419 C C . SER B 1 107 ? 0.277 -27.719 -21.797 1 87.06 107 SER B C 1
ATOM 2421 O O . SER B 1 107 ? -0.786 -27.234 -21.406 1 87.06 107 SER B O 1
ATOM 2423 N N . GLU B 1 108 ? 0.777 -28.875 -21.391 1 92.25 108 GLU B N 1
ATOM 2424 C CA . GLU B 1 108 ? 0.085 -29.641 -20.359 1 92.25 108 GLU B CA 1
ATOM 2425 C C . GLU B 1 108 ? 0.51 -29.203 -18.953 1 92.25 108 GLU B C 1
ATOM 2427 O O . GLU B 1 108 ? -0.179 -29.484 -17.984 1 92.25 108 GLU B O 1
ATOM 2432 N N . PHE B 1 109 ? 1.65 -28.578 -18.969 1 95.25 109 PHE B N 1
ATOM 2433 C CA . PHE B 1 109 ? 2.238 -28.219 -17.688 1 95.25 109 PHE B CA 1
ATOM 2434 C C . PHE B 1 109 ? 1.344 -27.234 -16.922 1 95.25 109 PHE B C 1
ATOM 2436 O O . PHE B 1 109 ? 1.21 -27.328 -15.703 1 95.25 109 PHE B O 1
ATOM 2443 N N . LEU B 1 110 ? 0.78 -26.312 -17.656 1 94.88 110 LEU B N 1
ATOM 2444 C CA . LEU B 1 110 ? -0.114 -25.344 -17.031 1 94.88 110 LEU B CA 1
ATOM 2445 C C . LEU B 1 110 ? -1.196 -26.031 -16.219 1 94.88 110 LEU B C 1
ATOM 2447 O O . LEU B 1 110 ? -1.37 -25.75 -15.031 1 94.88 110 LEU B O 1
ATOM 2451 N N . MET B 1 111 ? -1.907 -26.953 -16.859 1 95.06 111 MET B N 1
ATOM 2452 C CA . MET B 1 111 ? -2.998 -27.656 -16.188 1 95.06 111 MET B CA 1
ATOM 2453 C C . MET B 1 111 ? -2.484 -28.422 -14.977 1 95.06 111 MET B C 1
ATOM 2455 O O . MET B 1 111 ? -3.15 -28.484 -13.938 1 95.06 111 MET B O 1
ATOM 2459 N N . THR B 1 112 ? -1.397 -29.062 -15.141 1 95.44 112 THR B N 1
ATOM 2460 C CA . THR B 1 112 ? -0.78 -29.797 -14.047 1 95.44 112 THR B CA 1
ATOM 2461 C C . THR B 1 112 ? -0.501 -28.875 -12.859 1 95.44 112 THR B C 1
ATOM 2463 O O . THR B 1 112 ? -0.804 -29.219 -11.719 1 95.44 112 THR B O 1
ATOM 2466 N N . LEU B 1 113 ? 0.082 -27.734 -13.164 1 97.44 113 LEU B N 1
ATOM 2467 C CA . LEU B 1 113 ? 0.415 -26.75 -12.141 1 97.44 113 LEU B CA 1
ATOM 2468 C C . LEU B 1 113 ? -0.838 -26.297 -11.398 1 97.44 113 LEU B C 1
ATOM 2470 O O . LEU B 1 113 ? -0.854 -26.234 -10.172 1 97.44 113 LEU B O 1
ATOM 2474 N N . LEU B 1 114 ? -1.858 -25.969 -12.156 1 98.25 114 LEU B N 1
ATOM 2475 C CA . LEU B 1 114 ? -3.111 -25.516 -11.555 1 98.25 114 LEU B CA 1
ATOM 2476 C C . LEU B 1 114 ? -3.699 -26.609 -10.664 1 98.25 114 LEU B C 1
ATOM 2478 O O . LEU B 1 114 ? -4.23 -26.312 -9.586 1 98.25 114 LEU B O 1
ATOM 2482 N N . LYS B 1 115 ? -3.629 -27.812 -11.109 1 97.75 115 LYS B N 1
ATOM 2483 C CA . LYS B 1 115 ? -4.082 -28.953 -10.305 1 97.75 115 LYS B CA 1
ATOM 2484 C C . LYS B 1 115 ? -3.318 -29.031 -8.992 1 97.75 115 LYS B C 1
ATOM 2486 O O . LYS B 1 115 ? -3.9 -29.344 -7.945 1 97.75 115 LYS B O 1
ATOM 2491 N N . MET B 1 116 ? -2.076 -28.812 -9.062 1 98 116 MET B N 1
ATOM 2492 C CA . MET B 1 116 ? -1.258 -28.859 -7.852 1 98 116 MET B CA 1
ATOM 2493 C C . MET B 1 116 ? -1.684 -27.781 -6.859 1 98 116 MET B C 1
ATOM 2495 O O . MET B 1 116 ? -1.849 -28.047 -5.672 1 98 116 MET B O 1
ATOM 2499 N N . PHE B 1 117 ? -1.852 -26.578 -7.371 1 98.56 117 PHE B N 1
ATOM 2500 C CA . PHE B 1 117 ? -2.336 -25.5 -6.504 1 98.56 117 PHE B CA 1
ATOM 2501 C C . PHE B 1 117 ? -3.676 -25.875 -5.879 1 98.56 117 PHE B C 1
ATOM 2503 O O . PHE B 1 117 ? -3.885 -25.688 -4.684 1 98.56 117 PHE B O 1
ATOM 2510 N N . ASN B 1 118 ? -4.52 -26.453 -6.633 1 98.5 118 ASN B N 1
ATOM 2511 C CA . ASN B 1 118 ? -5.844 -26.828 -6.137 1 98.5 118 ASN B CA 1
ATOM 2512 C C . ASN B 1 118 ? -5.758 -27.938 -5.102 1 98.5 118 ASN B C 1
ATOM 2514 O O . ASN B 1 118 ? -6.547 -27.984 -4.16 1 98.5 118 ASN B O 1
ATOM 2518 N N . ARG B 1 119 ? -4.883 -28.844 -5.309 1 98.12 119 ARG B N 1
ATOM 2519 C CA . ARG B 1 119 ? -4.699 -29.906 -4.34 1 98.12 119 ARG B CA 1
ATOM 2520 C C . ARG B 1 119 ? -4.25 -29.359 -2.99 1 98.12 119 ARG B C 1
ATOM 2522 O O . ARG B 1 119 ? -4.645 -29.875 -1.942 1 98.12 119 ARG B O 1
ATOM 2529 N N . CYS B 1 120 ? -3.412 -28.328 -3.01 1 98.12 120 CYS B N 1
ATOM 2530 C CA . CYS B 1 120 ? -2.996 -27.688 -1.763 1 98.12 120 CYS B CA 1
ATOM 2531 C C . CYS B 1 120 ? -4.195 -27.141 -0.996 1 98.12 120 CYS B C 1
ATOM 2533 O O . CYS B 1 120 ? -4.184 -27.094 0.235 1 98.12 120 CYS B O 1
ATOM 2535 N N . ILE B 1 121 ? -5.152 -26.734 -1.718 1 98.25 121 ILE B N 1
ATOM 2536 C CA . ILE B 1 121 ? -6.367 -26.188 -1.11 1 98.25 121 ILE B CA 1
ATOM 2537 C C . ILE B 1 121 ? -7.246 -27.344 -0.619 1 98.25 121 ILE B C 1
ATOM 2539 O O . ILE B 1 121 ? -7.742 -27.312 0.509 1 98.25 121 ILE B O 1
ATOM 2543 N N . ARG B 1 122 ? -7.41 -28.375 -1.379 1 97.94 122 ARG B N 1
ATOM 2544 C CA . ARG B 1 122 ? -8.391 -29.422 -1.148 1 97.94 122 ARG B CA 1
ATOM 2545 C C . ARG B 1 122 ? -7.871 -30.453 -0.153 1 97.94 122 ARG B C 1
ATOM 2547 O O . ARG B 1 122 ? -8.648 -31.094 0.565 1 97.94 122 ARG B O 1
ATOM 2554 N N . GLU B 1 123 ? -6.555 -30.625 -0.175 1 96.94 123 GLU B N 1
ATOM 2555 C CA . GLU B 1 123 ? -5.941 -31.672 0.645 1 96.94 123 GLU B CA 1
ATOM 2556 C C . GLU B 1 123 ? -4.859 -31.094 1.553 1 96.94 123 GLU B C 1
ATOM 2558 O O . GLU B 1 123 ? -3.703 -31.516 1.495 1 96.94 123 GLU B O 1
ATOM 2563 N N . PRO B 1 124 ? -5.363 -30.234 2.408 1 90.62 124 PRO B N 1
ATOM 2564 C CA . PRO B 1 124 ? -4.363 -29.656 3.311 1 90.62 124 PRO B CA 1
ATOM 2565 C C . PRO B 1 124 ? -3.637 -30.703 4.141 1 90.62 124 PRO B C 1
ATOM 2567 O O . PRO B 1 124 ? -4.258 -31.656 4.609 1 90.62 124 PRO B O 1
ATOM 2570 N N . GLY B 1 125 ? -2.395 -30.609 4.344 1 89.62 125 GLY B N 1
ATOM 2571 C CA . GLY B 1 125 ? -1.592 -31.562 5.086 1 89.62 125 GLY B CA 1
ATOM 2572 C C . GLY B 1 125 ? -1.041 -32.688 4.215 1 89.62 125 GLY B C 1
ATOM 2573 O O . GLY B 1 125 ? 0.094 -33.125 4.406 1 89.62 125 GLY B O 1
ATOM 2574 N N . ARG B 1 126 ? -1.836 -33.156 3.299 1 95.88 126 ARG B N 1
ATOM 2575 C CA . ARG B 1 126 ? -1.394 -34.219 2.389 1 95.88 126 ARG B CA 1
ATOM 2576 C C . ARG B 1 126 ? -0.556 -33.625 1.253 1 95.88 126 ARG B C 1
ATOM 2578 O O . ARG B 1 126 ? 0.46 -34.219 0.867 1 95.88 126 ARG B O 1
ATOM 2585 N N . PHE B 1 127 ? -1.059 -32.625 0.708 1 97.44 127 PHE B N 1
ATOM 2586 C CA . PHE B 1 127 ? -0.346 -31.906 -0.343 1 97.44 127 PHE B CA 1
ATOM 2587 C C . PHE B 1 127 ? -0.015 -30.484 0.098 1 97.44 127 PHE B C 1
ATOM 2589 O O . PHE B 1 127 ? -0.913 -29.719 0.425 1 97.44 127 PHE B O 1
ATOM 2596 N N . ILE B 1 128 ? 1.306 -30.172 0.142 1 96.56 128 ILE B N 1
ATOM 2597 C CA . ILE B 1 128 ? 1.773 -28.953 0.782 1 96.56 128 ILE B CA 1
ATOM 2598 C C . ILE B 1 128 ? 2.561 -28.109 -0.222 1 96.56 128 ILE B C 1
ATOM 2600 O O . ILE B 1 128 ? 3.365 -28.641 -0.99 1 96.56 128 ILE B O 1
ATOM 2604 N N . ALA B 1 129 ? 2.293 -26.875 -0.298 1 98.06 129 ALA B N 1
ATOM 2605 C CA . ALA B 1 129 ? 3.152 -25.922 -0.982 1 98.06 129 ALA B CA 1
ATOM 2606 C C . ALA B 1 129 ? 4.039 -25.172 0.01 1 98.06 129 ALA B C 1
ATOM 2608 O O . ALA B 1 129 ? 3.541 -24.484 0.909 1 98.06 129 ALA B O 1
ATOM 2609 N N . ALA B 1 130 ? 5.297 -25.359 -0.1 1 96.88 130 ALA B N 1
ATOM 2610 C CA . ALA B 1 130 ? 6.254 -24.703 0.792 1 96.88 130 ALA B CA 1
ATOM 2611 C C . ALA B 1 130 ? 7.07 -23.641 0.046 1 96.88 130 ALA B C 1
ATOM 2613 O O . ALA B 1 130 ? 7.75 -23.953 -0.934 1 96.88 130 ALA B O 1
ATOM 2614 N N . LEU B 1 131 ? 6.961 -22.453 0.435 1 97.69 131 LEU B N 1
ATOM 2615 C CA . LEU B 1 131 ? 7.738 -21.375 -0.154 1 97.69 131 LEU B CA 1
ATOM 2616 C C . LEU B 1 131 ? 8.961 -21.047 0.701 1 97.69 131 LEU B C 1
ATOM 2618 O O . LEU B 1 131 ? 8.828 -20.547 1.816 1 97.69 131 LEU B O 1
ATOM 2622 N N . LEU B 1 132 ? 10.047 -21.359 0.221 1 96.31 132 LEU B N 1
ATOM 2623 C CA . LEU B 1 132 ? 11.312 -21.109 0.892 1 96.31 132 LEU B CA 1
ATOM 2624 C C . LEU B 1 132 ? 11.938 -19.812 0.413 1 96.31 132 LEU B C 1
ATOM 2626 O O . LEU B 1 132 ? 12.305 -19.672 -0.757 1 96.31 132 LEU B O 1
ATOM 2630 N N . LEU B 1 133 ? 12.086 -18.906 1.297 1 96 133 LEU B N 1
ATOM 2631 C CA . LEU B 1 133 ? 12.555 -17.562 0.942 1 96 133 LEU B CA 1
ATOM 2632 C C . LEU B 1 133 ? 14.047 -17.422 1.239 1 96 133 LEU B C 1
ATOM 2634 O O . LEU B 1 133 ? 14.492 -17.688 2.355 1 96 133 LEU B O 1
ATOM 2638 N N . GLY B 1 134 ? 14.711 -17 0.213 1 94.31 134 GLY B N 1
ATOM 2639 C CA . GLY B 1 134 ? 16.125 -16.703 0.404 1 94.31 134 GLY B CA 1
ATOM 2640 C C . GLY B 1 134 ? 16.359 -15.266 0.845 1 94.31 134 GLY B C 1
ATOM 2641 O O . GLY B 1 134 ? 15.445 -14.445 0.853 1 94.31 134 GLY B O 1
ATOM 2642 N N . ASP B 1 135 ? 17.641 -14.922 1.193 1 90.5 135 ASP B N 1
ATOM 2643 C CA . ASP B 1 135 ? 17.969 -13.586 1.676 1 90.5 135 ASP B CA 1
ATOM 2644 C C . ASP B 1 135 ? 18.297 -12.648 0.516 1 90.5 135 ASP B C 1
ATOM 2646 O O . ASP B 1 135 ? 18.438 -11.438 0.708 1 90.5 135 ASP B O 1
ATOM 2650 N N . ASP B 1 136 ? 18.406 -13.172 -0.69 1 93.38 136 ASP B N 1
ATOM 2651 C CA . ASP B 1 136 ? 18.828 -12.352 -1.82 1 93.38 136 ASP B CA 1
ATOM 2652 C C . ASP B 1 136 ? 17.672 -12.109 -2.789 1 93.38 136 ASP B C 1
ATOM 2654 O O . ASP B 1 136 ? 17.891 -11.773 -3.955 1 93.38 136 ASP B O 1
ATOM 2658 N N . GLY B 1 137 ? 16.5 -12.352 -2.344 1 94.81 137 GLY B N 1
ATOM 2659 C CA . GLY B 1 137 ? 15.352 -12.141 -3.199 1 94.81 137 GLY B CA 1
ATOM 2660 C C . GLY B 1 137 ? 14.93 -13.383 -3.959 1 94.81 137 GLY B C 1
ATOM 2661 O O . GLY B 1 137 ? 13.93 -13.375 -4.684 1 94.81 137 GLY B O 1
ATOM 2662 N N . THR B 1 138 ? 15.742 -14.484 -3.852 1 96.81 138 THR B N 1
ATOM 2663 C CA . THR B 1 138 ? 15.375 -15.758 -4.465 1 96.81 138 THR B CA 1
ATOM 2664 C C . THR B 1 138 ? 14.391 -16.516 -3.58 1 96.81 138 THR B C 1
ATOM 2666 O O . THR B 1 138 ? 14.32 -16.281 -2.371 1 96.81 138 THR B O 1
ATOM 2669 N N . ALA B 1 139 ? 13.609 -17.328 -4.203 1 97.5 139 ALA B N 1
ATOM 2670 C CA . ALA B 1 139 ? 12.711 -18.219 -3.477 1 97.5 139 ALA B CA 1
ATOM 2671 C C . ALA B 1 139 ? 12.414 -19.484 -4.289 1 97.5 139 ALA B C 1
ATOM 2673 O O . ALA B 1 139 ? 12.516 -19.469 -5.52 1 97.5 139 ALA B O 1
ATOM 2674 N N . ASN B 1 140 ? 12.141 -20.547 -3.59 1 97.5 140 ASN B N 1
ATOM 2675 C CA . ASN B 1 140 ? 11.688 -21.781 -4.223 1 97.5 140 ASN B CA 1
ATOM 2676 C C . ASN B 1 140 ? 10.32 -22.219 -3.686 1 97.5 140 ASN B C 1
ATOM 2678 O O . ASN B 1 140 ? 10.133 -22.312 -2.471 1 97.5 140 ASN B O 1
ATOM 2682 N N . LEU B 1 141 ? 9.453 -22.344 -4.516 1 98.38 141 LEU B N 1
ATOM 2683 C CA . LEU B 1 141 ? 8.188 -22.984 -4.145 1 98.38 141 LEU B CA 1
ATOM 2684 C C . LEU B 1 141 ? 8.242 -24.484 -4.375 1 98.38 141 LEU B C 1
ATOM 2686 O O . LEU B 1 141 ? 8.391 -24.938 -5.516 1 98.38 141 LEU B O 1
ATOM 2690 N N . GLU B 1 142 ? 8.086 -25.203 -3.312 1 97.56 142 GLU B N 1
ATOM 2691 C CA . GLU B 1 142 ? 8.18 -26.656 -3.381 1 97.56 142 GLU B CA 1
ATOM 2692 C C . GLU B 1 142 ? 6.828 -27.297 -3.092 1 97.56 142 GLU B C 1
ATOM 2694 O O . GLU B 1 142 ? 6.215 -27.047 -2.055 1 97.56 142 GLU B O 1
ATOM 2699 N N . PHE B 1 143 ? 6.402 -28.062 -4.027 1 98.12 143 PHE B N 1
ATOM 2700 C CA . PHE B 1 143 ? 5.23 -28.906 -3.799 1 98.12 143 PHE B CA 1
ATOM 2701 C C . PHE B 1 143 ? 5.637 -30.25 -3.209 1 98.12 143 PHE B C 1
ATOM 2703 O O . PHE B 1 143 ? 6.418 -30.984 -3.814 1 98.12 143 PHE B O 1
ATOM 2710 N N . VAL B 1 144 ? 5.035 -30.516 -2.08 1 97.19 144 VAL B N 1
ATOM 2711 C CA . VAL B 1 144 ? 5.414 -31.703 -1.333 1 97.19 144 VAL B CA 1
ATOM 2712 C C . VAL B 1 144 ? 4.188 -32.594 -1.097 1 97.19 144 VAL B C 1
ATOM 2714 O O . VAL B 1 144 ? 3.143 -32.094 -0.658 1 97.19 144 VAL B O 1
ATOM 2717 N N . GLU B 1 145 ? 4.266 -33.812 -1.443 1 96.88 145 GLU B N 1
ATOM 2718 C CA . GLU B 1 145 ? 3.203 -34.75 -1.127 1 96.88 145 GLU B CA 1
ATOM 2719 C C . GLU B 1 145 ? 3.557 -35.594 0.102 1 96.88 145 GLU B C 1
ATOM 2721 O O . GLU B 1 145 ? 4.645 -36.156 0.179 1 96.88 145 GLU B O 1
ATOM 2726 N N . ASN B 1 146 ? 2.705 -35.562 1.046 1 95.12 146 ASN B N 1
ATO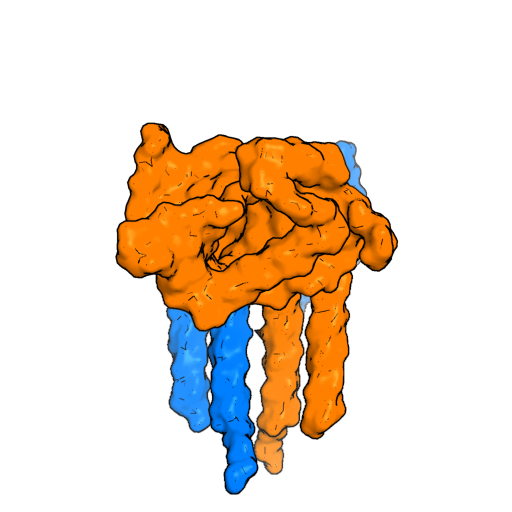M 2727 C CA . ASN B 1 146 ? 2.816 -36.406 2.244 1 95.12 146 ASN B CA 1
ATOM 2728 C C . ASN B 1 146 ? 2.193 -37.781 2.035 1 95.12 146 ASN B C 1
ATOM 2730 O O . ASN B 1 146 ? 0.97 -37.938 2.084 1 95.12 146 ASN B O 1
ATOM 2734 N N . LEU B 1 147 ? 2.965 -38.781 1.813 1 92.69 147 LEU B N 1
ATOM 2735 C CA . LEU B 1 147 ? 2.508 -40.156 1.551 1 92.69 147 LEU B CA 1
ATOM 2736 C C . LEU B 1 147 ? 2.316 -40.938 2.854 1 92.69 147 LEU B C 1
ATOM 2738 O O . LEU B 1 147 ? 2.164 -42.156 2.838 1 92.69 147 LEU B O 1
ATOM 2742 N N . GLU B 1 148 ? 2.172 -40.281 3.977 1 89.31 148 GLU B N 1
ATOM 2743 C CA . GLU B 1 148 ? 2.014 -40.812 5.316 1 89.31 148 GLU B CA 1
ATOM 2744 C C . GLU B 1 148 ? 3.338 -41.375 5.848 1 89.31 148 GLU B C 1
ATOM 2746 O O . GLU B 1 148 ? 3.717 -41.094 6.988 1 89.31 148 GLU B O 1
ATOM 2751 N N . TYR B 1 149 ? 4.125 -42.125 5.074 1 92.62 149 TYR B N 1
ATOM 2752 C CA . TYR B 1 149 ? 5.387 -42.688 5.547 1 92.62 149 TYR B CA 1
ATOM 2753 C C . TYR B 1 149 ? 6.57 -41.875 5.023 1 92.62 149 TYR B C 1
ATOM 2755 O O . TYR B 1 149 ? 7.711 -42.094 5.449 1 92.62 149 TYR B O 1
ATOM 2763 N N . LYS B 1 150 ? 6.312 -40.969 4.062 1 95.5 150 LYS B N 1
ATOM 2764 C CA . LYS B 1 150 ? 7.402 -40.188 3.453 1 95.5 150 LYS B CA 1
ATOM 2765 C C . LYS B 1 150 ? 6.887 -38.875 2.861 1 95.5 150 LYS B C 1
ATOM 2767 O O . LYS B 1 150 ? 5.805 -38.844 2.275 1 95.5 150 LYS B O 1
ATOM 2772 N N . LEU B 1 151 ? 7.699 -37.812 2.984 1 93.81 151 LEU B N 1
ATOM 2773 C CA . LEU B 1 151 ? 7.457 -36.562 2.258 1 93.81 151 LEU B CA 1
ATOM 2774 C C . LEU B 1 151 ? 8.188 -36.562 0.921 1 93.81 151 LEU B C 1
ATOM 2776 O O . LEU B 1 151 ? 9.398 -36.781 0.873 1 93.81 151 LEU B O 1
ATOM 2780 N N . VAL B 1 152 ? 7.441 -36.375 -0.146 1 95.94 152 VAL B N 1
ATOM 2781 C CA . VAL B 1 152 ? 8.039 -36.406 -1.476 1 95.94 152 VAL B CA 1
ATOM 2782 C C . VAL B 1 152 ? 7.906 -35.062 -2.16 1 95.94 152 VAL B C 1
ATOM 2784 O O . VAL B 1 152 ? 6.801 -34.531 -2.283 1 95.94 152 VAL B O 1
ATOM 2787 N N . SER B 1 153 ? 9 -34.531 -2.607 1 96.25 153 SER B N 1
ATOM 2788 C CA . SER B 1 153 ? 8.977 -33.312 -3.42 1 96.25 153 SER B CA 1
ATOM 2789 C C . SER B 1 153 ? 8.523 -33.625 -4.848 1 96.25 153 SER B C 1
ATOM 2791 O O . SER B 1 153 ? 9.148 -34.406 -5.543 1 96.25 153 SER B O 1
ATOM 2793 N N . VAL B 1 154 ? 7.484 -33 -5.246 1 95.75 154 VAL B N 1
ATOM 2794 C CA . VAL B 1 154 ? 6.887 -33.312 -6.539 1 95.75 154 VAL B CA 1
ATOM 2795 C C . VAL B 1 154 ? 7.352 -32.281 -7.582 1 95.75 154 VAL B C 1
ATOM 2797 O O . VAL B 1 154 ? 7.523 -32.625 -8.758 1 95.75 154 VAL B O 1
ATOM 2800 N N . LEU B 1 155 ? 7.5 -31.094 -7.172 1 97.31 155 LEU B N 1
ATOM 2801 C CA . LEU B 1 155 ? 7.859 -30 -8.078 1 97.31 155 LEU B CA 1
ATOM 2802 C C . LEU B 1 155 ? 8.477 -28.828 -7.32 1 97.31 155 LEU B C 1
ATOM 2804 O O . LEU B 1 155 ? 8 -28.484 -6.238 1 97.31 155 LEU B O 1
ATOM 2808 N N . VAL B 1 156 ? 9.477 -28.297 -7.84 1 97.88 156 VAL B N 1
ATOM 2809 C CA . VAL B 1 156 ? 10.078 -27.078 -7.289 1 97.88 156 VAL B CA 1
ATOM 2810 C C . VAL B 1 156 ? 10.109 -25.984 -8.359 1 97.88 156 VAL B C 1
ATOM 2812 O O . VAL B 1 156 ? 10.586 -26.219 -9.477 1 97.88 156 VAL B O 1
ATOM 2815 N N . LEU B 1 157 ? 9.594 -24.875 -8.078 1 98.31 157 LEU B N 1
ATOM 2816 C CA . LEU B 1 157 ? 9.609 -23.75 -8.992 1 98.31 157 LEU B CA 1
ATOM 2817 C C . LEU B 1 157 ? 10.469 -22.609 -8.438 1 98.31 157 LEU B C 1
ATOM 2819 O O . LEU B 1 157 ? 10.336 -22.234 -7.27 1 98.31 157 LEU B O 1
ATOM 2823 N N . PRO B 1 158 ? 11.281 -22.047 -9.258 1 97.88 158 PRO B N 1
ATOM 2824 C CA . PRO B 1 158 ? 12.109 -20.922 -8.828 1 97.88 158 PRO B CA 1
ATOM 2825 C C . PRO B 1 158 ? 11.375 -19.594 -8.906 1 97.88 158 PRO B C 1
ATOM 2827 O O . PRO B 1 158 ? 10.836 -19.234 -9.961 1 97.88 158 PRO B O 1
ATOM 2830 N N . PHE B 1 159 ? 11.367 -18.891 -7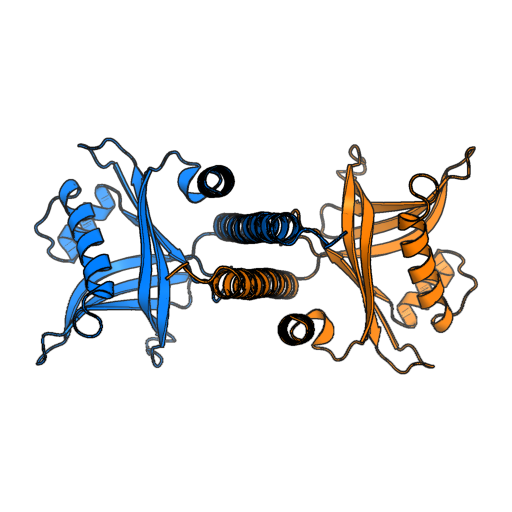.852 1 98.56 159 PHE B N 1
ATOM 2831 C CA . PHE B 1 159 ? 10.766 -17.562 -7.785 1 98.56 159 PHE B CA 1
ATOM 2832 C C . PHE B 1 159 ? 11.82 -16.5 -7.523 1 98.56 159 PHE B C 1
ATOM 2834 O O . PHE B 1 159 ? 12.93 -16.812 -7.086 1 98.56 159 PHE B O 1
ATOM 2841 N N . ARG B 1 160 ? 11.461 -15.336 -7.871 1 98.5 160 ARG B N 1
ATOM 2842 C CA . ARG B 1 160 ? 12.25 -14.148 -7.559 1 98.5 160 ARG B CA 1
ATOM 2843 C C . ARG B 1 160 ? 11.367 -13.023 -7.047 1 98.5 160 ARG B C 1
ATOM 2845 O O . ARG B 1 160 ? 10.25 -12.828 -7.539 1 98.5 160 ARG B O 1
ATOM 2852 N N . ALA B 1 161 ? 11.891 -12.367 -6.07 1 98.44 161 ALA B N 1
ATOM 2853 C CA . ALA B 1 161 ? 11.203 -11.141 -5.68 1 98.44 161 ALA B CA 1
ATOM 2854 C C . ALA B 1 161 ? 11.031 -10.203 -6.875 1 98.44 161 ALA B C 1
ATOM 2856 O O . ALA B 1 161 ? 11.961 -10.008 -7.66 1 98.44 161 ALA B O 1
ATOM 2857 N N . SER B 1 162 ? 9.82 -9.688 -7.008 1 98.38 162 SER B N 1
ATOM 2858 C CA . SER B 1 162 ? 9.578 -8.758 -8.102 1 98.38 162 SER B CA 1
ATOM 2859 C C . SER B 1 162 ? 10.375 -7.469 -7.922 1 98.38 162 SER B C 1
ATOM 2861 O O . SER B 1 162 ? 10.656 -7.062 -6.793 1 98.38 162 SER B O 1
ATOM 2863 N N . PRO B 1 163 ? 10.758 -6.84 -9.039 1 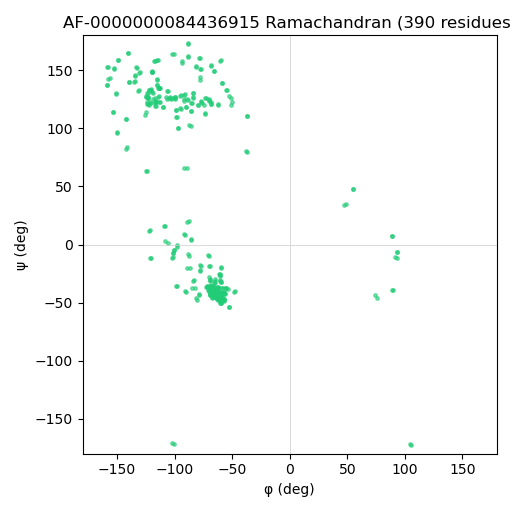97 163 PRO B N 1
ATOM 2864 C CA . PRO B 1 163 ? 11.469 -5.562 -8.938 1 97 163 PRO B CA 1
ATOM 2865 C C . PRO B 1 163 ? 10.648 -4.488 -8.234 1 97 163 PRO B C 1
ATOM 2867 O O . PRO B 1 163 ? 9.414 -4.555 -8.219 1 97 163 PRO B O 1
ATOM 2870 N N . PRO B 1 164 ? 11.32 -3.5 -7.703 1 94.81 164 PRO B N 1
ATOM 2871 C CA . PRO B 1 164 ? 10.656 -2.455 -6.918 1 94.81 164 PRO B CA 1
ATOM 2872 C C . PRO B 1 164 ? 9.531 -1.771 -7.684 1 94.81 164 PRO B C 1
ATOM 2874 O O . PRO B 1 164 ? 8.492 -1.435 -7.098 1 94.81 164 PRO B O 1
ATOM 2877 N N . GLU B 1 165 ? 9.703 -1.562 -8.945 1 95.81 165 GLU B N 1
ATOM 2878 C CA . GLU B 1 165 ? 8.688 -0.896 -9.75 1 95.81 165 GLU B CA 1
ATOM 2879 C C . GLU B 1 165 ? 7.406 -1.721 -9.812 1 95.81 165 GLU B C 1
ATOM 2881 O O . GLU B 1 165 ? 6.305 -1.172 -9.734 1 95.81 165 GLU B O 1
ATOM 2886 N N . VAL B 1 166 ? 7.5 -2.994 -9.938 1 96.94 166 VAL B N 1
ATOM 2887 C CA . VAL B 1 166 ? 6.352 -3.895 -9.992 1 96.94 166 VAL B CA 1
ATOM 2888 C C . VAL B 1 166 ? 5.672 -3.947 -8.625 1 96.94 166 VAL B C 1
ATOM 2890 O O . VAL B 1 166 ? 4.441 -3.891 -8.539 1 96.94 166 VAL B O 1
ATOM 2893 N N . VAL B 1 167 ? 6.523 -4.043 -7.598 1 97.38 167 VAL B N 1
ATOM 2894 C CA . VAL B 1 167 ? 5.996 -4.09 -6.238 1 97.38 167 VAL B CA 1
ATOM 2895 C C . VAL B 1 167 ? 5.191 -2.824 -5.953 1 97.38 167 VAL B C 1
ATOM 2897 O O . VAL B 1 167 ? 4.094 -2.891 -5.395 1 97.38 167 VAL B O 1
ATOM 2900 N N . ARG B 1 168 ? 5.715 -1.704 -6.355 1 96.44 168 ARG B N 1
ATOM 2901 C CA . ARG B 1 168 ? 5.035 -0.432 -6.145 1 96.44 168 ARG B CA 1
ATOM 2902 C C . ARG B 1 168 ? 3.699 -0.395 -6.879 1 96.44 168 ARG B C 1
ATOM 2904 O O . ARG B 1 168 ? 2.68 0.001 -6.309 1 96.44 168 ARG B O 1
ATOM 2911 N N . GLU B 1 169 ? 3.697 -0.844 -8.094 1 96.81 169 GLU B N 1
ATOM 2912 C CA . GLU B 1 169 ? 2.482 -0.844 -8.898 1 96.81 169 GLU B CA 1
ATOM 2913 C C . GLU B 1 169 ? 1.428 -1.778 -8.312 1 96.81 169 GLU B C 1
ATOM 2915 O O . GLU B 1 169 ? 0.252 -1.42 -8.227 1 96.81 169 GLU B O 1
ATOM 2920 N N . GLN B 1 170 ? 1.887 -2.881 -7.934 1 97.62 170 GLN B N 1
ATOM 2921 C CA . GLN B 1 170 ? 0.978 -3.863 -7.355 1 97.62 170 GLN B CA 1
ATOM 2922 C C . GLN B 1 170 ? 0.401 -3.363 -6.031 1 97.62 170 GLN B C 1
ATOM 2924 O O . GLN B 1 170 ? -0.796 -3.51 -5.777 1 97.62 170 GLN B O 1
ATOM 2929 N N . ALA B 1 171 ? 1.252 -2.811 -5.254 1 97.25 171 ALA B N 1
ATOM 2930 C CA . ALA B 1 171 ? 0.805 -2.277 -3.969 1 97.25 171 ALA B CA 1
ATOM 2931 C C . ALA B 1 171 ? -0.219 -1.163 -4.164 1 97.25 171 ALA B C 1
ATOM 2933 O O . ALA B 1 171 ? -1.27 -1.157 -3.518 1 97.25 171 ALA B O 1
ATOM 2934 N N . GLN B 1 172 ? 0.091 -0.213 -5.07 1 96.94 172 GLN B N 1
ATOM 2935 C CA . GLN B 1 172 ? -0.826 0.883 -5.367 1 96.94 172 GLN B CA 1
ATOM 2936 C C . GLN B 1 172 ? -2.17 0.358 -5.859 1 96.94 172 GLN B C 1
ATOM 2938 O O . GLN B 1 172 ? -3.225 0.84 -5.441 1 96.94 172 GLN B O 1
ATOM 2943 N N . TYR B 1 173 ? -2.135 -0.594 -6.766 1 96.81 173 TYR B N 1
ATOM 2944 C CA . TYR B 1 173 ? -3.352 -1.187 -7.312 1 96.81 173 TYR B CA 1
ATOM 2945 C C . TYR B 1 173 ? -4.188 -1.821 -6.207 1 96.81 173 TYR B C 1
ATOM 2947 O O . TYR B 1 173 ? -5.395 -1.58 -6.121 1 96.81 173 TYR B O 1
ATOM 2955 N N . ARG B 1 174 ? -3.557 -2.646 -5.395 1 96 174 ARG B N 1
ATOM 2956 C CA . ARG B 1 174 ? -4.281 -3.344 -4.336 1 96 174 ARG B CA 1
ATOM 2957 C C . ARG B 1 174 ? -4.93 -2.355 -3.375 1 96 174 ARG B C 1
ATOM 2959 O O . ARG B 1 174 ? -6.078 -2.541 -2.969 1 96 174 ARG B O 1
ATOM 2966 N N . TYR B 1 175 ? -4.199 -1.343 -3.025 1 96.81 175 TYR B N 1
ATOM 2967 C CA . TYR B 1 175 ? -4.75 -0.31 -2.156 1 96.81 175 TYR B CA 1
ATOM 2968 C C . TYR B 1 175 ? -5.957 0.36 -2.803 1 96.81 175 TYR B C 1
ATOM 2970 O O . TYR B 1 175 ? -7.012 0.491 -2.178 1 96.81 175 TYR B O 1
ATOM 2978 N N . SER B 1 176 ? -5.789 0.789 -4.078 1 95.5 176 SER B N 1
ATOM 2979 C CA . SER B 1 176 ? -6.855 1.482 -4.793 1 95.5 176 SER B CA 1
ATOM 2980 C C . SER B 1 176 ? -8.078 0.588 -4.961 1 95.5 176 SER B C 1
ATOM 2982 O O . SER B 1 176 ? -9.219 1.062 -4.898 1 95.5 176 SER B O 1
ATOM 2984 N N . ALA B 1 177 ? -7.84 -0.654 -5.188 1 93.62 177 ALA B N 1
ATOM 2985 C CA . ALA B 1 177 ? -8.938 -1.604 -5.379 1 93.62 177 ALA B CA 1
ATOM 2986 C C . ALA B 1 177 ? -9.75 -1.769 -4.102 1 93.62 177 ALA B C 1
ATOM 2988 O O . ALA B 1 177 ? -10.984 -1.764 -4.137 1 93.62 177 ALA B O 1
ATOM 2989 N N . VAL B 1 178 ? -9.055 -1.919 -2.971 1 93.31 178 VAL B N 1
ATOM 2990 C CA . VAL B 1 178 ? -9.742 -2.1 -1.694 1 93.31 178 VAL B CA 1
ATOM 2991 C C . VAL B 1 178 ? -10.492 -0.821 -1.323 1 93.31 178 VAL B C 1
ATOM 2993 O O . VAL B 1 178 ? -11.602 -0.877 -0.802 1 93.31 178 VAL B O 1
ATOM 2996 N N . ARG B 1 179 ? -9.883 0.295 -1.564 1 93 179 ARG B N 1
ATOM 2997 C CA . ARG B 1 179 ? -10.539 1.571 -1.294 1 93 179 ARG B CA 1
ATOM 2998 C C . ARG B 1 179 ? -11.812 1.724 -2.127 1 93 179 ARG B C 1
ATOM 3000 O O . ARG B 1 179 ? -12.844 2.146 -1.613 1 93 179 ARG B O 1
ATOM 3007 N N . ALA B 1 180 ? -11.695 1.401 -3.404 1 91.44 180 ALA B N 1
ATOM 3008 C CA . ALA B 1 180 ? -12.852 1.48 -4.289 1 91.44 180 ALA B CA 1
ATOM 3009 C C . ALA B 1 180 ? -13.977 0.568 -3.807 1 91.44 180 ALA B C 1
ATOM 3011 O O . ALA B 1 180 ? -15.148 0.948 -3.836 1 91.44 180 ALA B O 1
ATOM 3012 N N . ARG B 1 181 ? -13.664 -0.562 -3.396 1 89.56 181 ARG B N 1
ATOM 3013 C CA . ARG B 1 181 ? -14.656 -1.502 -2.877 1 89.56 181 ARG B CA 1
ATOM 3014 C C . ARG B 1 181 ? -15.328 -0.951 -1.623 1 89.56 181 ARG B C 1
ATOM 3016 O O . ARG B 1 181 ? -16.547 -1.059 -1.467 1 89.56 181 ARG B O 1
ATOM 3023 N N . LEU B 1 182 ? -14.547 -0.433 -0.759 1 89.25 182 LEU B N 1
ATOM 3024 C CA . LEU B 1 182 ? -15.078 0.161 0.463 1 89.25 182 LEU B CA 1
ATOM 3025 C C . LEU B 1 182 ? -16.062 1.275 0.141 1 89.25 182 LEU B C 1
ATOM 3027 O O . LEU B 1 182 ? -17.141 1.352 0.743 1 89.25 182 LEU B O 1
ATOM 3031 N N . ASP B 1 183 ? -15.602 2.119 -0.779 1 88.25 183 ASP B N 1
ATOM 3032 C CA . ASP B 1 183 ? -16.469 3.223 -1.177 1 88.25 183 ASP B CA 1
ATOM 3033 C C . ASP B 1 183 ? -17.797 2.709 -1.725 1 88.25 183 ASP B C 1
ATOM 3035 O O . ASP B 1 183 ? -18.859 3.252 -1.407 1 88.25 183 ASP B O 1
ATOM 3039 N N . LEU B 1 184 ? -17.781 1.688 -2.516 1 84.12 184 LEU B N 1
ATOM 3040 C CA . LEU B 1 184 ? -18.969 1.106 -3.125 1 84.12 184 LEU B CA 1
ATOM 3041 C C . LEU B 1 184 ? -19.891 0.52 -2.062 1 84.12 184 LEU B C 1
ATOM 3043 O O . LEU B 1 184 ? -21.109 0.746 -2.094 1 84.12 184 LEU B O 1
ATOM 3047 N N . VAL B 1 185 ? -19.359 -0.172 -1.152 1 82.12 185 VAL B N 1
ATOM 3048 C CA . VAL B 1 185 ? -20.141 -0.845 -0.126 1 82.12 185 VAL B CA 1
ATOM 3049 C C . VAL B 1 185 ? -20.75 0.187 0.821 1 82.12 185 VAL B C 1
ATOM 3051 O O . VAL B 1 185 ? -21.906 0.051 1.243 1 82.12 185 VAL B O 1
ATOM 3054 N N . THR B 1 186 ? -20.016 1.19 1.156 1 82.06 186 THR B N 1
ATOM 3055 C CA . THR B 1 186 ? -20.484 2.244 2.047 1 82.06 186 THR B CA 1
ATOM 3056 C C . THR B 1 186 ? -21.625 3.039 1.395 1 82.06 186 THR B C 1
ATOM 3058 O O . THR B 1 186 ? -22.594 3.408 2.059 1 82.06 186 THR B O 1
ATOM 3061 N N . GLU B 1 187 ? -21.469 3.236 0.157 1 79.25 187 GLU B N 1
ATOM 3062 C CA . GLU B 1 187 ? -22.516 3.936 -0.577 1 79.25 187 GLU B CA 1
ATOM 3063 C C . GLU B 1 187 ? -23.797 3.113 -0.614 1 79.25 187 GLU B C 1
ATOM 3065 O O . GLU B 1 187 ? -24.906 3.668 -0.564 1 79.25 187 GLU B O 1
ATOM 3070 N N . GLN B 1 188 ? -23.703 1.862 -0.638 1 74.5 188 GLN B N 1
ATOM 3071 C CA . GLN B 1 188 ? -24.844 0.968 -0.66 1 74.5 188 GLN B CA 1
ATOM 3072 C C . GLN B 1 188 ? -25.578 0.973 0.682 1 74.5 188 GLN B C 1
ATOM 3074 O O . GLN B 1 188 ? -26.812 0.906 0.728 1 74.5 188 GLN B O 1
ATOM 3079 N N . ILE B 1 189 ? -24.922 1.003 1.693 1 73.88 189 ILE B N 1
ATOM 3080 C CA . ILE B 1 189 ? -25.5 1.032 3.029 1 73.88 189 ILE B CA 1
ATOM 3081 C C . ILE B 1 189 ? -26.281 2.334 3.227 1 73.88 189 ILE B C 1
ATOM 3083 O O . ILE B 1 189 ? -27.359 2.334 3.805 1 73.88 189 ILE B O 1
ATOM 3087 N N . LYS B 1 190 ? -25.641 3.363 2.768 1 73.12 190 LYS B N 1
ATOM 3088 C CA . LYS B 1 190 ? -26.312 4.656 2.895 1 73.12 190 LYS B CA 1
ATOM 3089 C C . LYS B 1 190 ? -27.641 4.664 2.135 1 73.12 190 LYS B C 1
ATOM 3091 O O . LYS B 1 190 ? -28.625 5.254 2.592 1 73.12 190 LYS B O 1
ATOM 3096 N N . HIS B 1 191 ? -27.75 3.971 1.129 1 68.31 191 HIS B N 1
ATOM 3097 C CA . HIS B 1 191 ? -28.953 3.916 0.317 1 68.31 191 HIS B CA 1
ATOM 3098 C C . HIS B 1 191 ? -29.953 2.91 0.883 1 68.31 191 HIS B C 1
ATOM 3100 O O . HIS B 1 191 ? -31.156 3.039 0.667 1 68.31 191 HIS B O 1
ATOM 3106 N N . ALA B 1 192 ? -29.547 1.836 1.39 1 60.72 192 ALA B N 1
ATOM 3107 C CA . ALA B 1 192 ? -30.469 0.852 1.964 1 60.72 192 ALA B CA 1
ATOM 3108 C C . ALA B 1 192 ? -31.047 1.349 3.283 1 60.72 192 ALA B C 1
ATOM 3110 O O . ALA B 1 192 ? -32.125 0.927 3.688 1 60.72 192 ALA B O 1
ATOM 3111 N N . SER B 1 193 ? -30.5 2.01 4.141 1 55.72 193 SER B N 1
ATOM 3112 C CA . SER B 1 193 ? -31.031 2.545 5.391 1 55.72 193 SER B CA 1
ATOM 3113 C C . SER B 1 193 ? -31.625 3.936 5.191 1 55.72 193 SER B C 1
ATOM 3115 O O . SER B 1 193 ? -30.953 4.941 5.434 1 55.72 193 SER B O 1
ATOM 3117 N N . PRO B 1 194 ? -32.719 3.975 4.395 1 50.72 194 PRO B N 1
ATOM 3118 C CA . PRO B 1 194 ? -33.344 5.301 4.34 1 50.72 194 PRO B CA 1
ATOM 3119 C C . PRO B 1 194 ? -33.594 5.902 5.727 1 50.72 194 PRO B C 1
ATOM 3121 O O . PRO B 1 194 ? -33.75 5.164 6.699 1 50.72 194 PRO B O 1
ATOM 31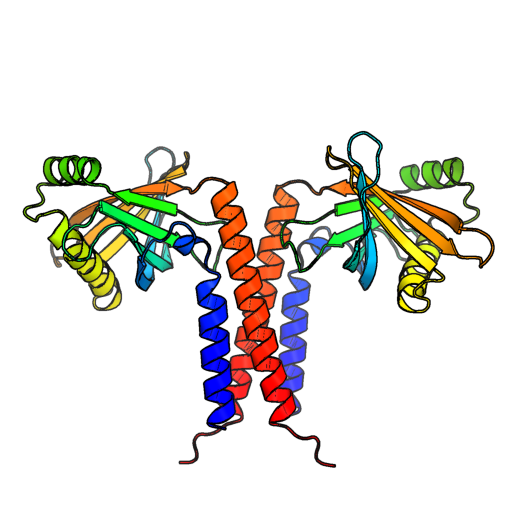24 N N . ALA B 1 195 ? -33.125 7.012 6.078 1 40.09 195 ALA B N 1
ATOM 3125 C CA . ALA B 1 195 ? -33.688 7.699 7.234 1 40.09 195 ALA B CA 1
ATOM 3126 C C . ALA B 1 195 ? -35.188 7.5 7.305 1 40.09 195 ALA B C 1
ATOM 3128 O O . ALA B 1 195 ? -35.875 7.562 6.281 1 40.09 195 ALA B O 1
ATOM 3129 N N . ARG B 1 196 ? -35.844 6.707 8.305 1 34.94 196 ARG B N 1
ATOM 3130 C CA . ARG B 1 196 ? -37.188 7.066 8.695 1 34.94 196 ARG B CA 1
ATOM 3131 C C . ARG B 1 196 ? -37.375 8.578 8.734 1 34.94 196 ARG B C 1
ATOM 3133 O O . ARG B 1 196 ? -36.75 9.266 9.539 1 34.94 196 ARG B O 1
ATOM 3140 N N . ARG B 1 197 ? -37.594 9.305 7.582 1 22.12 197 ARG B N 1
ATOM 3141 C CA . ARG B 1 197 ? -38.562 10.406 7.699 1 22.12 197 ARG B CA 1
ATOM 3142 C C . ARG B 1 197 ? -39.938 9.914 8.141 1 22.12 197 ARG B C 1
ATOM 3144 O O . ARG B 1 197 ? -40.406 8.898 7.637 1 22.12 197 ARG B O 1
#

InterPro domains:
  IPR032396 Spindle assembly abnormal protein 6, N-terminal [PF16531] (29-159)
  IPR038558 SAS-6, N-terminal domain superfamily [G3DSA:2.170.210.20] (11-162)

Radius of gyration: 26.23 Å; Cα contacts (8 Å, |Δi|>4): 635; chains: 2; bounding box: 61×85×56 Å

Organism: Leishmania panamensis (NCBI:txid5679)

Secondary structure (DSSP, 8-state):
-HHHHHHHHHHHHHHHHT-GGGTTSPEEEEEEEEEEEEEEEETTEEPPPEEEEEEEEEEEEEETTEEEEEEEEEE-SS-TT-EEEEEEEHHHHHHHHHHHT--S-HHHHHHHHHHHHHHHHHSTTTEEEEEEEPTTSEEEEEEEEE-SS-EEEEEEEEEEEPPHHHHHHHHHHHHHHHHHHHHHHHHHHHHHS----/-HHHH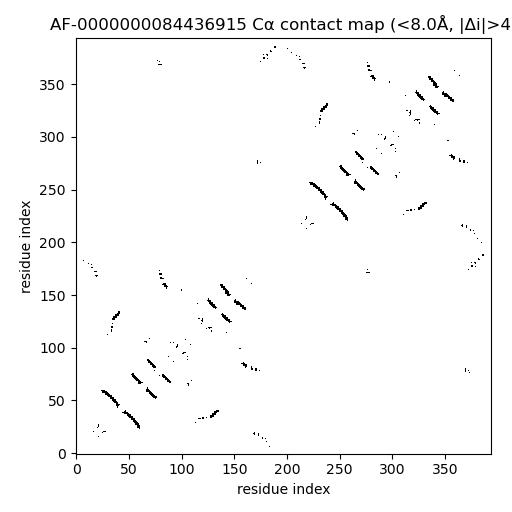HHHHHHHHHHHHT-GGGTTSPEEEEEEEEEEEEEEEETTEEPPPEEEEEEEEEEEEEETTEEEEEEEEEE-SS-TT-EEEEEEEHHHHHHHHHHHT--S-HHHHHHHHHHHHHHHHHSTTTEEEEEEEPTTSEEEEEEEEE-SS-EEEEEEEEEEEPPHHHHHHHHHHHHHHHHHHHHHHHHHHHHHS----